Protein AF-A0A925TJH8-F1 (afdb_monomer_lite)

pLDDT: mean 72.25, std 17.77, range [29.47, 96.0]

Foldseek 3Di:
DDDPPPPQDPVNVVVVVVLVVLVVVLVVQLVVLVVDDLLVNLVSLLVNLVVPPLDPRVSNLVSLLPDFQLNDDLVSLVSVLVSDVVNDQVSLVSNLVSLLVNVVVVRHDLNSLQSNLVSNVVRVQRHDDDDPQASSLLSNVSSDAQVVLQVVLVVVPPVPRPNNLSSLVSLLVDPHQHDLVSLVVVLVVVVVVCVVVVHDDDSSNLSSLSSNCVPPVVVSVVVLLVQLPDPDDSNVSSLVSLCLSLLFPDLVPPLLVCCVVPNLVVAFLLSSLLNLLVVLVVCLQVLVLVCCCLPCFVPLVVSLVSCVLLVVVLSNVLSVVLQVLAPDVTADPDNVSRVVCCVPPNPVSSVVNSVSSVVSNPVPDPSNSSSSSSCSVPVVRGDGHDDD

Sequence (388 aa):
MKIDTIRCTPAMWLQVQLSIWHGERVEAEMGKVEALPVRERALQLLRLLEKCDGSLSDEAKNILTQLDGRWLSVGDLVVLEKQLTEKGDWLARLAADRFEEMAEEGALREDVRVGAFQIFAKILPSCYDSDLDTRAVGSALLILGGDRGQHLLEAQLDRRSPGFGALLMVLERSKHPTSPAVVERLLREDEEARRGEGRRPSGKTVSLLALLSKTRPEIAEPRLLELLALPDHPATSAAEVLFDLYNLPHPRGSLMDWGDENGLASLSEDEATTYLADRFGYYAAHRLADTMLEEMGGELPRMSKAVKKVKAPVGAQLLDKIIAVLPDGGLPKDKQARLKYLNNEGAELEDTVYRLMEAHEYAGEDFVLLAWRYEVENRNGFRKVPSK

Secondary structure (DSSP, 8-state):
---------HHHHHHHHHHHHHHHHHHHHHHHHHTS-HHHHHHHHHHHHHTS-SS--HHHHHHHHT--GGG--HHHHHHHHHHHHHH-HHHHHHHHHHHHHHHHTT-S-HHHHHHHHHHHHHHGGGS-SSSSTTHHHHHHHHTS-HHHHHHHHHHT--TT-TTHHHHHHHHHHSSSPPPHHHHHHHHHHHHHHHHHHTPPP-HHHHHHHHHHHTT-HHHHHHHHHHHHTSSSHHHHHHHHHHHHHTTPPPIIIIIHHHHHHH-GGGS-HHHHHHHHHHHHHHHHHHT-HHHHHHHHGGGHHHHHHHHHHTT-HHHHHHHHHHHHTSPTT-S-SSHHHHHHHHHHH-HHHHHHHHHHHHTTTT----HHHHHHHHHHHTTTSSPPPPP-

Radius of gyration: 29.29 Å; chains: 1; bounding box: 60×68×73 Å

Structure (mmCIF, N/CA/C/O backbone):
data_AF-A0A925TJH8-F1
#
_entry.id   AF-A0A925TJH8-F1
#
loop_
_atom_site.group_PDB
_atom_site.id
_atom_site.type_symbol
_atom_site.label_atom_id
_atom_site.label_alt_id
_atom_site.label_comp_id
_atom_site.label_asym_id
_atom_site.label_entity_id
_atom_site.label_seq_id
_atom_site.pdbx_PDB_ins_code
_atom_site.Cartn_x
_atom_site.Cartn_y
_atom_site.Cartn_z
_atom_site.occupancy
_atom_site.B_iso_or_equiv
_atom_site.auth_seq_id
_atom_site.auth_comp_id
_atom_site.auth_asym_id
_atom_site.auth_atom_id
_atom_site.pdbx_PDB_model_num
ATOM 1 N N . MET A 1 1 ? 16.146 -51.338 16.543 1.00 37.69 1 MET A N 1
ATOM 2 C CA . MET A 1 1 ? 15.882 -50.035 17.184 1.00 37.69 1 MET A CA 1
ATOM 3 C C . MET A 1 1 ? 15.263 -50.330 18.543 1.00 37.69 1 MET A C 1
ATOM 5 O O . MET A 1 1 ? 14.180 -50.898 18.578 1.00 37.69 1 MET A O 1
ATOM 9 N N . LYS A 1 2 ? 15.999 -50.127 19.643 1.00 29.47 2 LYS A N 1
ATOM 10 C CA . LYS A 1 2 ? 15.451 -50.303 20.995 1.00 29.47 2 LYS A CA 1
ATOM 11 C C . LYS A 1 2 ? 14.622 -49.057 21.283 1.00 29.47 2 LYS A C 1
ATOM 13 O O . LYS A 1 2 ? 15.176 -47.967 21.285 1.00 29.47 2 LYS A O 1
ATOM 18 N N . ILE A 1 3 ? 13.310 -49.218 21.416 1.00 30.80 3 ILE A N 1
ATOM 19 C CA . ILE A 1 3 ? 12.446 -48.146 21.904 1.00 30.80 3 ILE A CA 1
ATOM 20 C C . ILE A 1 3 ? 12.800 -47.993 23.378 1.00 30.80 3 ILE A C 1
ATOM 22 O O . ILE A 1 3 ? 12.572 -48.915 24.163 1.00 30.80 3 ILE A O 1
ATOM 26 N N . ASP A 1 4 ? 13.426 -46.873 23.725 1.00 32.12 4 ASP A N 1
ATOM 27 C CA . ASP A 1 4 ? 13.612 -46.479 25.111 1.00 32.12 4 ASP A CA 1
ATOM 28 C C . ASP A 1 4 ? 12.224 -46.353 25.739 1.00 32.12 4 ASP A C 1
ATOM 30 O O . ASP A 1 4 ? 11.459 -45.434 25.453 1.00 32.12 4 ASP A O 1
ATOM 34 N N . THR A 1 5 ? 11.866 -47.327 26.574 1.00 38.62 5 THR A N 1
ATOM 35 C CA . THR A 1 5 ? 10.741 -47.210 27.497 1.00 38.62 5 THR A CA 1
ATOM 36 C C . THR A 1 5 ? 10.988 -45.977 28.351 1.00 38.62 5 THR A C 1
ATOM 38 O O . THR A 1 5 ? 11.829 -46.012 29.254 1.00 38.62 5 THR A O 1
ATOM 41 N N . ILE A 1 6 ? 10.270 -44.892 28.053 1.00 41.75 6 ILE A N 1
ATOM 42 C CA . ILE A 1 6 ? 10.171 -43.718 28.915 1.00 41.75 6 ILE A CA 1
ATOM 43 C C . ILE A 1 6 ? 9.782 -44.246 30.296 1.00 41.75 6 ILE A C 1
ATOM 45 O O . ILE A 1 6 ? 8.682 -44.762 30.496 1.00 41.75 6 ILE A O 1
ATOM 49 N N . ARG A 1 7 ? 10.715 -44.188 31.251 1.00 38.69 7 ARG A N 1
ATOM 50 C CA . ARG A 1 7 ? 10.427 -44.498 32.651 1.00 38.69 7 ARG A CA 1
ATOM 51 C C . ARG A 1 7 ? 9.578 -43.355 33.195 1.00 38.69 7 ARG A C 1
ATOM 53 O O . ARG A 1 7 ? 10.112 -42.404 33.756 1.00 38.69 7 ARG A O 1
ATOM 60 N N . CYS A 1 8 ? 8.263 -43.437 33.005 1.00 39.22 8 CYS A N 1
ATOM 61 C CA . CYS A 1 8 ? 7.319 -42.583 33.713 1.00 39.22 8 CYS A CA 1
ATOM 62 C C . CYS A 1 8 ? 7.559 -42.767 35.212 1.00 39.22 8 CYS A C 1
ATOM 64 O O . CYS A 1 8 ? 7.453 -43.878 35.738 1.00 39.22 8 CYS A O 1
ATOM 66 N N . THR A 1 9 ? 7.926 -41.688 35.898 1.00 42.81 9 THR A N 1
ATOM 67 C CA . THR A 1 9 ? 8.037 -41.717 37.355 1.00 42.81 9 THR A CA 1
ATOM 68 C C . THR A 1 9 ? 6.646 -41.958 37.956 1.00 42.81 9 THR A C 1
ATOM 70 O O . THR A 1 9 ? 5.641 -41.608 37.333 1.00 42.81 9 THR A O 1
ATOM 73 N N . PRO A 1 10 ? 6.542 -42.523 39.170 1.00 40.53 10 PRO A N 1
ATOM 74 C CA . PRO A 1 10 ? 5.257 -42.664 39.858 1.00 40.53 10 PRO A CA 1
ATOM 75 C C . PRO A 1 10 ? 4.469 -41.346 39.954 1.00 40.53 10 PRO A C 1
ATOM 77 O O . PRO A 1 10 ? 3.247 -41.363 39.880 1.00 40.53 10 PRO A O 1
ATOM 80 N N . ALA A 1 11 ? 5.161 -40.203 40.032 1.00 36.88 11 ALA A N 1
ATOM 81 C CA . ALA A 1 11 ? 4.549 -38.876 39.994 1.00 36.88 11 ALA A CA 1
ATOM 82 C C . ALA A 1 11 ? 3.927 -38.544 38.624 1.00 36.88 11 ALA A C 1
ATOM 84 O O . ALA A 1 11 ? 2.809 -38.044 38.576 1.00 36.88 11 ALA A O 1
ATOM 85 N N . MET A 1 12 ? 4.597 -38.879 37.515 1.00 37.19 12 MET A N 1
ATOM 86 C CA . MET A 1 12 ? 4.037 -38.713 36.165 1.00 37.19 12 MET A CA 1
ATOM 87 C C . MET A 1 12 ? 2.849 -39.649 35.922 1.00 37.19 12 MET A C 1
ATOM 89 O O . MET A 1 12 ? 1.869 -39.241 35.312 1.00 37.19 12 MET A O 1
ATOM 93 N N . TRP A 1 13 ? 2.902 -40.885 36.430 1.00 40.25 13 TRP A N 1
ATOM 94 C CA . TRP A 1 13 ? 1.771 -41.819 36.367 1.00 40.25 13 TRP A CA 1
ATOM 95 C C . TRP A 1 13 ? 0.566 -41.319 37.165 1.00 40.25 13 TRP A C 1
ATOM 97 O O . TRP A 1 13 ? -0.558 -41.390 36.678 1.00 40.25 13 TRP A O 1
ATOM 107 N N . LEU A 1 14 ? 0.801 -40.770 38.359 1.00 37.25 14 LEU A N 1
ATOM 108 C CA . LEU A 1 14 ? -0.246 -40.163 39.175 1.00 37.25 14 LEU A CA 1
ATOM 109 C C . LEU A 1 14 ? -0.845 -38.935 38.481 1.00 37.25 14 LEU A C 1
ATOM 111 O O . LEU A 1 14 ? -2.057 -38.780 38.469 1.00 37.25 14 LEU A O 1
ATOM 115 N N . GLN A 1 15 ? -0.017 -38.097 37.856 1.00 41.94 15 GLN A N 1
ATOM 116 C CA . GLN A 1 15 ? -0.472 -36.912 37.133 1.00 41.94 15 GLN A CA 1
ATOM 117 C C . GLN A 1 15 ? -1.297 -37.278 35.890 1.00 41.94 15 GLN A C 1
ATOM 119 O O . GLN A 1 15 ? -2.354 -36.698 35.683 1.00 41.94 15 GLN A O 1
ATOM 124 N N . VAL A 1 16 ? -0.883 -38.292 35.121 1.00 42.28 16 VAL A N 1
ATOM 125 C CA . VAL A 1 16 ? -1.659 -38.813 33.980 1.00 42.28 16 VAL A CA 1
ATOM 126 C C . VAL A 1 16 ? -2.972 -39.452 34.441 1.00 42.28 16 VAL A C 1
ATOM 128 O O . VAL A 1 16 ? -4.008 -39.204 33.835 1.00 42.28 16 VAL A O 1
ATOM 131 N N . GLN A 1 17 ? -2.968 -40.235 35.526 1.00 39.94 17 GLN A N 1
ATOM 132 C CA . GLN A 1 17 ? -4.204 -40.810 36.066 1.00 39.94 17 GLN A CA 1
ATOM 133 C C . GLN A 1 17 ? -5.144 -39.756 36.644 1.00 39.94 17 GLN A C 1
ATOM 135 O O . GLN A 1 17 ? -6.350 -39.891 36.481 1.00 39.94 17 GLN A O 1
ATOM 140 N N . LEU A 1 18 ? -4.614 -38.704 37.271 1.00 43.06 18 LEU A N 1
ATOM 141 C CA . LEU A 1 18 ? -5.412 -37.563 37.707 1.00 43.06 18 LEU A CA 1
ATOM 142 C C . LEU A 1 18 ? -6.012 -36.844 36.497 1.00 43.06 18 LEU A C 1
ATOM 144 O O . LEU A 1 18 ? -7.214 -36.630 36.492 1.00 43.06 18 LEU A O 1
ATOM 148 N N . SER A 1 19 ? -5.242 -36.559 35.443 1.00 43.22 19 SER A N 1
ATOM 149 C CA . SER A 1 19 ? -5.778 -35.949 34.217 1.00 43.22 19 SER A CA 1
ATOM 150 C C . SER A 1 19 ? -6.873 -36.800 33.561 1.00 43.22 19 SER A C 1
ATOM 152 O O . SER A 1 19 ? -7.930 -36.271 33.246 1.00 43.22 19 SER A O 1
ATOM 154 N N . ILE A 1 20 ? -6.687 -38.121 33.438 1.00 48.94 20 ILE A N 1
ATOM 155 C CA . ILE A 1 20 ? -7.721 -39.029 32.901 1.00 48.94 20 ILE A CA 1
ATOM 156 C C . ILE A 1 20 ? -8.959 -39.050 33.810 1.00 48.94 20 ILE A C 1
ATOM 158 O O . ILE A 1 20 ? -10.082 -38.924 33.332 1.00 48.94 20 ILE A O 1
ATOM 162 N N . TRP A 1 21 ? -8.766 -39.152 35.127 1.00 49.09 21 TRP A N 1
ATOM 163 C CA . TRP A 1 21 ? -9.860 -39.169 36.098 1.00 49.09 21 TRP A CA 1
ATOM 164 C C . TRP A 1 21 ? -10.633 -37.843 36.142 1.00 49.09 21 TRP A C 1
ATOM 166 O O . TRP A 1 21 ? -11.855 -37.842 36.295 1.00 49.09 21 TRP A O 1
ATOM 176 N N . HIS A 1 22 ? -9.947 -36.710 35.989 1.00 53.69 22 HIS A N 1
ATOM 177 C CA . HIS A 1 22 ? -10.572 -35.397 35.863 1.00 53.69 22 HIS A CA 1
ATOM 178 C C . HIS A 1 22 ? -11.331 -35.271 34.532 1.00 53.69 22 HIS A C 1
ATOM 180 O O . HIS A 1 22 ? -12.477 -34.822 34.559 1.00 53.69 22 HIS A O 1
ATOM 186 N N . GLY A 1 23 ? -10.768 -35.746 33.416 1.00 50.53 23 GLY A N 1
ATOM 187 C CA . GLY A 1 23 ? -11.418 -35.773 32.102 1.00 50.53 23 GLY A CA 1
ATOM 188 C C . GLY A 1 23 ? -12.710 -36.598 32.075 1.00 50.53 23 GLY A C 1
ATOM 189 O O . GLY A 1 23 ? -13.768 -36.066 31.742 1.00 50.53 23 GLY A O 1
ATOM 190 N N . GLU A 1 24 ? -12.673 -37.855 32.535 1.00 60.91 24 GLU A N 1
ATOM 191 C CA . GLU A 1 24 ? -13.856 -38.736 32.612 1.00 60.91 24 GLU A CA 1
ATOM 192 C C . GLU A 1 24 ? -14.955 -38.149 33.512 1.00 60.91 24 GLU A C 1
ATOM 194 O O . GLU A 1 24 ? -16.156 -38.285 33.260 1.00 60.91 24 GLU A O 1
ATOM 199 N N . ARG A 1 25 ? -14.552 -37.457 34.582 1.00 64.75 25 ARG A N 1
ATOM 200 C CA . ARG A 1 25 ? -15.476 -36.822 35.518 1.00 64.75 25 ARG A CA 1
ATOM 201 C C . ARG A 1 25 ? -16.094 -35.546 34.946 1.00 64.75 25 ARG A C 1
ATOM 203 O O . ARG A 1 25 ? -17.263 -35.283 35.228 1.00 64.75 25 ARG A O 1
ATOM 210 N N . VAL A 1 26 ? -15.353 -34.775 34.149 1.00 61.06 26 VAL A N 1
ATOM 211 C CA . VAL A 1 26 ? -15.897 -33.627 33.409 1.00 61.06 26 VAL A CA 1
ATOM 212 C C . VAL A 1 26 ? -16.870 -34.114 32.339 1.00 61.06 26 VAL A C 1
ATOM 214 O O . VAL A 1 26 ? -17.985 -33.612 32.308 1.00 61.06 26 VAL A O 1
ATOM 217 N N . GLU A 1 27 ? -16.542 -35.140 31.550 1.00 63.56 27 GLU A N 1
ATOM 218 C CA . GLU A 1 27 ? -17.467 -35.714 30.557 1.00 63.56 27 GLU A CA 1
ATOM 219 C C . GLU A 1 27 ? -18.770 -36.234 31.188 1.00 63.56 27 GLU A C 1
ATOM 221 O O . GLU A 1 27 ? -19.868 -35.945 30.703 1.00 63.56 27 GLU A O 1
ATOM 226 N N . ALA A 1 28 ? -18.679 -36.932 32.324 1.00 68.62 28 ALA A N 1
ATOM 227 C CA . ALA A 1 28 ? -19.854 -37.409 33.052 1.00 68.62 28 ALA A CA 1
ATOM 228 C C . ALA A 1 28 ? -20.724 -36.268 33.616 1.00 68.62 28 ALA A C 1
ATOM 230 O O . ALA A 1 28 ? -21.943 -36.416 33.733 1.00 68.62 28 ALA A O 1
ATOM 231 N N . GLU A 1 29 ? -20.125 -35.134 33.985 1.00 67.06 29 GLU A N 1
ATOM 232 C CA . GLU A 1 29 ? -20.862 -33.935 34.393 1.00 67.06 29 GLU A CA 1
ATOM 233 C C . GLU A 1 29 ? -21.430 -33.176 33.184 1.00 67.06 29 GLU A C 1
ATOM 235 O O . GLU A 1 29 ? -22.557 -32.691 33.259 1.00 67.06 29 GLU A O 1
ATOM 240 N N . MET A 1 30 ? -20.721 -33.146 32.054 1.00 64.44 30 MET A N 1
ATOM 241 C CA . MET A 1 30 ? -21.172 -32.546 30.794 1.00 64.44 30 MET A CA 1
ATOM 242 C C . MET A 1 30 ? -22.434 -33.228 30.257 1.00 64.44 30 MET A C 1
ATOM 244 O O . MET A 1 30 ? -23.390 -32.543 29.895 1.00 64.44 30 MET A O 1
ATOM 248 N N . GLY A 1 31 ? -22.516 -34.561 30.328 1.00 66.50 31 GLY A N 1
ATOM 249 C CA . GLY A 1 31 ? -23.741 -35.294 29.983 1.00 66.50 31 GLY A CA 1
ATOM 250 C C . GLY A 1 31 ? -24.952 -34.922 30.857 1.00 66.50 31 GLY A C 1
ATOM 251 O O . GLY A 1 31 ? -26.096 -35.031 30.420 1.00 66.50 31 GLY A O 1
ATOM 252 N N . LYS A 1 32 ? -24.727 -34.424 32.082 1.00 73.25 32 LYS A N 1
ATOM 253 C CA . LYS A 1 32 ? -25.799 -33.912 32.956 1.00 73.25 32 LYS A CA 1
ATOM 254 C C . LYS A 1 32 ? -26.190 -32.479 32.609 1.00 73.25 32 LYS A C 1
ATOM 256 O O . LYS A 1 32 ? -27.341 -32.116 32.830 1.00 73.25 32 LYS A O 1
ATOM 261 N N . VAL A 1 33 ? -25.272 -31.678 32.060 1.00 70.38 33 VAL A N 1
ATOM 262 C CA . VAL A 1 33 ? -25.545 -30.301 31.616 1.00 70.38 33 VAL A CA 1
ATOM 263 C C . VAL A 1 33 ? -26.564 -30.294 30.482 1.00 70.38 33 VAL A C 1
ATOM 265 O O . VAL A 1 33 ? -27.501 -29.501 30.516 1.00 70.38 33 VAL A O 1
ATOM 268 N N . GLU A 1 34 ? -26.444 -31.194 29.505 1.00 67.25 34 GLU A N 1
ATOM 269 C CA . GLU A 1 34 ? -27.381 -31.254 28.373 1.00 67.25 34 GLU A CA 1
ATOM 270 C C . GLU A 1 34 ? -28.831 -31.521 28.807 1.00 67.25 34 GLU A C 1
ATOM 272 O O . GLU A 1 34 ? -29.773 -31.038 28.175 1.00 67.25 34 GLU A O 1
ATOM 277 N N . ALA A 1 35 ? -29.032 -32.222 29.924 1.00 73.44 35 ALA A N 1
ATOM 278 C CA . ALA A 1 35 ? -30.355 -32.498 30.476 1.00 73.44 35 ALA A CA 1
ATOM 279 C C . ALA A 1 35 ? -30.986 -31.295 31.211 1.00 73.44 35 ALA A C 1
ATOM 281 O O . ALA A 1 35 ? -32.179 -31.327 31.519 1.00 73.44 35 ALA A O 1
ATOM 282 N N . LEU A 1 36 ? -30.219 -30.234 31.492 1.00 76.56 36 LEU A N 1
ATOM 283 C CA . LEU A 1 36 ? -30.709 -29.058 32.212 1.00 76.56 36 LEU A CA 1
ATOM 284 C C . LEU A 1 36 ? -31.509 -28.109 31.304 1.00 76.56 36 LEU A C 1
ATOM 286 O O . LEU A 1 36 ? -31.243 -28.022 30.098 1.00 76.56 36 LEU A O 1
ATOM 290 N N . PRO A 1 37 ? -32.448 -27.325 31.868 1.00 76.25 37 PRO A N 1
ATOM 291 C CA . PRO A 1 37 ? -33.048 -26.189 31.179 1.00 76.25 37 PRO A CA 1
ATOM 292 C C . PRO A 1 37 ? -31.977 -25.217 30.673 1.00 76.25 37 PRO A C 1
ATOM 294 O O . PRO A 1 37 ? -30.995 -24.959 31.362 1.00 76.25 37 PRO A O 1
ATOM 297 N N . VAL A 1 38 ? -32.201 -24.614 29.501 1.00 67.00 38 VAL A N 1
ATOM 298 C CA . VAL A 1 38 ? -31.252 -23.717 28.805 1.00 67.00 38 VAL A CA 1
ATOM 299 C C . VAL A 1 38 ? -30.563 -22.703 29.731 1.00 67.00 38 VAL A C 1
ATOM 301 O O . VAL A 1 38 ? -29.351 -22.527 29.666 1.00 67.00 38 VAL A O 1
ATOM 304 N N . ARG A 1 39 ? -31.321 -22.074 30.637 1.00 65.44 39 ARG A N 1
ATOM 305 C CA . ARG A 1 39 ? -30.806 -21.060 31.570 1.00 65.44 39 ARG A CA 1
ATOM 306 C C . ARG A 1 39 ? -29.862 -21.628 32.639 1.00 65.44 39 ARG A C 1
ATOM 308 O O . ARG A 1 39 ? -29.001 -20.917 33.138 1.00 65.44 39 ARG A O 1
ATOM 315 N N . GLU A 1 40 ? -30.025 -22.893 33.002 1.00 74.31 40 GLU A N 1
ATOM 316 C CA . GLU A 1 40 ? -29.194 -23.574 34.000 1.00 74.31 40 GLU A CA 1
ATOM 317 C C . GLU A 1 40 ? -27.928 -24.176 33.378 1.00 74.31 40 GLU A C 1
ATOM 319 O O . GLU A 1 40 ? -26.939 -24.376 34.083 1.00 74.31 40 GLU A O 1
ATOM 324 N N . ARG A 1 41 ? -27.921 -24.390 32.053 1.00 76.81 41 ARG A N 1
ATOM 325 C CA . ARG A 1 41 ? -26.758 -24.909 31.319 1.00 76.81 41 ARG A CA 1
ATOM 326 C C . ARG A 1 41 ? -25.556 -23.979 31.415 1.00 76.81 41 ARG A C 1
ATOM 328 O O . ARG A 1 41 ? -24.489 -24.426 31.817 1.00 76.81 41 ARG A O 1
ATOM 335 N N . ALA A 1 42 ? -25.735 -22.692 31.112 1.00 71.00 42 ALA A N 1
ATOM 336 C CA . ALA A 1 42 ? -24.650 -21.707 31.150 1.00 71.00 42 ALA A CA 1
ATOM 337 C C . ALA A 1 42 ? -24.009 -21.606 32.544 1.00 71.00 42 ALA A C 1
ATOM 339 O O . ALA A 1 42 ? -22.792 -21.696 32.679 1.00 71.00 42 ALA A O 1
ATOM 340 N N . LEU A 1 43 ? -24.830 -21.518 33.596 1.00 73.56 43 LEU A N 1
ATOM 341 C CA . LEU A 1 43 ? -24.357 -21.481 34.983 1.00 73.56 43 LEU A CA 1
ATOM 342 C C . LEU A 1 43 ? -23.618 -22.759 35.385 1.00 73.56 43 LEU A C 1
ATOM 344 O O . LEU A 1 43 ? -22.611 -22.693 36.090 1.00 73.56 43 LEU A O 1
ATOM 348 N N . GLN A 1 44 ? -24.104 -23.925 34.957 1.00 78.12 44 GLN A N 1
ATOM 349 C CA . GLN A 1 44 ? -23.451 -25.189 35.272 1.00 78.12 44 GLN A CA 1
ATOM 350 C C . GLN A 1 44 ? -22.122 -25.347 34.518 1.00 78.12 44 GLN A C 1
ATOM 352 O O . GLN A 1 44 ? -21.154 -25.802 35.123 1.00 78.12 44 GLN A O 1
ATOM 357 N N . LEU A 1 45 ? -22.039 -24.909 33.257 1.00 78.06 45 LEU A N 1
ATOM 358 C CA . LEU A 1 45 ? -20.788 -24.870 32.487 1.00 78.06 45 LEU A CA 1
ATOM 359 C C . LEU A 1 45 ? -19.763 -23.935 33.135 1.00 78.06 45 LEU A C 1
ATOM 361 O O . LEU A 1 45 ? -18.620 -24.333 33.341 1.00 78.06 45 LEU A O 1
ATOM 365 N N . LEU A 1 46 ? -20.181 -22.742 33.563 1.00 73.25 46 LEU A N 1
ATOM 366 C CA . LEU A 1 46 ? -19.311 -21.814 34.290 1.00 73.25 46 LEU A CA 1
ATOM 367 C C . LEU A 1 46 ? -18.827 -22.414 35.618 1.00 73.25 46 LEU A C 1
ATOM 369 O O . LEU A 1 46 ? -17.648 -22.322 35.938 1.00 73.25 46 LEU A O 1
ATOM 373 N N . ARG A 1 47 ? -19.681 -23.114 36.374 1.00 77.38 47 ARG A N 1
ATOM 374 C CA . ARG A 1 47 ? -19.259 -23.835 37.594 1.00 77.38 47 ARG A CA 1
ATOM 375 C C . ARG A 1 47 ? -18.281 -24.976 37.321 1.00 77.38 47 ARG A C 1
ATOM 377 O O . ARG A 1 47 ? -17.477 -25.304 38.191 1.00 77.38 47 ARG A O 1
ATOM 384 N N . LEU A 1 48 ? -18.383 -25.631 36.166 1.00 76.88 48 LEU A N 1
ATOM 385 C CA . LEU A 1 48 ? -17.423 -26.656 35.757 1.00 76.88 48 LEU A CA 1
ATOM 386 C C . LEU A 1 48 ? -16.080 -26.020 35.399 1.00 76.88 48 LEU A C 1
ATOM 388 O O . LEU A 1 48 ? -15.054 -26.512 35.858 1.00 76.88 48 LEU A O 1
ATOM 392 N N . LEU A 1 49 ? -16.097 -24.883 34.701 1.00 75.38 49 LEU A N 1
ATOM 393 C CA . LEU A 1 49 ? -14.900 -24.101 34.391 1.00 75.38 49 LEU A CA 1
ATOM 394 C C . LEU A 1 49 ? -14.175 -23.639 35.669 1.00 75.38 49 LEU A C 1
ATOM 396 O O . LEU A 1 49 ? -12.950 -23.686 35.765 1.00 75.38 49 LEU A O 1
ATOM 400 N N . GLU A 1 50 ? -14.942 -23.292 36.705 1.00 71.50 50 GLU A N 1
ATOM 401 C CA . GLU A 1 50 ? -14.469 -22.964 38.056 1.00 71.50 50 GLU A CA 1
ATOM 402 C C . GLU A 1 50 ? -13.633 -24.091 38.690 1.00 71.50 50 GLU A C 1
ATOM 404 O O . GLU A 1 50 ? -12.671 -23.823 39.413 1.00 71.50 50 GLU A O 1
ATOM 409 N N . LYS A 1 51 ? -13.959 -25.349 38.376 1.00 72.25 51 LYS A N 1
ATOM 410 C CA . LYS A 1 51 ? -13.299 -26.555 38.898 1.00 72.25 51 LYS A CA 1
ATOM 411 C C . LYS A 1 51 ? -12.117 -27.030 38.049 1.00 72.25 51 LYS A C 1
ATOM 413 O O . LYS A 1 51 ? -11.530 -28.048 38.392 1.00 72.25 51 LYS A O 1
ATOM 418 N N . CYS A 1 52 ? -11.781 -26.344 36.957 1.00 71.88 52 CYS A N 1
ATOM 419 C CA . CYS A 1 52 ? -10.588 -26.655 36.170 1.00 71.88 52 CYS A CA 1
ATOM 420 C C . CYS A 1 52 ? -9.339 -26.097 36.868 1.00 71.88 52 CYS A C 1
ATOM 422 O O . CYS A 1 52 ? -9.287 -24.908 37.191 1.00 71.88 52 CYS A O 1
ATOM 424 N N . ASP A 1 53 ? -8.311 -26.919 37.067 1.00 62.81 53 ASP A N 1
ATOM 425 C CA . ASP A 1 53 ? -7.185 -26.639 37.976 1.00 62.81 53 ASP A CA 1
ATOM 426 C C . ASP A 1 53 ? -6.107 -25.686 37.408 1.00 62.81 53 ASP A C 1
ATOM 428 O O . ASP A 1 53 ? -4.953 -25.706 37.829 1.00 62.81 53 ASP A O 1
ATOM 432 N N . GLY A 1 54 ? -6.463 -24.806 36.468 1.00 53.75 54 GLY A N 1
ATOM 433 C CA . GLY A 1 54 ? -5.573 -23.728 36.018 1.00 53.75 54 GLY A CA 1
ATOM 434 C C . GLY A 1 54 ? -4.504 -24.128 34.992 1.00 53.75 54 GLY A C 1
ATOM 435 O O . GLY A 1 54 ? -3.672 -23.293 34.650 1.00 53.75 54 GLY A O 1
ATOM 436 N N . SER A 1 55 ? -4.504 -25.366 34.488 1.00 57.59 55 SER A N 1
ATOM 437 C CA . SER A 1 55 ? -3.686 -25.778 33.339 1.00 57.59 55 SER A CA 1
ATOM 438 C C . SER A 1 55 ? -4.462 -25.622 32.025 1.00 57.59 55 SER A C 1
ATOM 440 O O . SER A 1 55 ? -5.689 -25.672 32.032 1.00 57.59 55 SER A O 1
ATOM 442 N N . LEU A 1 56 ? -3.746 -25.454 30.900 1.00 52.16 56 LEU A N 1
ATOM 443 C CA . LEU A 1 56 ? -4.256 -25.555 29.517 1.00 52.16 56 LEU A CA 1
ATOM 444 C C . LEU A 1 56 ? -4.800 -26.969 29.262 1.00 52.16 56 LEU A C 1
ATOM 446 O O . LEU A 1 56 ? -4.183 -27.786 28.584 1.00 52.16 56 LEU A O 1
ATOM 450 N N . SER A 1 57 ? -5.920 -27.274 29.891 1.00 64.31 57 SER A N 1
ATOM 451 C CA . SER A 1 57 ? -6.507 -28.594 29.927 1.00 64.31 57 SER A CA 1
ATOM 452 C C . SER A 1 57 ? -7.600 -28.650 28.857 1.00 64.31 57 SER A C 1
ATOM 454 O O . SER A 1 57 ? -8.367 -27.695 28.677 1.00 64.31 57 SER A O 1
ATOM 456 N N . ASP A 1 58 ? -7.640 -29.732 28.080 1.00 65.06 58 ASP A N 1
ATOM 457 C CA . ASP A 1 58 ? -8.627 -29.909 27.008 1.00 65.06 58 ASP A CA 1
ATOM 458 C C . ASP A 1 58 ? -10.068 -29.885 27.557 1.00 65.06 58 ASP A C 1
ATOM 460 O O . ASP A 1 58 ? -11.011 -29.544 26.847 1.00 65.06 58 ASP A O 1
ATOM 464 N N . GLU A 1 59 ? -10.236 -30.121 28.860 1.00 70.50 59 GLU A N 1
ATOM 465 C CA . GLU A 1 59 ? -11.491 -29.980 29.590 1.00 70.50 59 GLU A CA 1
ATOM 466 C C . GLU A 1 59 ? -12.008 -28.534 29.604 1.00 70.50 59 GLU A C 1
ATOM 468 O O . GLU A 1 59 ? -13.185 -28.309 29.327 1.00 70.50 59 GLU A O 1
ATOM 473 N N . ALA A 1 60 ? -11.154 -27.538 29.874 1.00 70.38 60 ALA A N 1
ATOM 474 C CA . ALA A 1 60 ? -11.566 -26.131 29.875 1.00 70.38 60 ALA A CA 1
ATOM 475 C C . ALA A 1 60 ? -11.967 -25.659 28.468 1.00 70.38 60 ALA A C 1
ATOM 477 O O . ALA A 1 60 ? -12.947 -24.928 28.313 1.00 70.38 60 ALA A O 1
ATOM 478 N N . LYS A 1 61 ? -11.251 -26.132 27.437 1.00 70.69 61 LYS A N 1
ATOM 479 C CA . LYS A 1 61 ? -11.613 -25.897 26.033 1.00 70.69 61 LYS A CA 1
ATOM 480 C C . LYS A 1 61 ? -12.968 -26.511 25.707 1.00 70.69 61 LYS A C 1
ATOM 482 O O . LYS A 1 61 ? -13.842 -25.799 25.232 1.00 70.69 61 LYS A O 1
ATOM 487 N N . ASN A 1 62 ? -13.170 -27.784 26.039 1.00 73.31 62 ASN A N 1
ATOM 488 C CA . ASN A 1 62 ? -14.428 -28.483 25.786 1.00 73.31 62 ASN A CA 1
ATOM 489 C C . ASN A 1 62 ? -15.619 -27.806 26.481 1.00 73.31 62 ASN A C 1
ATOM 491 O O . ASN A 1 62 ? -16.684 -27.679 25.879 1.00 73.31 62 ASN A O 1
ATOM 495 N N . ILE A 1 63 ? -15.447 -27.318 27.715 1.00 75.25 63 ILE A N 1
ATOM 496 C CA . ILE A 1 63 ? -16.487 -26.561 28.431 1.00 75.25 63 ILE A CA 1
ATOM 497 C C . ILE A 1 63 ? -16.817 -25.252 27.696 1.00 75.25 63 ILE A C 1
ATOM 499 O O . ILE A 1 63 ? -17.994 -24.928 27.529 1.00 75.25 63 ILE A O 1
ATOM 503 N N . LEU A 1 64 ? -15.803 -24.513 27.231 1.00 73.56 64 LEU A N 1
ATOM 504 C CA . LEU A 1 64 ? -15.993 -23.267 26.481 1.00 73.56 64 LEU A CA 1
ATOM 505 C C . LEU A 1 64 ? -16.649 -23.503 25.111 1.00 73.56 64 LEU A C 1
ATOM 507 O O . LEU A 1 64 ? -17.562 -22.768 24.744 1.00 73.56 64 LEU A O 1
ATOM 511 N N . THR A 1 65 ? -16.267 -24.549 24.377 1.00 72.69 65 THR A N 1
ATOM 512 C CA . THR A 1 65 ? -16.890 -24.898 23.086 1.00 72.69 65 THR A CA 1
ATOM 513 C C . THR A 1 65 ? -18.379 -25.212 23.238 1.00 72.69 65 THR A C 1
ATOM 515 O O . THR A 1 65 ? -19.180 -24.901 22.362 1.00 72.69 65 THR A O 1
ATOM 518 N N . GLN A 1 66 ? -18.764 -25.788 24.376 1.00 73.50 66 GLN A N 1
ATOM 519 C CA . GLN A 1 66 ? -20.143 -26.171 24.678 1.00 73.50 66 GLN A CA 1
ATOM 520 C C . GLN A 1 66 ? -20.991 -25.015 25.222 1.00 73.50 66 GLN A C 1
ATOM 522 O O . GLN A 1 66 ? -22.213 -25.140 25.324 1.00 73.50 66 GLN A O 1
ATOM 527 N N . LEU A 1 67 ? -20.378 -23.874 25.556 1.00 73.81 67 LEU A N 1
ATOM 528 C CA . LEU A 1 67 ? -21.135 -22.651 25.791 1.00 73.81 67 LEU A CA 1
ATOM 529 C C . LEU A 1 67 ? -21.769 -22.202 24.471 1.00 73.81 67 LEU A C 1
ATOM 531 O O . LEU A 1 67 ? -21.112 -22.132 23.433 1.00 73.81 67 LEU A O 1
ATOM 535 N N . ASP A 1 68 ? -23.052 -21.861 24.531 1.00 69.38 68 ASP A N 1
ATOM 536 C CA . ASP A 1 68 ? -23.799 -21.233 23.443 1.00 69.38 68 ASP A CA 1
ATOM 537 C C . ASP A 1 68 ? -24.163 -19.808 23.870 1.00 69.38 68 ASP A C 1
ATOM 539 O O . ASP A 1 68 ? -24.716 -19.581 24.954 1.00 69.38 68 ASP A O 1
ATOM 543 N N . GLY A 1 69 ? -23.865 -18.839 23.002 1.00 60.88 69 GLY A N 1
ATOM 544 C CA . GLY A 1 69 ? -24.103 -17.420 23.254 1.00 60.88 69 GLY A CA 1
ATOM 545 C C . GLY A 1 69 ? -25.565 -17.074 23.557 1.00 60.88 69 GLY A C 1
ATOM 546 O O . GLY A 1 69 ? -25.837 -16.106 24.270 1.00 60.88 69 GLY A O 1
ATOM 547 N N . ARG A 1 70 ? -26.515 -17.899 23.100 1.00 66.19 70 ARG A N 1
ATOM 548 C CA . ARG A 1 70 ? -27.956 -17.727 23.349 1.00 66.19 70 ARG A CA 1
ATOM 549 C C . ARG A 1 70 ? -28.352 -18.031 24.791 1.00 66.19 70 ARG A C 1
ATOM 551 O O . ARG A 1 70 ? -29.438 -17.638 25.220 1.00 66.19 70 ARG A O 1
ATOM 558 N N . TRP A 1 71 ? -27.512 -18.755 25.529 1.00 72.94 71 TRP A N 1
ATOM 559 C CA . TRP A 1 71 ? -27.786 -19.173 26.907 1.00 72.94 71 TRP A CA 1
ATOM 560 C C . TRP A 1 71 ? -27.252 -18.170 27.932 1.00 72.94 71 TRP A C 1
ATOM 562 O O . TRP A 1 71 ? -27.677 -18.195 29.085 1.00 72.94 71 TRP A O 1
ATOM 572 N N . LEU A 1 72 ? -26.353 -17.279 27.508 1.00 67.62 72 LEU A N 1
ATOM 573 C CA . LEU A 1 72 ? -25.665 -16.332 28.374 1.00 67.62 72 LEU A CA 1
ATOM 574 C C . LEU A 1 72 ? -26.541 -15.125 28.743 1.00 67.62 72 LEU A C 1
ATOM 576 O O . LEU A 1 72 ? -27.285 -14.560 27.933 1.00 67.62 72 LEU A O 1
ATOM 580 N N . SER A 1 73 ? -26.419 -14.692 29.993 1.00 66.88 73 SER A N 1
ATOM 581 C CA . SER A 1 73 ? -26.929 -13.425 30.512 1.00 66.88 73 SER A CA 1
ATOM 582 C C . SER A 1 73 ? -25.789 -12.521 30.982 1.00 66.88 73 SER A C 1
ATOM 584 O O . SER A 1 73 ? -24.667 -12.969 31.203 1.00 66.88 73 SER A O 1
ATOM 586 N N . VAL A 1 74 ? -26.087 -11.239 31.201 1.00 56.56 74 VAL A N 1
ATOM 587 C CA . VAL A 1 74 ? -25.121 -10.283 31.773 1.00 56.56 74 VAL A CA 1
ATOM 588 C C . VAL A 1 74 ? -24.591 -10.745 33.139 1.00 56.56 74 VAL A C 1
ATOM 590 O O . VAL A 1 74 ? -23.426 -10.528 33.450 1.00 56.56 74 VAL A O 1
ATOM 593 N N . GLY A 1 75 ? -25.408 -11.435 33.941 1.00 62.72 75 GLY A N 1
ATOM 594 C CA . GLY A 1 75 ? -24.965 -11.994 35.223 1.00 62.72 75 GLY A CA 1
ATOM 595 C C . GLY A 1 75 ? -23.954 -13.136 35.073 1.00 62.72 75 GLY A C 1
ATOM 596 O O . GLY A 1 75 ? -23.029 -13.237 35.873 1.00 62.72 75 GLY A O 1
ATOM 597 N N . ASP A 1 76 ? -24.089 -13.948 34.024 1.00 68.06 76 ASP A N 1
ATOM 598 C CA . ASP A 1 76 ? -23.173 -15.062 33.732 1.00 68.06 76 ASP A CA 1
ATOM 599 C C . ASP A 1 76 ? -21.796 -14.548 33.297 1.00 68.06 76 ASP A C 1
ATOM 601 O O . ASP A 1 76 ? -20.764 -15.134 33.618 1.00 68.06 76 ASP A O 1
ATOM 605 N N . LEU A 1 77 ? -21.777 -13.393 32.635 1.00 62.12 77 LEU A N 1
ATOM 606 C CA . LEU A 1 77 ? -20.553 -12.706 32.251 1.00 62.12 77 LEU A CA 1
ATOM 607 C C . LEU A 1 77 ? -19.773 -12.216 33.475 1.00 62.12 77 LEU A C 1
ATOM 609 O O . LEU A 1 77 ? -18.569 -12.409 33.525 1.00 62.12 77 LEU A O 1
ATOM 613 N N . VAL A 1 7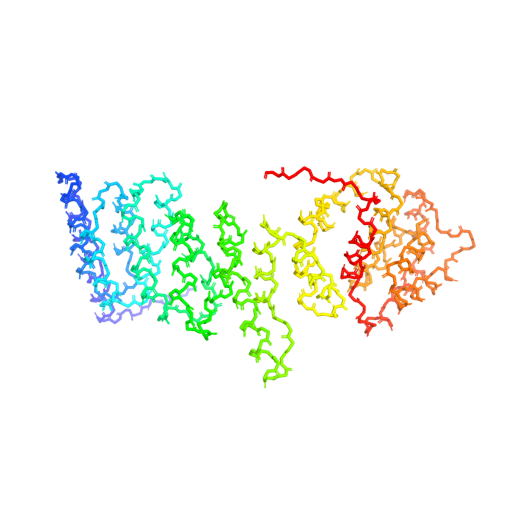8 ? -20.430 -11.693 34.513 1.00 64.50 78 VAL A N 1
ATOM 614 C CA . VAL A 1 78 ? -19.743 -11.306 35.765 1.00 64.50 78 VAL A CA 1
ATOM 615 C C . VAL A 1 78 ? -19.077 -12.510 36.443 1.00 64.50 78 VAL A C 1
ATOM 617 O O . VAL A 1 78 ? -17.981 -12.396 36.994 1.00 64.50 78 VAL A O 1
ATOM 620 N N . VAL A 1 79 ? -19.718 -13.683 36.392 1.00 69.12 79 VAL A N 1
ATOM 621 C CA . VAL A 1 79 ? -19.122 -14.930 36.897 1.00 69.12 79 VAL A CA 1
ATOM 622 C C . VAL A 1 79 ? -17.895 -15.297 36.069 1.00 69.12 79 VAL A C 1
ATOM 624 O O . VAL A 1 79 ? -16.846 -15.596 36.636 1.00 69.12 79 VAL A O 1
ATOM 627 N N . LEU A 1 80 ? -17.994 -15.209 34.742 1.00 69.19 80 LEU A N 1
ATOM 628 C CA . LEU A 1 80 ? -16.866 -15.464 33.858 1.00 69.19 80 LEU A CA 1
ATOM 629 C C . LEU A 1 80 ? -15.715 -14.472 34.091 1.00 69.19 80 LEU A C 1
ATOM 631 O O . LEU A 1 80 ? -14.578 -14.902 34.213 1.00 69.19 80 LEU A O 1
ATOM 635 N N . GLU A 1 81 ? -15.989 -13.173 34.239 1.00 62.41 81 GLU A N 1
ATOM 636 C CA . GLU A 1 81 ? -14.992 -12.137 34.556 1.00 62.41 81 GLU A CA 1
ATOM 637 C C . GLU A 1 81 ? -14.160 -12.507 35.779 1.00 62.41 81 GLU A C 1
ATOM 639 O O . GLU A 1 81 ? -12.926 -12.458 35.757 1.00 62.41 81 GLU A O 1
ATOM 644 N N . LYS A 1 82 ? -14.852 -12.915 36.846 1.00 68.12 82 LYS A N 1
ATOM 645 C CA . LYS A 1 82 ? -14.221 -13.350 38.084 1.00 68.12 82 LYS A CA 1
ATOM 646 C C . LYS A 1 82 ? -13.308 -14.551 37.831 1.00 68.12 82 LYS A C 1
ATOM 648 O O . LYS A 1 82 ? -12.163 -14.542 38.270 1.00 68.12 82 LYS A O 1
ATOM 653 N N . GLN A 1 83 ? -13.783 -15.544 37.083 1.00 67.06 83 GLN A N 1
ATOM 654 C CA . GLN A 1 83 ? -13.001 -16.741 36.770 1.00 67.06 83 GLN A CA 1
ATOM 655 C C . GLN A 1 83 ? -11.778 -16.443 35.902 1.00 67.06 83 GLN A C 1
ATOM 657 O O . GLN A 1 83 ? -10.705 -16.979 36.166 1.00 67.06 83 GLN A O 1
ATOM 662 N N . LEU A 1 84 ? -11.917 -15.575 34.898 1.00 66.81 84 LEU A N 1
ATOM 663 C CA . LEU A 1 84 ? -10.808 -15.160 34.042 1.00 66.81 84 LEU A CA 1
ATOM 664 C C . LEU A 1 84 ? -9.739 -14.402 34.839 1.00 66.81 84 LEU A C 1
ATOM 666 O O . LEU A 1 84 ? -8.549 -14.637 34.650 1.00 66.81 84 LEU A O 1
ATOM 670 N N . THR A 1 85 ? -10.165 -13.557 35.782 1.00 63.66 85 THR A N 1
ATOM 671 C CA . THR A 1 85 ? -9.259 -12.822 36.677 1.00 63.66 85 THR A CA 1
ATOM 672 C C . THR A 1 85 ? -8.515 -13.762 37.632 1.00 63.66 85 THR A C 1
ATOM 674 O O . THR A 1 85 ? -7.334 -13.563 37.901 1.00 63.66 85 THR A O 1
ATOM 677 N N . GLU A 1 86 ? -9.183 -14.801 38.143 1.00 68.31 86 GLU A N 1
ATOM 678 C CA . GLU A 1 86 ? -8.604 -15.749 39.107 1.00 68.31 86 GLU A CA 1
ATOM 679 C C . GLU A 1 86 ? -7.703 -16.818 38.458 1.00 68.31 86 GLU A C 1
ATOM 681 O O . GLU A 1 86 ? -6.762 -17.285 39.100 1.00 68.31 86 GLU A O 1
ATOM 686 N N . LYS A 1 87 ? -7.974 -17.225 37.207 1.00 66.25 87 LYS A N 1
ATOM 687 C CA . LYS A 1 87 ? -7.301 -18.364 36.541 1.00 66.25 87 LYS A CA 1
ATOM 688 C C . LYS A 1 87 ? -6.216 -17.978 35.524 1.00 66.25 87 LYS A C 1
ATOM 690 O O . LYS A 1 87 ? -5.500 -18.866 35.056 1.00 66.25 87 LYS A O 1
ATOM 695 N N . GLY A 1 88 ? -6.044 -16.687 35.236 1.00 62.91 88 GLY A N 1
ATOM 696 C CA . GLY A 1 88 ? -4.913 -16.146 34.472 1.00 62.91 88 GLY A CA 1
ATOM 697 C C . GLY A 1 88 ? -5.089 -16.117 32.946 1.00 62.91 88 GLY A C 1
ATOM 698 O O . GLY A 1 88 ? -6.117 -16.514 32.395 1.00 62.91 88 GLY A O 1
ATOM 699 N N . ASP A 1 89 ? -4.049 -15.636 32.254 1.00 60.75 89 ASP A N 1
ATOM 700 C CA . ASP A 1 89 ? -4.117 -15.168 30.857 1.00 60.75 89 ASP A CA 1
ATOM 701 C C . ASP A 1 89 ? -4.521 -16.238 29.825 1.00 60.75 89 ASP A C 1
ATOM 703 O O . ASP A 1 89 ? -5.113 -15.924 28.793 1.00 60.75 89 ASP A O 1
ATOM 707 N N . TRP A 1 90 ? -4.229 -17.519 30.072 1.00 66.75 90 TRP A N 1
ATOM 708 C CA . TRP A 1 90 ? -4.526 -18.595 29.117 1.00 66.75 90 TRP A CA 1
ATOM 709 C C . TRP A 1 90 ? -6.035 -18.856 28.971 1.00 66.75 90 TRP A C 1
ATOM 711 O O . TRP A 1 90 ? -6.504 -19.129 27.866 1.00 66.75 90 TRP A O 1
ATOM 721 N N . LEU A 1 91 ? -6.804 -18.742 30.061 1.00 67.00 91 LEU A N 1
ATOM 722 C CA . LEU A 1 91 ? -8.254 -18.933 30.035 1.00 67.00 91 LEU A CA 1
ATOM 723 C C . LEU A 1 91 ? -8.945 -17.730 29.384 1.00 67.00 91 LEU A C 1
ATOM 725 O O . LEU A 1 91 ? -9.917 -17.899 28.651 1.00 67.00 91 LEU A O 1
ATOM 729 N N . ALA A 1 92 ? -8.402 -16.527 29.600 1.00 62.81 92 ALA A N 1
ATOM 730 C CA . ALA A 1 92 ? -8.874 -15.307 28.952 1.00 62.81 92 ALA A CA 1
ATOM 731 C C . ALA A 1 92 ? -8.745 -15.392 27.425 1.00 62.81 92 ALA A C 1
ATOM 733 O O . ALA A 1 92 ? -9.674 -15.012 26.717 1.00 62.81 92 ALA A O 1
ATOM 734 N N . ARG A 1 93 ? -7.643 -15.968 26.924 1.00 61.81 93 ARG A N 1
ATOM 735 C CA . ARG A 1 93 ? -7.438 -16.220 25.487 1.00 61.81 93 ARG A CA 1
ATOM 736 C C . ARG A 1 93 ? -8.472 -17.191 24.914 1.00 61.81 93 ARG A C 1
ATOM 738 O O . ARG A 1 93 ? -9.139 -16.858 23.946 1.00 61.81 93 ARG A O 1
ATOM 745 N N . LEU A 1 94 ? -8.667 -18.347 25.552 1.00 66.06 94 LEU A N 1
ATOM 746 C CA . LEU A 1 94 ? -9.648 -19.338 25.089 1.00 66.06 94 LEU A CA 1
ATOM 747 C C . LEU A 1 94 ? -11.088 -18.811 25.122 1.00 66.06 94 LEU A C 1
ATOM 749 O O . LEU A 1 94 ? -11.888 -19.131 24.246 1.00 66.06 94 LEU A O 1
ATOM 753 N N . ALA A 1 95 ? -11.426 -18.005 26.131 1.00 66.94 95 ALA A N 1
ATOM 754 C CA . ALA A 1 95 ? -12.721 -17.347 26.178 1.00 66.94 95 ALA A CA 1
ATOM 755 C C . ALA A 1 95 ? -12.868 -16.346 25.022 1.00 66.94 95 ALA A C 1
ATOM 757 O O . ALA A 1 95 ? -13.909 -16.350 24.371 1.00 66.94 95 ALA A O 1
ATOM 758 N N . ALA A 1 96 ? -11.845 -15.531 24.735 1.00 61.56 96 ALA A N 1
ATOM 759 C CA . ALA A 1 96 ? -11.877 -14.541 23.653 1.00 61.56 96 ALA A CA 1
ATOM 760 C C . ALA A 1 96 ? -12.205 -15.174 22.299 1.00 61.56 96 ALA A C 1
ATOM 762 O O . ALA A 1 96 ? -13.157 -14.738 21.651 1.00 61.56 96 ALA A O 1
ATOM 763 N N . ASP A 1 97 ? -11.496 -16.249 21.947 1.00 61.28 97 ASP A N 1
ATOM 764 C CA . ASP A 1 97 ? -11.708 -16.981 20.695 1.00 61.28 97 ASP A CA 1
ATOM 765 C C . ASP A 1 97 ? -13.157 -17.486 20.576 1.00 61.28 97 ASP A C 1
ATOM 767 O O . ASP A 1 97 ? -13.790 -17.373 19.527 1.00 61.28 97 ASP A O 1
ATOM 771 N N . ARG A 1 98 ? -13.734 -17.987 21.676 1.00 67.44 98 ARG A N 1
ATOM 772 C CA . ARG A 1 98 ? -15.112 -18.488 21.667 1.00 67.44 98 ARG A CA 1
ATOM 773 C C . ARG A 1 98 ? -16.153 -17.372 21.550 1.00 67.44 98 ARG A C 1
ATOM 775 O O . ARG A 1 98 ? -17.160 -17.552 20.870 1.00 67.44 98 ARG A O 1
ATOM 782 N N . PHE A 1 99 ? -15.956 -16.232 22.213 1.00 64.81 99 PHE A N 1
ATOM 783 C CA . PHE A 1 99 ? -16.890 -15.104 22.090 1.00 64.81 99 PHE A CA 1
ATOM 784 C C . PHE A 1 99 ? -16.856 -14.466 20.703 1.00 64.81 99 PHE A C 1
ATOM 786 O O . PHE A 1 99 ? -17.900 -14.003 20.244 1.00 64.81 99 PHE A O 1
ATOM 793 N N . GLU A 1 100 ? -15.693 -14.451 20.050 1.00 56.47 100 GLU A N 1
ATOM 794 C CA . GLU A 1 100 ? -15.547 -14.067 18.645 1.00 56.47 100 GLU A CA 1
ATOM 795 C C . GLU A 1 100 ? -16.405 -14.962 17.751 1.00 56.47 100 GLU A C 1
ATOM 797 O O . GLU A 1 100 ? -17.304 -14.456 17.080 1.00 56.47 100 GLU A O 1
ATOM 802 N N . GLU A 1 101 ? -16.236 -16.281 17.848 1.00 60.06 101 GLU A N 1
ATOM 803 C CA . GLU A 1 101 ? -17.021 -17.255 17.080 1.00 60.06 101 GLU A CA 1
ATOM 804 C C . GLU A 1 101 ? -18.537 -17.075 17.305 1.00 60.06 101 GLU A C 1
ATOM 806 O O . GLU A 1 101 ? -19.313 -16.946 16.359 1.00 60.06 101 GLU A O 1
ATOM 811 N N . MET A 1 102 ? -18.980 -16.937 18.561 1.00 63.22 102 MET A N 1
ATOM 812 C CA . MET A 1 102 ? -20.397 -16.697 18.876 1.00 63.22 102 MET A CA 1
ATOM 813 C C . MET A 1 102 ? -20.929 -15.354 18.346 1.00 63.22 102 MET A C 1
ATOM 815 O O . MET A 1 102 ? -22.132 -15.213 18.090 1.00 63.22 102 MET A O 1
ATOM 819 N N . ALA A 1 103 ? -20.074 -14.332 18.259 1.00 54.69 103 ALA A N 1
ATOM 820 C CA . ALA A 1 103 ? -20.439 -13.031 17.718 1.00 54.69 103 ALA A CA 1
ATOM 821 C C . ALA A 1 103 ? -20.584 -13.085 16.194 1.00 54.69 103 ALA A C 1
ATOM 823 O O . ALA A 1 103 ? -21.559 -12.539 15.672 1.00 54.69 103 ALA A O 1
ATOM 824 N N . GLU A 1 104 ? -19.672 -13.777 15.507 1.00 51.72 104 GLU A N 1
ATOM 825 C CA . GLU A 1 104 ? -19.729 -14.028 14.063 1.00 51.72 104 GLU A CA 1
ATOM 826 C C . GLU A 1 104 ? -20.969 -14.843 13.674 1.00 51.72 104 GLU A C 1
ATOM 828 O O . GLU A 1 104 ? -21.654 -14.516 12.704 1.00 51.72 104 GLU A O 1
ATOM 833 N N . GLU A 1 105 ? -21.333 -15.837 14.486 1.00 57.22 105 GLU A N 1
ATOM 834 C CA . GLU A 1 105 ? -22.554 -16.635 14.321 1.00 57.22 105 GLU A CA 1
ATOM 835 C C . GLU A 1 105 ? -23.848 -15.854 14.630 1.00 57.22 105 GLU A C 1
ATOM 837 O O . GLU A 1 105 ? -24.956 -16.346 14.401 1.00 57.22 105 GLU A O 1
ATOM 842 N N . GLY A 1 106 ? -23.743 -14.643 15.190 1.00 53.19 106 GLY A N 1
ATOM 843 C CA . GLY A 1 106 ? -24.892 -13.847 15.626 1.00 53.19 106 GLY A CA 1
ATOM 844 C C . GLY A 1 106 ? -25.641 -14.438 16.829 1.00 53.19 106 GLY A C 1
ATOM 845 O O . GLY A 1 106 ? -26.775 -14.035 17.100 1.00 53.19 106 GLY A O 1
ATOM 846 N N . ALA A 1 107 ? -25.027 -15.368 17.565 1.00 57.97 107 ALA A N 1
ATOM 847 C CA . ALA A 1 107 ? -25.644 -16.101 18.671 1.00 57.97 107 ALA A CA 1
ATOM 848 C C . ALA A 1 107 ? -25.824 -15.251 19.944 1.00 57.97 107 ALA A C 1
ATOM 850 O O . ALA A 1 107 ? -26.680 -15.549 20.780 1.00 57.97 107 ALA A O 1
ATOM 851 N N . LEU A 1 108 ? -25.041 -14.180 20.104 1.00 58.03 108 LEU A N 1
ATOM 852 C CA . LEU A 1 108 ? -25.080 -13.323 21.291 1.00 58.03 108 LEU A CA 1
ATOM 853 C C . LEU A 1 108 ? -26.147 -12.227 21.180 1.00 58.03 108 LEU A C 1
ATOM 855 O O . LEU A 1 108 ? -26.235 -11.524 20.169 1.00 58.03 108 LEU A O 1
ATOM 859 N N . ARG A 1 109 ? -26.893 -11.992 22.265 1.00 58.38 109 ARG A N 1
ATOM 860 C CA . ARG A 1 109 ? -27.711 -10.774 22.425 1.00 58.38 109 ARG A CA 1
ATOM 861 C C . ARG A 1 109 ? -26.824 -9.541 22.623 1.00 58.38 109 ARG A C 1
ATOM 863 O O . ARG A 1 109 ? -25.698 -9.657 23.096 1.00 58.38 109 ARG A O 1
ATOM 870 N N . GLU A 1 110 ? -27.330 -8.360 22.275 1.00 49.44 110 GLU A N 1
ATOM 871 C CA . GLU A 1 110 ? -26.566 -7.102 22.308 1.00 49.44 110 GLU A CA 1
ATOM 872 C C . GLU A 1 110 ? -26.042 -6.729 23.711 1.00 49.44 110 GLU A C 1
ATOM 874 O O . GLU A 1 110 ? -24.918 -6.263 23.864 1.00 49.44 110 GLU A O 1
ATOM 879 N N . ASP A 1 111 ? -26.824 -6.975 24.757 1.00 48.66 111 ASP A N 1
ATOM 880 C CA . ASP A 1 111 ? -26.444 -6.740 26.153 1.00 48.66 111 ASP A CA 1
ATOM 881 C C . ASP A 1 111 ? -25.333 -7.693 26.632 1.00 48.66 111 ASP A C 1
ATOM 883 O O . ASP A 1 111 ? -24.408 -7.286 27.336 1.00 48.66 111 ASP A O 1
ATOM 887 N N . VAL A 1 112 ? -25.383 -8.952 26.192 1.00 55.38 112 VAL A N 1
ATOM 888 C CA . VAL A 1 112 ? -24.362 -9.980 26.458 1.00 55.38 112 VAL A CA 1
ATOM 889 C C . VAL A 1 112 ? -23.068 -9.665 25.701 1.00 55.38 112 VAL A C 1
ATOM 891 O O . VAL A 1 112 ? -21.978 -9.746 26.259 1.00 55.38 112 VAL A O 1
ATOM 894 N N . ARG A 1 113 ? -23.185 -9.222 24.448 1.00 52.91 113 ARG A N 1
ATOM 895 C CA . ARG A 1 113 ? -22.076 -8.721 23.625 1.00 52.91 113 ARG A CA 1
ATOM 896 C C . ARG A 1 113 ? -21.275 -7.633 24.347 1.00 52.91 113 ARG A C 1
ATOM 898 O O . ARG A 1 113 ? -20.057 -7.734 24.475 1.00 52.91 113 ARG A O 1
ATOM 905 N N . VAL A 1 114 ? -21.969 -6.632 24.887 1.00 48.19 114 VAL A N 1
ATOM 906 C CA . VAL A 1 114 ? -21.354 -5.524 25.637 1.00 48.19 114 VAL A CA 1
ATOM 907 C C . VAL A 1 114 ? -20.672 -6.002 26.918 1.00 48.19 114 VAL A C 1
ATOM 909 O O . VAL A 1 114 ? -19.558 -5.570 27.211 1.00 48.19 114 VAL A O 1
ATOM 912 N N . GLY A 1 115 ? -21.319 -6.879 27.687 1.00 50.03 115 GLY A N 1
ATOM 913 C CA . GLY A 1 115 ? -20.736 -7.398 28.924 1.00 50.03 115 GLY A CA 1
ATOM 914 C C . GLY A 1 115 ? -19.477 -8.233 28.668 1.00 50.03 115 GLY A C 1
ATOM 915 O O . GLY A 1 115 ? -18.476 -8.039 29.349 1.00 50.03 115 GLY A O 1
ATOM 916 N N . ALA A 1 116 ? -19.488 -9.098 27.646 1.00 56.72 116 ALA A N 1
ATOM 917 C CA . ALA A 1 116 ? -18.330 -9.907 27.270 1.00 56.72 116 ALA A CA 1
ATOM 918 C C . ALA A 1 116 ? -17.152 -9.005 26.888 1.00 56.72 116 ALA A C 1
ATOM 920 O O . ALA A 1 116 ? -16.033 -9.186 27.359 1.00 56.72 116 ALA A O 1
ATOM 921 N N . PHE A 1 117 ? -17.433 -7.950 26.126 1.00 53.88 117 PHE A N 1
ATOM 922 C CA . PHE A 1 117 ? -16.447 -6.944 25.769 1.00 53.88 117 PHE A CA 1
ATOM 923 C C . PHE A 1 117 ? -15.831 -6.222 26.987 1.00 53.88 117 PHE A C 1
ATOM 925 O O . PHE A 1 117 ? -14.613 -6.063 27.050 1.00 53.88 117 PHE A O 1
ATOM 932 N N . GLN A 1 118 ? -16.636 -5.786 27.966 1.00 50.22 118 GLN A N 1
ATOM 933 C CA . GLN A 1 118 ? -16.127 -5.090 29.163 1.00 50.22 118 GLN A CA 1
ATOM 934 C C . GLN A 1 118 ? -15.144 -5.948 29.961 1.00 50.22 118 GLN A C 1
ATOM 936 O O . GLN A 1 118 ? -14.197 -5.432 30.551 1.00 50.22 118 GLN A O 1
ATOM 941 N N . ILE A 1 119 ? -15.374 -7.255 29.954 1.00 54.44 119 ILE A N 1
ATOM 942 C CA . ILE A 1 119 ? -14.521 -8.247 30.594 1.00 54.44 119 ILE A CA 1
ATOM 943 C C . ILE A 1 119 ? -13.211 -8.368 29.825 1.00 54.44 119 ILE A C 1
ATOM 945 O O . ILE A 1 119 ? -12.146 -8.210 30.417 1.00 54.44 119 ILE A O 1
ATOM 949 N N . PHE A 1 120 ? -13.277 -8.529 28.500 1.00 54.44 120 PHE A N 1
ATOM 950 C CA . PHE A 1 120 ? -12.076 -8.567 27.668 1.00 54.44 120 PHE A CA 1
ATOM 951 C C . PHE A 1 120 ? -11.237 -7.305 27.814 1.00 54.44 120 PHE A C 1
ATOM 953 O O . PHE A 1 120 ? -10.036 -7.412 28.026 1.00 54.44 120 PHE A O 1
ATOM 960 N N . ALA A 1 121 ? -11.845 -6.117 27.790 1.00 50.34 121 ALA A N 1
ATOM 961 C CA . ALA A 1 121 ? -11.136 -4.844 27.930 1.00 50.34 121 ALA A CA 1
ATOM 962 C C . ALA A 1 121 ? -10.385 -4.698 29.265 1.00 50.34 121 ALA A C 1
ATOM 964 O O . ALA A 1 121 ? -9.354 -4.029 29.312 1.00 50.34 121 ALA A O 1
ATOM 965 N N . LYS A 1 122 ? -10.879 -5.318 30.345 1.00 50.25 122 LYS A N 1
ATOM 966 C CA . LYS A 1 122 ? -10.223 -5.301 31.663 1.00 50.25 122 LYS A CA 1
ATOM 967 C C . LYS A 1 122 ? -9.049 -6.267 31.766 1.00 50.25 122 LYS A C 1
ATOM 969 O O . LYS A 1 122 ? -8.128 -6.003 32.531 1.00 50.25 122 LYS A O 1
ATOM 974 N N . ILE A 1 123 ? -9.094 -7.369 31.023 1.00 48.72 123 ILE A N 1
ATOM 975 C CA . ILE A 1 123 ? -8.093 -8.444 31.085 1.00 48.72 123 ILE A CA 1
ATOM 976 C C . ILE A 1 123 ? -7.047 -8.280 29.963 1.00 48.72 123 ILE A C 1
ATOM 978 O O . ILE A 1 123 ? -5.908 -8.709 30.090 1.00 48.72 123 ILE A O 1
ATOM 982 N N . LEU A 1 124 ? -7.396 -7.548 28.899 1.00 49.84 124 LEU A N 1
ATOM 983 C CA . LEU A 1 124 ? -6.538 -7.160 27.775 1.00 49.84 124 LEU A CA 1
ATOM 984 C C . LEU A 1 124 ? -5.161 -6.600 28.194 1.00 49.84 124 LEU A C 1
ATOM 986 O O . LEU A 1 124 ? -4.179 -6.975 27.574 1.00 49.84 124 LEU A O 1
ATOM 990 N N . PRO A 1 125 ? -4.999 -5.769 29.237 1.00 45.62 125 PRO A N 1
ATOM 991 C CA . PRO A 1 125 ? -3.677 -5.249 29.595 1.00 45.62 125 PRO A CA 1
ATOM 992 C C . PRO A 1 125 ? -2.685 -6.287 30.153 1.00 45.62 125 PRO A C 1
ATOM 994 O O . PRO A 1 125 ? -1.488 -6.013 30.137 1.00 45.62 125 PRO A O 1
ATOM 997 N N . SER A 1 126 ? -3.136 -7.446 30.658 1.00 43.78 126 SER A N 1
ATOM 998 C CA . SER A 1 126 ? -2.240 -8.460 31.249 1.00 43.78 126 SER A CA 1
ATOM 999 C C . SER A 1 126 ? -1.757 -9.520 30.256 1.00 43.78 126 SER A C 1
ATOM 1001 O O . SER A 1 126 ? -0.767 -10.191 30.524 1.00 43.78 126 SER A O 1
ATOM 1003 N N . CYS A 1 127 ? -2.414 -9.661 29.099 1.00 41.25 127 CYS A N 1
ATOM 1004 C CA . CYS A 1 127 ? -2.230 -10.820 28.220 1.00 41.25 127 CYS A CA 1
ATOM 1005 C C . CYS A 1 127 ? -1.290 -10.618 27.014 1.00 41.25 127 CYS A C 1
ATOM 1007 O O . CYS A 1 127 ? -1.094 -11.587 26.269 1.00 41.25 127 CYS A O 1
ATOM 1009 N N . TYR A 1 128 ? -0.751 -9.415 26.773 1.00 46.31 128 TYR A N 1
ATOM 1010 C CA . TYR A 1 128 ? -0.137 -9.057 25.483 1.00 46.31 128 TYR A CA 1
ATOM 1011 C C . TYR A 1 128 ? 1.359 -8.769 25.586 1.00 46.31 128 TYR A C 1
ATOM 1013 O O . TYR A 1 128 ? 1.783 -7.648 25.852 1.00 46.31 128 TYR A O 1
ATOM 1021 N N . ASP A 1 129 ? 2.136 -9.811 25.289 1.00 42.00 129 ASP A N 1
ATOM 1022 C CA . ASP A 1 129 ? 3.458 -9.694 24.683 1.00 42.00 129 ASP A CA 1
ATOM 1023 C C . ASP A 1 129 ? 3.335 -10.237 23.237 1.00 42.00 129 ASP A C 1
ATOM 1025 O O . ASP A 1 129 ? 2.975 -11.393 23.002 1.00 42.00 129 ASP A O 1
ATOM 1029 N N . SER A 1 130 ? 3.542 -9.323 22.294 1.00 43.12 130 SER A N 1
ATOM 1030 C CA . SER A 1 130 ? 3.900 -9.444 20.870 1.00 43.12 130 SER A CA 1
ATOM 1031 C C . SER A 1 130 ? 2.951 -9.901 19.743 1.00 43.12 130 SER A C 1
ATOM 1033 O O . SER A 1 130 ? 3.050 -9.255 18.708 1.00 43.12 130 SER A O 1
ATOM 1035 N N . ASP A 1 131 ? 2.063 -10.909 19.814 1.00 38.41 131 ASP A N 1
ATOM 1036 C CA . ASP A 1 131 ? 1.530 -11.473 18.529 1.00 38.41 131 ASP A CA 1
ATOM 1037 C C . ASP A 1 131 ? 0.024 -11.804 18.415 1.00 38.41 131 ASP A C 1
ATOM 1039 O O . ASP A 1 131 ? -0.456 -12.112 17.324 1.00 38.41 131 ASP A O 1
ATOM 1043 N N . LEU A 1 132 ? -0.774 -11.696 19.482 1.00 37.56 132 LEU A N 1
ATOM 1044 C CA . LEU A 1 132 ? -2.234 -11.950 19.429 1.00 37.56 132 LEU A CA 1
ATOM 1045 C C . LEU A 1 132 ? -3.090 -10.681 19.167 1.00 37.56 132 LEU A C 1
ATOM 1047 O O . LEU A 1 132 ? -4.319 -10.723 19.208 1.00 37.56 132 LEU A O 1
ATOM 1051 N N . ASP A 1 133 ? -2.438 -9.552 18.877 1.00 45.44 133 ASP A N 1
ATOM 1052 C CA . ASP A 1 133 ? -2.835 -8.169 19.217 1.00 45.44 133 ASP A CA 1
ATOM 1053 C C . ASP A 1 133 ? -3.910 -7.484 18.346 1.00 45.44 133 ASP A C 1
ATOM 1055 O O . ASP A 1 133 ? -4.124 -6.280 18.439 1.00 45.44 133 ASP A O 1
ATOM 1059 N N . THR A 1 134 ? -4.610 -8.192 17.454 1.00 41.62 134 THR A N 1
ATOM 1060 C CA . THR A 1 134 ? -5.540 -7.515 16.511 1.00 41.62 134 THR A CA 1
ATOM 1061 C C . THR A 1 134 ? -6.868 -8.225 16.291 1.00 41.62 134 THR A C 1
ATOM 1063 O O . THR A 1 134 ? -7.872 -7.554 16.053 1.00 41.62 134 THR A O 1
ATOM 1066 N N . ARG A 1 135 ? -6.921 -9.559 16.405 1.00 38.34 135 ARG A N 1
ATOM 1067 C CA . ARG A 1 135 ? -8.175 -10.311 16.213 1.00 38.34 135 ARG A CA 1
ATOM 1068 C C . ARG A 1 135 ? -9.132 -10.120 17.382 1.00 38.34 135 ARG A C 1
ATOM 1070 O O . ARG A 1 135 ? -10.215 -9.601 17.166 1.00 38.34 135 ARG A O 1
ATOM 1077 N N . ALA A 1 136 ? -8.685 -10.340 18.618 1.00 43.31 136 ALA A N 1
ATOM 1078 C CA . ALA A 1 136 ? -9.532 -10.194 19.805 1.00 43.31 136 ALA A CA 1
ATOM 1079 C C . ALA A 1 136 ? -10.113 -8.773 19.986 1.00 43.31 136 ALA A C 1
ATOM 1081 O O . ALA A 1 136 ? -11.256 -8.624 20.412 1.00 43.31 136 ALA A O 1
ATOM 1082 N N . VAL A 1 137 ? -9.358 -7.725 19.619 1.00 46.19 137 VAL A N 1
ATOM 1083 C CA . VAL A 1 137 ? -9.828 -6.321 19.597 1.00 46.19 137 VAL A CA 1
ATOM 1084 C C . VAL A 1 137 ? -10.767 -6.060 18.405 1.00 46.19 137 VAL A C 1
ATOM 1086 O O . VAL A 1 137 ? -11.753 -5.334 18.540 1.00 46.19 137 VAL A O 1
ATOM 1089 N N . GLY A 1 138 ? -10.491 -6.693 17.258 1.00 41.47 138 GLY A N 1
ATOM 1090 C CA . GLY A 1 138 ? -11.353 -6.765 16.073 1.00 41.47 138 GLY A CA 1
ATOM 1091 C C . GLY A 1 138 ? -12.762 -7.255 16.395 1.00 41.47 138 GLY A C 1
ATOM 1092 O O . GLY A 1 138 ? -13.758 -6.574 16.142 1.00 41.47 138 GLY A O 1
ATOM 1093 N N . SER A 1 139 ? -12.818 -8.411 17.035 1.00 42.03 139 SER A N 1
ATOM 1094 C CA . SER A 1 139 ? -14.024 -9.140 17.434 1.00 42.03 139 SER A CA 1
ATOM 1095 C C . SER A 1 139 ? -14.821 -8.371 18.474 1.00 42.03 139 SER A C 1
ATOM 1097 O O . SER A 1 139 ? -16.030 -8.195 18.352 1.00 42.03 139 SER A O 1
ATOM 1099 N N . ALA A 1 140 ? -14.117 -7.789 19.439 1.00 45.12 140 ALA A N 1
ATOM 1100 C CA . ALA A 1 140 ? -14.645 -6.883 20.445 1.00 45.12 140 ALA A CA 1
ATOM 1101 C C . ALA A 1 140 ? -15.390 -5.651 19.882 1.00 45.12 140 ALA A C 1
ATOM 1103 O O . ALA A 1 140 ? -16.354 -5.187 20.491 1.00 45.12 140 ALA A O 1
ATOM 1104 N N . LEU A 1 141 ? -14.972 -5.113 18.733 1.00 44.38 141 LEU A N 1
ATOM 1105 C CA . LEU A 1 141 ? -15.592 -3.936 18.109 1.00 44.38 141 LEU A CA 1
ATOM 1106 C C . LEU A 1 141 ? -16.653 -4.297 17.058 1.00 44.38 141 LEU A C 1
ATOM 1108 O O . LEU A 1 141 ? -17.611 -3.545 16.912 1.00 44.38 141 LEU A O 1
ATOM 1112 N N . LEU A 1 142 ? -16.569 -5.464 16.403 1.00 42.72 142 LEU A N 1
ATOM 1113 C CA . LEU A 1 142 ? -17.683 -6.029 15.613 1.00 42.72 142 LEU A CA 1
ATOM 1114 C C . LEU A 1 142 ? -18.949 -6.244 16.469 1.00 42.72 142 LEU A C 1
ATOM 1116 O O . LEU A 1 142 ? -20.077 -6.202 15.978 1.00 42.72 142 LEU A O 1
ATOM 1120 N N . ILE A 1 143 ? -18.746 -6.438 17.772 1.00 44.78 143 ILE A N 1
ATOM 1121 C CA . ILE A 1 143 ? -19.751 -6.634 18.819 1.00 44.78 143 ILE A CA 1
ATOM 1122 C C . ILE A 1 143 ? -20.420 -5.312 19.261 1.00 44.78 143 ILE A C 1
ATOM 1124 O O . ILE A 1 143 ? -21.554 -5.342 19.750 1.00 44.78 143 ILE A O 1
ATOM 1128 N N . LEU A 1 144 ? -19.770 -4.154 19.081 1.00 44.94 144 LEU A N 1
ATOM 1129 C CA . LEU A 1 144 ? -20.211 -2.855 19.599 1.00 44.94 144 LEU A CA 1
ATOM 1130 C C . LEU A 1 144 ? -20.639 -1.903 18.472 1.00 44.94 144 LEU A C 1
ATOM 1132 O O . LEU A 1 144 ? -19.831 -1.466 17.661 1.00 44.94 144 LEU A O 1
ATOM 1136 N N . GLY A 1 145 ? -21.913 -1.502 18.471 1.00 45.09 145 GLY A N 1
ATOM 1137 C CA . GLY A 1 145 ? -22.401 -0.417 17.612 1.00 45.09 145 GLY A CA 1
ATOM 1138 C C . GLY A 1 145 ? -21.666 0.921 17.832 1.00 45.09 145 GLY A C 1
ATOM 1139 O O . GLY A 1 145 ? -21.037 1.148 18.868 1.00 45.09 145 GLY A O 1
ATOM 1140 N N . GLY A 1 146 ? -21.778 1.831 16.856 1.00 44.50 146 GLY A N 1
ATOM 1141 C CA . GLY A 1 146 ? -20.923 3.023 16.724 1.00 44.50 146 GLY A CA 1
ATOM 1142 C C . GLY A 1 146 ? -20.830 3.976 17.915 1.00 44.50 146 GLY A C 1
ATOM 1143 O O . GLY A 1 146 ? -19.735 4.447 18.216 1.00 44.50 146 GLY A O 1
ATOM 1144 N N . ASP A 1 147 ? -21.914 4.182 18.662 1.00 48.88 147 ASP A N 1
ATOM 1145 C CA . ASP A 1 147 ? -21.903 5.075 19.833 1.00 48.88 147 ASP A CA 1
ATOM 1146 C C . ASP A 1 147 ? -20.999 4.550 20.965 1.00 48.88 147 ASP A C 1
ATOM 1148 O O . ASP A 1 147 ? -20.442 5.314 21.755 1.00 48.88 147 ASP A O 1
ATOM 1152 N N . ARG A 1 148 ? -20.805 3.226 21.042 1.00 49.38 148 ARG A N 1
ATOM 1153 C CA . ARG A 1 148 ? -20.008 2.582 22.097 1.00 49.38 148 ARG A CA 1
ATOM 1154 C C . ARG A 1 148 ? -18.523 2.481 21.737 1.00 49.38 148 ARG A C 1
ATOM 1156 O O . ARG A 1 148 ? -17.692 2.539 22.640 1.00 49.38 148 ARG A O 1
ATOM 1163 N N . GLY A 1 149 ? -18.178 2.439 20.445 1.00 51.03 149 GLY A N 1
ATOM 1164 C CA . GLY A 1 149 ? -16.794 2.583 19.971 1.00 51.03 149 GLY A CA 1
ATOM 1165 C C . GLY A 1 149 ? -16.199 3.964 20.290 1.00 51.03 149 GLY A C 1
ATOM 1166 O O . GLY A 1 149 ? -15.035 4.066 20.676 1.00 51.03 149 GLY A O 1
ATOM 1167 N N . GLN A 1 150 ? -17.021 5.021 20.235 1.00 52.22 150 GLN A N 1
ATOM 1168 C CA . GLN A 1 150 ? -16.627 6.375 20.639 1.00 52.22 150 GLN A CA 1
ATOM 1169 C C . GLN A 1 150 ? -16.300 6.467 22.136 1.00 52.22 150 GLN A C 1
ATOM 1171 O O . GLN A 1 150 ? -15.242 6.980 22.499 1.00 52.22 150 GLN A O 1
ATOM 1176 N N . HIS A 1 151 ? -17.163 5.931 23.004 1.00 53.88 151 HIS A N 1
ATOM 1177 C CA . HIS A 1 151 ? -16.878 5.867 24.440 1.00 53.88 151 HIS A CA 1
ATOM 1178 C C . HIS A 1 151 ? -15.598 5.085 24.745 1.00 53.88 151 HIS A C 1
ATOM 1180 O O . HIS A 1 151 ? -14.908 5.390 25.715 1.00 53.88 151 HIS A O 1
ATOM 1186 N N . LEU A 1 152 ? -15.250 4.107 23.907 1.00 52.41 152 LEU A N 1
ATOM 1187 C CA . LEU A 1 152 ? -14.026 3.343 24.071 1.00 52.41 152 LEU A CA 1
ATOM 1188 C C . LEU A 1 152 ? -12.763 4.127 23.728 1.00 52.41 152 LEU A C 1
ATOM 1190 O O . LEU A 1 152 ? -11.791 4.068 24.477 1.00 52.41 152 LEU A O 1
ATOM 1194 N N . LEU A 1 153 ? -12.790 4.883 22.626 1.00 54.50 153 LEU A N 1
ATOM 1195 C CA . LEU A 1 153 ? -11.720 5.819 22.281 1.00 54.50 153 LEU A CA 1
ATOM 1196 C C . LEU A 1 153 ? -11.490 6.835 23.399 1.00 54.50 153 LEU A C 1
ATOM 1198 O O . LEU A 1 153 ? -10.352 7.204 23.66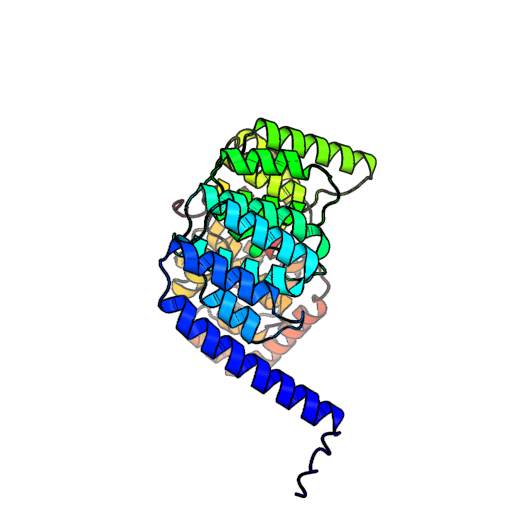5 1.00 54.50 153 LEU A O 1
ATOM 1202 N N . GLU A 1 154 ? -12.569 7.275 24.047 1.00 54.66 154 GLU A N 1
ATOM 1203 C CA . GLU A 1 154 ? -12.522 8.203 25.175 1.00 54.66 154 GLU A CA 1
ATOM 1204 C C . GLU A 1 154 ? -12.050 7.534 26.480 1.00 54.66 154 GLU A C 1
ATOM 1206 O O . GLU A 1 154 ? -11.363 8.172 27.273 1.00 54.66 154 GLU A O 1
ATOM 1211 N N . ALA A 1 155 ? -12.359 6.254 26.707 1.00 50.28 155 ALA A N 1
ATOM 1212 C CA . ALA A 1 155 ? -11.954 5.516 27.907 1.00 50.28 155 ALA A CA 1
ATOM 1213 C C . ALA A 1 155 ? -10.509 4.983 27.846 1.00 50.28 155 ALA A C 1
ATOM 1215 O O . ALA A 1 155 ? -9.835 4.924 28.870 1.00 50.28 155 ALA A O 1
ATOM 1216 N N . GLN A 1 156 ? -10.012 4.631 26.656 1.00 49.59 156 GLN A N 1
ATOM 1217 C CA . GLN A 1 156 ? -8.640 4.156 26.410 1.00 49.59 156 GLN A CA 1
ATOM 1218 C C . GLN A 1 156 ? -7.644 5.311 26.184 1.00 49.59 156 GLN A C 1
ATOM 1220 O O . GLN A 1 156 ? -6.557 5.117 25.642 1.00 49.59 156 GLN A O 1
ATOM 1225 N N . LEU A 1 157 ? -7.994 6.526 26.625 1.00 47.72 157 LEU A N 1
ATOM 1226 C CA . LEU A 1 157 ? -7.158 7.728 26.552 1.00 47.72 157 LEU A CA 1
ATOM 1227 C C . LEU A 1 157 ? -5.894 7.676 27.424 1.00 47.72 157 LEU A C 1
ATOM 1229 O O . LEU A 1 157 ? -5.159 8.665 27.444 1.00 47.72 157 LEU A O 1
ATOM 1233 N N . ASP A 1 158 ? -5.584 6.568 28.106 1.00 46.03 158 ASP A N 1
ATOM 1234 C CA . ASP A 1 158 ? -4.246 6.402 28.672 1.00 46.03 158 ASP A CA 1
ATOM 1235 C C . ASP A 1 158 ? -3.252 6.075 27.542 1.00 46.03 158 ASP A C 1
ATOM 1237 O O . ASP A 1 158 ? -3.063 4.938 27.103 1.00 46.03 158 ASP A O 1
ATOM 1241 N N . ARG A 1 159 ? -2.673 7.160 27.012 1.00 47.91 159 ARG A N 1
ATOM 1242 C CA . ARG A 1 159 ? -2.013 7.348 25.703 1.00 47.91 159 ARG A CA 1
ATOM 1243 C C . ARG A 1 159 ? -0.801 6.450 25.417 1.00 47.91 159 ARG A C 1
ATOM 1245 O O . ARG A 1 159 ? -0.146 6.631 24.391 1.00 47.91 159 ARG A O 1
ATOM 1252 N N . ARG A 1 160 ? -0.473 5.539 26.331 1.00 46.31 160 ARG A N 1
ATOM 1253 C CA . ARG A 1 160 ? 0.688 4.639 26.300 1.00 46.31 160 ARG A CA 1
ATOM 1254 C C . ARG A 1 160 ? 0.305 3.167 26.179 1.00 46.31 160 ARG A C 1
ATOM 1256 O O . ARG A 1 160 ? 1.204 2.335 26.150 1.00 46.31 160 ARG A O 1
ATOM 1263 N N . SER A 1 161 ? -0.990 2.851 26.122 1.00 45.38 161 SER A N 1
ATOM 1264 C CA . SER A 1 161 ? -1.440 1.475 25.933 1.00 45.38 161 SER A CA 1
ATOM 1265 C C . SER A 1 161 ? -0.954 0.943 24.573 1.00 45.38 161 SER A C 1
ATOM 1267 O O . SER A 1 161 ? -1.293 1.541 23.543 1.00 45.38 161 SER A O 1
ATOM 1269 N N . PRO A 1 162 ? -0.182 -0.161 24.543 1.00 42.75 162 PRO A N 1
ATOM 1270 C CA . PRO A 1 162 ? 0.291 -0.797 23.309 1.00 42.75 162 PRO A CA 1
ATOM 1271 C C . PRO A 1 162 ? -0.837 -1.103 22.306 1.00 42.75 162 PRO A C 1
ATOM 1273 O O . PRO A 1 162 ? -0.623 -1.031 21.099 1.00 42.75 162 PRO A O 1
ATOM 1276 N N . GLY A 1 163 ? -2.068 -1.315 22.789 1.00 47.03 163 GLY A N 1
ATOM 1277 C CA . GLY A 1 163 ? -3.236 -1.656 21.968 1.00 47.03 163 GLY A CA 1
ATOM 1278 C C . GLY A 1 163 ? -3.955 -0.486 21.276 1.00 47.03 163 GLY A C 1
ATOM 1279 O O . GLY A 1 163 ? -4.905 -0.716 20.527 1.00 47.03 163 GLY A O 1
ATOM 1280 N N . PHE A 1 164 ? -3.550 0.776 21.483 1.00 56.12 164 PHE A N 1
ATOM 1281 C CA . PHE A 1 164 ? -4.272 1.930 20.912 1.00 56.12 164 PHE A CA 1
ATOM 1282 C C . PHE A 1 164 ? -4.217 1.976 19.372 1.00 56.12 164 PHE A C 1
ATOM 1284 O O . PHE A 1 164 ? -5.189 2.363 18.729 1.00 56.12 164 PHE A O 1
ATOM 1291 N N . GLY A 1 165 ? -3.098 1.564 18.764 1.00 53.81 165 GLY A N 1
ATOM 1292 C CA . GLY A 1 165 ? -2.965 1.490 17.302 1.00 53.81 165 GLY A CA 1
ATOM 1293 C C . GLY A 1 165 ? -3.873 0.424 16.683 1.00 53.81 165 GLY A C 1
ATOM 1294 O O . GLY A 1 165 ? -4.581 0.704 15.717 1.00 53.81 165 GLY A O 1
ATOM 1295 N N . ALA A 1 166 ? -3.925 -0.763 17.297 1.00 52.03 166 ALA A N 1
ATOM 1296 C CA . ALA A 1 166 ? -4.812 -1.847 16.883 1.00 52.03 166 ALA A CA 1
ATOM 1297 C C . ALA A 1 166 ? -6.291 -1.436 16.974 1.00 52.03 166 ALA A C 1
ATOM 1299 O O . ALA A 1 166 ? -7.061 -1.684 16.048 1.00 52.03 166 ALA A O 1
ATOM 1300 N N . LEU A 1 167 ? -6.677 -0.718 18.035 1.00 56.16 167 LEU A N 1
ATOM 1301 C CA . LEU A 1 167 ? -8.031 -0.183 18.190 1.00 56.16 167 LEU A CA 1
ATOM 1302 C C . LEU A 1 167 ? -8.440 0.734 17.023 1.00 56.16 167 LEU A C 1
ATOM 1304 O O . LEU A 1 167 ? -9.549 0.622 16.499 1.00 56.16 167 LEU A O 1
ATOM 1308 N N . LEU A 1 168 ? -7.547 1.637 16.608 1.00 60.16 168 LEU A N 1
ATOM 1309 C CA . LEU A 1 168 ? -7.816 2.557 15.503 1.00 60.16 168 LEU A CA 1
ATOM 1310 C C . LEU A 1 168 ? -7.996 1.817 14.176 1.00 60.16 168 LEU A C 1
ATOM 1312 O O . LEU A 1 168 ? -8.944 2.121 13.457 1.00 60.16 168 LEU A O 1
ATOM 1316 N N . MET A 1 169 ? -7.150 0.822 13.887 1.00 55.09 169 MET A N 1
ATOM 1317 C CA . MET A 1 169 ? -7.275 -0.011 12.682 1.00 55.09 169 MET A CA 1
ATOM 1318 C C . MET A 1 169 ? -8.607 -0.769 12.637 1.00 55.09 169 MET A C 1
ATOM 1320 O O . MET A 1 169 ? -9.199 -0.956 11.575 1.00 55.09 169 MET A O 1
ATOM 1324 N N . VAL A 1 170 ? -9.108 -1.215 13.788 1.00 52.69 170 VAL A N 1
ATOM 1325 C CA . VAL A 1 170 ? -10.394 -1.913 13.849 1.00 52.69 170 VAL A CA 1
ATOM 1326 C C . VAL A 1 170 ? -11.561 -0.949 13.627 1.00 52.69 170 VAL A C 1
ATOM 1328 O O . VAL A 1 170 ? -12.477 -1.257 12.863 1.00 52.69 170 VAL A O 1
ATOM 1331 N N . LEU A 1 171 ? -11.526 0.242 14.228 1.00 60.06 171 LEU A N 1
ATOM 1332 C CA . LEU A 1 171 ? -12.534 1.275 13.973 1.00 60.06 171 LEU A CA 1
ATOM 1333 C C . LEU A 1 171 ? -12.516 1.728 12.506 1.00 60.06 171 LEU A C 1
ATOM 1335 O O . LEU A 1 171 ? -13.577 1.931 11.911 1.00 60.06 171 LEU A O 1
ATOM 1339 N N . GLU A 1 172 ? -11.329 1.810 11.901 1.00 59.31 172 GLU A N 1
ATOM 1340 C CA . GLU A 1 172 ? -11.133 2.081 10.476 1.00 59.31 172 GLU A CA 1
ATOM 1341 C C . GLU A 1 172 ? -11.768 0.996 9.599 1.00 59.31 172 GLU A C 1
ATOM 1343 O O . GLU A 1 172 ? -12.309 1.300 8.544 1.00 59.31 172 GLU A O 1
ATOM 1348 N N . ARG A 1 173 ? -11.806 -0.262 10.036 1.00 55.84 173 ARG A N 1
ATOM 1349 C CA . ARG A 1 173 ? -12.480 -1.342 9.293 1.00 55.84 173 ARG A CA 1
ATOM 1350 C C . ARG A 1 173 ? -13.972 -1.454 9.597 1.00 55.84 173 ARG A C 1
ATOM 1352 O O . ARG A 1 173 ? -14.715 -2.067 8.833 1.00 55.84 173 ARG A O 1
ATOM 1359 N N . SER A 1 174 ? -14.435 -0.843 10.683 1.00 54.66 174 SER A N 1
ATOM 1360 C CA . SER A 1 174 ? -15.846 -0.859 11.057 1.00 54.66 174 SER A CA 1
ATOM 1361 C C . SER A 1 174 ? -16.696 0.048 10.148 1.00 54.66 174 SER A C 1
ATOM 1363 O O . SER A 1 174 ? -16.244 1.089 9.655 1.00 54.66 174 SER A O 1
ATOM 1365 N N . LYS A 1 175 ? -17.972 -0.320 9.957 1.00 53.09 175 LYS A N 1
ATOM 1366 C CA . LYS A 1 175 ? -18.986 0.523 9.286 1.00 53.09 175 LYS A CA 1
ATOM 1367 C C . LYS A 1 175 ? -19.531 1.634 10.190 1.00 53.09 175 LYS A C 1
ATOM 1369 O O . LYS A 1 175 ? -20.468 2.335 9.814 1.00 53.09 175 LYS A O 1
ATOM 1374 N N . HIS A 1 176 ? -18.992 1.771 11.396 1.00 56.41 176 HIS A N 1
ATOM 1375 C CA . HIS A 1 176 ? -19.528 2.672 12.393 1.00 56.41 176 HIS A CA 1
ATOM 1376 C C . HIS A 1 176 ? -18.828 4.036 12.340 1.00 56.41 176 HIS A C 1
ATOM 1378 O O . HIS A 1 176 ? -17.603 4.105 12.449 1.00 56.41 176 HIS A O 1
ATOM 1384 N N . PRO A 1 177 ? -19.580 5.138 12.170 1.00 56.94 177 PRO A N 1
ATOM 1385 C CA . PRO A 1 177 ? -18.991 6.467 12.127 1.00 56.94 177 PRO A CA 1
ATOM 1386 C C . PRO A 1 177 ? -18.453 6.844 13.510 1.00 56.94 177 PRO A C 1
ATOM 1388 O O . PRO A 1 177 ? -19.182 6.828 14.498 1.00 56.94 177 PRO A O 1
ATOM 1391 N N . THR A 1 178 ? -17.172 7.204 13.577 1.00 66.31 178 THR A N 1
ATOM 1392 C CA . THR A 1 178 ? -16.585 7.836 14.766 1.00 66.31 178 THR A CA 1
ATOM 1393 C C . THR A 1 178 ? -16.798 9.345 14.676 1.00 66.31 178 THR A C 1
ATOM 1395 O O . THR A 1 178 ? -16.653 9.921 13.598 1.00 66.31 178 THR A O 1
ATOM 1398 N N . SER A 1 179 ? -17.124 10.003 15.793 1.00 74.31 179 SER A N 1
ATOM 1399 C CA . SER A 1 179 ? -17.299 11.460 15.825 1.00 74.31 179 SER A CA 1
ATOM 1400 C C . SER A 1 179 ? -16.049 12.195 15.300 1.00 74.31 179 SER A C 1
ATOM 1402 O O . SER A 1 179 ? -14.976 12.061 15.902 1.00 74.31 179 SER A O 1
ATOM 1404 N N . PRO A 1 180 ? -16.163 13.025 14.241 1.00 78.88 180 PRO A N 1
ATOM 1405 C CA . PRO A 1 180 ? -15.023 13.750 13.674 1.00 78.88 180 PRO A CA 1
ATOM 1406 C C . PRO A 1 180 ? -14.336 14.655 14.697 1.00 78.88 180 PRO A C 1
ATOM 1408 O O . PRO A 1 180 ? -13.114 14.764 14.714 1.00 78.88 180 PRO A O 1
ATOM 1411 N N . ALA A 1 181 ? -15.107 15.242 15.619 1.00 77.81 181 ALA A N 1
ATOM 1412 C CA . ALA A 1 181 ? -14.578 16.098 16.676 1.00 77.81 181 ALA A CA 1
ATOM 1413 C C . ALA A 1 181 ? -13.638 15.343 17.632 1.00 77.81 181 ALA A C 1
ATOM 1415 O O . ALA A 1 181 ? -12.640 15.902 18.091 1.00 77.81 181 ALA A O 1
ATOM 1416 N N . VAL A 1 182 ? -13.930 14.068 17.914 1.00 74.62 182 VAL A N 1
ATOM 1417 C CA . VAL A 1 182 ? -13.076 13.210 18.747 1.00 74.62 182 VAL A CA 1
ATOM 1418 C C . VAL A 1 182 ? -11.790 12.869 18.001 1.00 74.62 182 VAL A C 1
ATOM 1420 O O . VAL A 1 182 ? -10.706 13.030 18.559 1.00 74.62 182 VAL A O 1
ATOM 1423 N N . VAL A 1 183 ? -11.893 12.473 16.729 1.00 79.62 183 VAL A N 1
ATOM 1424 C CA . VAL A 1 183 ? -10.730 12.137 15.890 1.00 79.62 183 VAL A CA 1
ATOM 1425 C C . VAL A 1 183 ? -9.815 13.352 15.698 1.00 79.62 183 VAL A C 1
ATOM 1427 O O . VAL A 1 183 ? -8.603 13.249 15.873 1.00 79.62 183 VAL A O 1
ATOM 1430 N N . GLU A 1 184 ? -10.374 14.532 15.425 1.00 84.12 184 GLU A N 1
ATOM 1431 C CA . GLU A 1 184 ? -9.615 15.781 15.297 1.00 84.12 184 GLU A CA 1
ATOM 1432 C C . GLU A 1 184 ? -8.921 16.201 16.598 1.00 84.12 184 GLU A C 1
ATOM 1434 O O . GLU A 1 184 ? -7.810 16.734 16.556 1.00 84.12 184 GLU A O 1
ATOM 1439 N N . ARG A 1 185 ? -9.564 15.990 17.755 1.00 83.50 185 ARG A N 1
ATOM 1440 C CA . ARG A 1 185 ? -8.939 16.225 19.064 1.00 83.50 185 ARG A CA 1
ATOM 1441 C C . ARG A 1 185 ? -7.753 15.282 19.261 1.00 83.50 185 ARG A C 1
ATOM 1443 O O . ARG A 1 185 ? -6.664 15.747 19.576 1.00 83.50 185 ARG A O 1
ATOM 1450 N N . LEU A 1 186 ? -7.945 13.986 19.010 1.00 79.06 186 LEU A N 1
ATOM 1451 C CA . LEU A 1 186 ? -6.891 12.972 19.119 1.00 79.06 186 LEU A CA 1
ATOM 1452 C C . LEU A 1 186 ? -5.711 13.252 18.177 1.00 79.06 186 LEU A C 1
ATOM 1454 O O . LEU A 1 186 ? -4.562 13.084 18.576 1.00 79.06 186 LEU A O 1
ATOM 1458 N N . LEU A 1 187 ? -5.980 13.719 16.953 1.00 84.50 187 LEU A N 1
ATOM 1459 C CA . LEU A 1 187 ? -4.948 14.132 15.997 1.00 84.50 187 LEU A CA 1
ATOM 1460 C C . LEU A 1 187 ? -4.127 15.316 16.507 1.00 84.50 187 LEU A C 1
ATOM 1462 O O . LEU A 1 187 ? -2.905 15.293 16.387 1.00 84.50 187 LEU A O 1
ATOM 1466 N N . ARG A 1 188 ? -4.782 16.334 17.081 1.00 86.19 188 ARG A N 1
ATOM 1467 C CA . ARG A 1 188 ? -4.094 17.493 17.669 1.00 86.19 188 ARG A CA 1
ATOM 1468 C C . ARG A 1 188 ? -3.214 17.089 18.847 1.00 86.19 188 ARG A C 1
ATOM 1470 O O . ARG A 1 188 ? -2.058 17.490 18.909 1.00 86.19 188 ARG A O 1
ATOM 1477 N N . GLU A 1 189 ? -3.732 16.250 19.738 1.00 81.38 189 GLU A N 1
ATOM 1478 C CA . GLU A 1 189 ? -2.974 15.747 20.887 1.00 81.38 189 GLU A CA 1
ATOM 1479 C C . GLU A 1 189 ? -1.763 14.899 20.460 1.00 81.38 189 GLU A C 1
ATOM 1481 O O . GLU A 1 189 ? -0.684 15.027 21.038 1.00 81.38 189 GLU A O 1
ATOM 1486 N N . ASP A 1 190 ? -1.918 14.057 19.431 1.00 80.69 190 ASP A N 1
ATOM 1487 C CA . ASP A 1 190 ? -0.819 13.280 18.844 1.00 80.69 190 ASP A CA 1
ATOM 1488 C C . ASP A 1 190 ? 0.261 14.191 18.240 1.00 80.69 190 ASP A C 1
ATOM 1490 O O . ASP A 1 190 ? 1.454 13.986 18.460 1.00 80.69 190 ASP A O 1
ATOM 1494 N N . GLU A 1 191 ? -0.143 15.236 17.517 1.00 82.75 191 GLU A N 1
ATOM 1495 C CA . GLU A 1 191 ? 0.769 16.232 16.951 1.00 82.75 191 GLU A CA 1
ATOM 1496 C C . GLU A 1 191 ? 1.534 17.021 18.011 1.00 82.75 191 GLU A C 1
ATOM 1498 O O . GLU A 1 191 ? 2.740 17.226 17.868 1.00 82.75 191 GLU A O 1
ATOM 1503 N N . GLU A 1 192 ? 0.854 17.462 19.067 1.00 82.06 192 GLU A N 1
ATOM 1504 C CA . GLU A 1 192 ? 1.468 18.192 20.177 1.00 82.06 192 GLU A CA 1
ATOM 1505 C C . GLU A 1 192 ? 2.492 17.326 20.914 1.00 82.06 192 GLU A C 1
ATOM 1507 O O . GLU A 1 192 ? 3.623 17.770 21.133 1.00 82.06 192 GLU A O 1
ATOM 1512 N N . ALA A 1 193 ? 2.139 16.073 21.221 1.00 75.31 193 ALA A N 1
ATOM 1513 C CA . ALA A 1 193 ? 3.057 15.118 21.835 1.00 75.31 193 ALA A CA 1
ATOM 1514 C C . ALA A 1 193 ? 4.295 14.888 20.953 1.00 75.31 193 ALA A C 1
ATOM 1516 O O . ALA A 1 193 ? 5.429 14.965 21.429 1.00 75.31 193 ALA A O 1
ATOM 1517 N N . ARG A 1 194 ? 4.097 14.698 19.642 1.00 78.69 194 ARG A N 1
ATOM 1518 C CA . ARG A 1 194 ? 5.198 14.512 18.689 1.00 78.69 194 ARG A CA 1
ATOM 1519 C C . ARG A 1 194 ? 6.099 15.734 18.573 1.00 78.69 194 ARG A C 1
ATOM 1521 O O . ARG A 1 194 ? 7.316 15.570 18.546 1.00 78.69 194 ARG A O 1
ATOM 1528 N N . ARG A 1 195 ? 5.536 16.946 18.530 1.00 77.69 195 ARG A N 1
ATOM 1529 C CA . ARG A 1 195 ? 6.322 18.192 18.502 1.00 77.69 195 ARG A CA 1
ATOM 1530 C C . ARG A 1 195 ? 7.157 18.356 19.768 1.00 77.69 195 ARG A C 1
ATOM 1532 O O . ARG A 1 195 ? 8.318 18.737 19.660 1.00 77.69 195 ARG A O 1
ATOM 1539 N N . GLY A 1 196 ? 6.595 18.037 20.935 1.00 71.19 196 GLY A N 1
ATOM 1540 C CA . GLY A 1 196 ? 7.318 18.081 22.209 1.00 71.19 196 GLY A CA 1
ATOM 1541 C C . GLY A 1 196 ? 8.486 17.092 22.282 1.00 71.19 196 GLY A C 1
ATOM 1542 O O . GLY A 1 196 ? 9.501 17.387 22.905 1.00 71.19 196 GLY A O 1
ATOM 1543 N N . GLU A 1 197 ? 8.367 15.946 21.610 1.00 71.25 197 GLU A N 1
ATOM 1544 C CA . GLU A 1 197 ? 9.364 14.866 21.625 1.00 71.25 197 GLU A CA 1
ATOM 1545 C C . GLU A 1 197 ? 10.270 14.833 20.376 1.00 71.25 197 GLU A C 1
ATOM 1547 O O . GLU A 1 197 ? 11.143 13.973 20.275 1.00 71.25 197 GLU A O 1
ATOM 1552 N N . GLY A 1 198 ? 10.063 15.730 19.403 1.00 72.12 198 GLY A N 1
ATOM 1553 C CA . GLY A 1 198 ? 10.772 15.722 18.116 1.00 72.12 198 GLY A CA 1
ATOM 1554 C C . GLY A 1 198 ? 10.508 14.474 17.260 1.00 72.12 198 GLY A C 1
ATOM 1555 O O . GLY A 1 198 ? 11.334 14.109 16.422 1.00 72.12 198 GLY A O 1
ATOM 1556 N N . ARG A 1 199 ? 9.384 13.783 17.481 1.00 75.12 199 ARG A N 1
ATOM 1557 C CA . ARG A 1 199 ? 9.065 12.504 16.830 1.00 75.12 199 ARG A CA 1
ATOM 1558 C C . ARG A 1 199 ? 8.379 12.696 15.478 1.00 75.12 199 ARG A C 1
ATOM 1560 O O . ARG A 1 199 ? 7.560 13.596 15.287 1.00 75.12 199 ARG A O 1
ATOM 1567 N N . ARG A 1 200 ? 8.690 11.800 14.537 1.00 76.44 200 ARG A N 1
ATOM 1568 C CA . ARG A 1 200 ? 8.032 11.726 13.224 1.00 76.44 200 ARG A CA 1
ATOM 1569 C C . ARG A 1 200 ? 6.580 11.240 13.349 1.00 76.44 200 ARG A C 1
ATOM 1571 O O . ARG A 1 200 ? 6.243 10.616 14.359 1.00 76.44 200 ARG A O 1
ATOM 1578 N N . PRO A 1 201 ? 5.712 11.528 12.358 1.00 77.44 201 PRO A N 1
ATOM 1579 C CA . PRO A 1 201 ? 4.394 10.903 12.259 1.00 77.44 201 PRO A CA 1
ATOM 1580 C C . PRO A 1 201 ? 4.491 9.378 12.378 1.00 77.44 201 PRO A C 1
ATOM 1582 O O . PRO A 1 201 ? 5.436 8.774 11.876 1.00 77.44 201 PRO A O 1
ATOM 1585 N N . SER A 1 202 ? 3.529 8.767 13.066 1.00 72.50 202 SER A N 1
ATOM 1586 C CA . SER A 1 202 ? 3.512 7.322 13.326 1.00 72.50 202 SER A CA 1
ATOM 1587 C C . SER A 1 202 ? 2.335 6.650 12.619 1.00 72.50 202 SER A C 1
ATOM 1589 O O . SER A 1 202 ? 1.439 7.336 12.124 1.00 72.50 202 SER A O 1
ATOM 1591 N N . GLY A 1 203 ? 2.285 5.312 12.623 1.00 69.00 203 GLY A N 1
ATOM 1592 C CA . GLY A 1 203 ? 1.123 4.566 12.117 1.00 69.00 203 GLY A CA 1
ATOM 1593 C C . GLY A 1 203 ? -0.199 5.014 12.758 1.00 69.00 203 GLY A C 1
ATOM 1594 O O . GLY A 1 203 ? -1.206 5.137 12.070 1.00 69.00 203 GLY A O 1
ATOM 1595 N N . LYS A 1 204 ? -0.175 5.415 14.038 1.00 75.12 204 LYS A N 1
ATOM 1596 C CA . LYS A 1 204 ? -1.328 6.011 14.736 1.00 75.12 204 LYS A CA 1
ATOM 1597 C C . LYS A 1 204 ? -1.836 7.287 14.058 1.00 75.12 204 LYS A C 1
ATOM 1599 O O . LYS A 1 204 ? -3.046 7.485 13.964 1.00 75.12 204 LYS A O 1
ATOM 1604 N N . THR A 1 205 ? -0.935 8.156 13.595 1.00 82.81 205 THR A N 1
ATOM 1605 C CA . THR A 1 205 ? -1.311 9.385 12.882 1.00 82.81 205 THR A CA 1
ATOM 1606 C C . THR A 1 205 ? -2.052 9.042 11.588 1.00 82.81 205 THR A C 1
ATOM 1608 O O . THR A 1 205 ? -3.078 9.655 11.298 1.00 82.81 205 THR A O 1
ATOM 1611 N N . VAL A 1 206 ? -1.574 8.034 10.849 1.00 80.81 206 VAL A N 1
ATOM 1612 C CA . VAL A 1 206 ? -2.213 7.575 9.608 1.00 80.81 206 VAL A CA 1
ATOM 1613 C C . VAL A 1 206 ? -3.600 6.993 9.886 1.00 80.81 206 VAL A C 1
ATOM 1615 O O . VAL A 1 206 ? -4.557 7.433 9.259 1.00 80.81 206 VAL A O 1
ATOM 1618 N N . SER A 1 207 ? -3.755 6.102 10.872 1.00 76.81 207 SER A N 1
ATOM 1619 C CA . SER A 1 207 ? -5.064 5.505 11.197 1.00 76.81 207 SER A CA 1
ATOM 1620 C C . SER A 1 207 ? -6.097 6.539 11.659 1.00 76.81 207 SER A C 1
ATOM 1622 O O . SER A 1 207 ? -7.277 6.445 11.327 1.00 76.81 207 SER A O 1
ATOM 1624 N N . LEU A 1 208 ? -5.674 7.575 12.391 1.00 83.62 208 LEU A N 1
ATOM 1625 C CA . LEU A 1 208 ? -6.565 8.684 12.741 1.00 83.62 208 LEU A CA 1
ATOM 1626 C C . LEU A 1 208 ? -6.991 9.495 11.505 1.00 83.62 208 LEU A C 1
ATOM 1628 O O . LEU A 1 208 ? -8.147 9.904 11.413 1.00 83.62 208 LEU A O 1
ATOM 1632 N N . LEU A 1 209 ? -6.087 9.723 10.549 1.00 88.38 209 LEU A N 1
ATOM 1633 C CA . LEU A 1 209 ? -6.427 10.377 9.281 1.00 88.38 209 LEU A CA 1
ATOM 1634 C C . LEU A 1 209 ? -7.328 9.497 8.403 1.00 88.38 209 LEU A C 1
ATOM 1636 O O . LEU A 1 209 ? -8.229 10.032 7.765 1.00 88.38 209 LEU A O 1
ATOM 1640 N N . ALA A 1 210 ? -7.149 8.175 8.424 1.00 83.81 210 ALA A N 1
ATOM 1641 C CA . ALA A 1 210 ? -8.021 7.212 7.750 1.00 83.81 210 ALA A CA 1
ATOM 1642 C C . ALA A 1 210 ? -9.446 7.223 8.320 1.00 83.81 210 ALA A C 1
ATOM 1644 O O . ALA A 1 210 ? -10.430 7.249 7.586 1.00 83.81 210 ALA A O 1
ATOM 1645 N N . LEU A 1 211 ? -9.584 7.291 9.646 1.00 80.81 211 LEU A N 1
ATOM 1646 C CA . LEU A 1 211 ? -10.887 7.478 10.287 1.00 80.81 211 LEU A CA 1
ATOM 1647 C C . LEU A 1 211 ? -11.526 8.817 9.909 1.00 80.81 211 LEU A C 1
ATOM 1649 O O . LEU A 1 211 ? -12.731 8.886 9.653 1.00 80.81 211 LEU A O 1
ATOM 1653 N N . LEU A 1 212 ? -10.724 9.885 9.871 1.00 87.81 212 LEU A N 1
ATOM 1654 C CA . LEU A 1 212 ? -11.208 11.215 9.526 1.00 87.81 212 LEU A CA 1
ATOM 1655 C C . LEU A 1 212 ? -11.626 11.304 8.053 1.00 87.81 212 LEU A C 1
ATOM 1657 O O . LEU A 1 212 ? -12.635 11.942 7.767 1.00 87.81 212 LEU A O 1
ATOM 1661 N N . SER A 1 213 ? -10.926 10.639 7.129 1.00 89.19 213 SER A N 1
ATOM 1662 C CA . SER A 1 213 ? -11.209 10.713 5.687 1.00 89.19 213 SER A CA 1
ATOM 1663 C C . SER A 1 213 ? -12.611 10.215 5.323 1.00 89.19 213 SER A C 1
ATOM 1665 O O . SER A 1 213 ? -13.221 10.734 4.393 1.00 89.19 213 SER A O 1
ATOM 1667 N N . LYS A 1 214 ? -13.177 9.296 6.116 1.00 83.50 214 LYS A N 1
ATOM 1668 C CA . LYS A 1 214 ? -14.552 8.795 5.946 1.00 83.50 214 LYS A CA 1
ATOM 1669 C C . LYS A 1 214 ? -15.640 9.843 6.176 1.00 83.50 214 LYS A C 1
ATOM 1671 O O . LYS A 1 214 ? -16.761 9.674 5.707 1.00 83.50 214 LYS A O 1
ATOM 1676 N N . THR A 1 215 ? -15.350 10.877 6.963 1.00 82.75 215 THR A N 1
ATOM 1677 C CA . THR A 1 215 ? -16.347 11.870 7.405 1.00 82.75 215 THR A CA 1
ATOM 1678 C C . THR A 1 215 ? -15.988 13.292 6.995 1.00 82.75 215 THR A C 1
ATOM 1680 O O . THR A 1 215 ? -16.884 14.094 6.740 1.00 82.75 215 THR A O 1
ATOM 1683 N N . ARG A 1 216 ? -14.690 13.597 6.930 1.00 88.75 216 ARG A N 1
ATOM 1684 C CA . ARG A 1 216 ? -14.105 14.894 6.582 1.00 88.75 216 ARG A CA 1
ATOM 1685 C C . ARG A 1 216 ? -12.910 14.720 5.635 1.00 88.75 216 ARG A C 1
ATOM 1687 O O . ARG A 1 216 ? -11.766 15.010 6.017 1.00 88.75 216 ARG A O 1
ATOM 1694 N N . PRO A 1 217 ? -13.141 14.209 4.413 1.00 90.62 217 PRO A N 1
ATOM 1695 C CA . PRO A 1 217 ? -12.077 13.994 3.435 1.00 90.62 217 PRO A CA 1
ATOM 1696 C C . PRO A 1 217 ? -11.316 15.284 3.111 1.00 90.62 217 PRO A C 1
ATOM 1698 O O . PRO A 1 217 ? -10.101 15.246 2.954 1.00 90.62 217 PRO A O 1
ATOM 1701 N N . GLU A 1 218 ? -11.987 16.439 3.141 1.00 92.69 218 GLU A N 1
ATOM 1702 C CA . GLU A 1 218 ? -11.395 17.750 2.870 1.00 92.69 218 GLU A CA 1
ATOM 1703 C C . GLU A 1 218 ? -10.304 18.159 3.873 1.00 92.69 218 GLU A C 1
ATOM 1705 O O . GLU A 1 218 ? -9.464 19.004 3.565 1.00 92.69 218 GLU A O 1
ATOM 1710 N N . ILE A 1 219 ? -10.310 17.568 5.073 1.00 90.62 219 ILE A N 1
ATOM 1711 C CA . ILE A 1 219 ? -9.283 17.786 6.100 1.00 90.62 219 ILE A CA 1
ATOM 1712 C C . ILE A 1 219 ? -8.228 16.682 6.076 1.00 90.62 219 ILE A C 1
ATOM 1714 O O . ILE A 1 219 ? -7.044 16.953 6.290 1.00 90.62 219 ILE A O 1
ATOM 1718 N N . ALA A 1 220 ? -8.648 15.435 5.869 1.00 92.19 220 ALA A N 1
ATOM 1719 C CA . ALA A 1 220 ? -7.739 14.297 5.892 1.00 92.19 220 ALA A CA 1
ATOM 1720 C C . ALA A 1 220 ? -6.810 14.275 4.668 1.00 92.19 220 ALA A C 1
ATOM 1722 O O . ALA A 1 220 ? -5.613 14.042 4.824 1.00 92.19 220 ALA A O 1
ATOM 1723 N N . GLU A 1 221 ? -7.340 14.563 3.475 1.00 94.81 221 GLU A N 1
ATOM 1724 C CA . GLU A 1 221 ? -6.630 14.447 2.196 1.00 94.81 221 GLU A CA 1
ATOM 1725 C C . GLU A 1 221 ? -5.321 15.254 2.151 1.00 94.81 221 GLU A C 1
ATOM 1727 O O . GLU A 1 221 ? -4.279 14.643 1.901 1.00 94.81 221 GLU A O 1
ATOM 1732 N N . PRO A 1 222 ? -5.287 16.570 2.461 1.00 95.25 222 PRO A N 1
ATOM 1733 C CA . PRO A 1 222 ? -4.040 17.336 2.380 1.00 95.25 222 PRO A CA 1
ATOM 1734 C C . PRO A 1 222 ? -2.956 16.795 3.318 1.00 95.25 222 PRO A C 1
ATOM 1736 O O . PRO A 1 222 ? -1.784 16.742 2.961 1.00 95.25 222 PRO A O 1
ATOM 1739 N N . ARG A 1 223 ? -3.354 16.329 4.506 1.00 93.50 223 ARG A N 1
ATOM 1740 C CA . ARG A 1 223 ? -2.431 15.796 5.517 1.00 93.50 223 ARG A CA 1
ATOM 1741 C C . ARG A 1 223 ? -1.902 14.418 5.130 1.00 93.50 223 ARG A C 1
ATOM 1743 O O . ARG A 1 223 ? -0.738 14.124 5.368 1.00 93.50 223 ARG A O 1
ATOM 1750 N N . LEU A 1 224 ? -2.729 13.581 4.507 1.00 94.25 224 LEU A N 1
ATOM 1751 C CA . LEU A 1 224 ? -2.289 12.304 3.944 1.00 94.25 224 LEU A CA 1
ATOM 1752 C C . LEU A 1 224 ? -1.304 12.517 2.786 1.00 94.25 224 LEU A C 1
ATOM 1754 O O . LEU A 1 224 ? -0.308 11.803 2.706 1.00 94.25 224 LEU A O 1
ATOM 1758 N N . LEU A 1 225 ? -1.523 13.529 1.939 1.00 94.38 225 LEU A N 1
ATOM 1759 C CA . LEU A 1 225 ? -0.581 13.905 0.876 1.00 94.38 225 LEU A CA 1
ATOM 1760 C C . LEU A 1 225 ? 0.767 14.389 1.437 1.00 94.38 225 LEU A C 1
ATOM 1762 O O . LEU A 1 225 ? 1.816 14.037 0.897 1.00 94.38 225 LEU A O 1
ATOM 1766 N N . GLU A 1 226 ? 0.762 15.142 2.542 1.00 92.00 226 GLU A N 1
ATOM 1767 C CA . GLU A 1 226 ? 1.993 15.521 3.252 1.00 92.00 226 GLU A CA 1
ATOM 1768 C C . GLU A 1 226 ? 2.755 14.293 3.777 1.00 92.00 226 GLU A C 1
ATOM 1770 O O . GLU A 1 226 ? 3.978 14.227 3.649 1.00 92.00 226 GLU A O 1
ATOM 1775 N N . LEU A 1 227 ? 2.048 13.301 4.333 1.00 91.38 227 LEU A N 1
ATOM 1776 C CA . LEU A 1 227 ? 2.661 12.053 4.801 1.00 91.38 227 LEU A CA 1
ATOM 1777 C C . LEU A 1 227 ? 3.196 11.199 3.649 1.00 91.38 227 LEU A C 1
ATOM 1779 O O . LEU A 1 227 ? 4.280 10.634 3.769 1.00 91.38 227 LEU A O 1
ATOM 1783 N N . LEU A 1 228 ? 2.486 11.145 2.521 1.00 92.56 228 LEU A N 1
ATOM 1784 C CA . LEU A 1 228 ? 2.905 10.412 1.327 1.00 92.56 228 LEU A CA 1
ATOM 1785 C C . LEU A 1 228 ? 4.254 10.910 0.773 1.00 92.56 228 LEU A C 1
ATOM 1787 O O . LEU A 1 228 ? 5.016 10.137 0.188 1.00 92.56 228 LEU A O 1
ATOM 1791 N N . ALA A 1 229 ? 4.590 12.186 0.981 1.00 89.31 229 ALA A N 1
ATOM 1792 C CA . ALA A 1 229 ? 5.873 12.760 0.578 1.00 89.31 229 ALA A CA 1
ATOM 1793 C C . ALA A 1 229 ? 7.068 12.286 1.436 1.00 89.31 229 ALA A C 1
ATOM 1795 O O . ALA A 1 229 ? 8.222 12.487 1.045 1.00 89.31 229 ALA A O 1
ATOM 1796 N N . LEU A 1 230 ? 6.830 11.631 2.579 1.00 87.00 230 LEU A N 1
ATOM 1797 C CA . LEU A 1 230 ? 7.881 11.091 3.448 1.00 87.00 230 LEU A CA 1
ATOM 1798 C C . LEU A 1 230 ? 8.464 9.781 2.887 1.00 87.00 230 LEU A C 1
ATOM 1800 O O . LEU A 1 230 ? 7.748 9.031 2.236 1.00 87.00 230 LEU A O 1
ATOM 1804 N N . PRO A 1 231 ? 9.757 9.479 3.091 1.00 80.81 231 PRO A N 1
ATOM 1805 C CA . PRO A 1 231 ? 10.411 8.305 2.500 1.00 80.81 231 PRO A CA 1
ATOM 1806 C C . PRO A 1 231 ? 10.275 7.013 3.336 1.00 80.81 231 PRO A C 1
ATOM 1808 O O . PRO A 1 231 ? 11.094 6.114 3.181 1.00 80.81 231 PRO A O 1
ATOM 1811 N N . ASP A 1 232 ? 9.333 6.933 4.278 1.00 77.88 232 ASP A N 1
ATOM 1812 C CA . ASP A 1 232 ? 9.242 5.852 5.270 1.00 77.88 232 ASP A CA 1
ATOM 1813 C C . ASP A 1 232 ? 7.840 5.216 5.360 1.00 77.88 232 ASP A C 1
ATOM 1815 O O . ASP A 1 232 ? 6.909 5.609 4.663 1.00 77.88 232 ASP A O 1
ATOM 1819 N N . HIS A 1 233 ? 7.690 4.200 6.222 1.00 68.38 233 HIS A N 1
ATOM 1820 C CA . HIS A 1 233 ? 6.468 3.396 6.393 1.00 68.38 233 HIS A CA 1
ATOM 1821 C C . HIS A 1 233 ? 5.152 4.202 6.514 1.00 68.38 233 HIS A C 1
ATOM 1823 O O . HIS A 1 233 ? 4.143 3.768 5.954 1.00 68.38 233 HIS A O 1
ATOM 1829 N N . PRO A 1 234 ? 5.091 5.360 7.207 1.00 79.12 234 PRO A N 1
ATOM 1830 C CA . PRO A 1 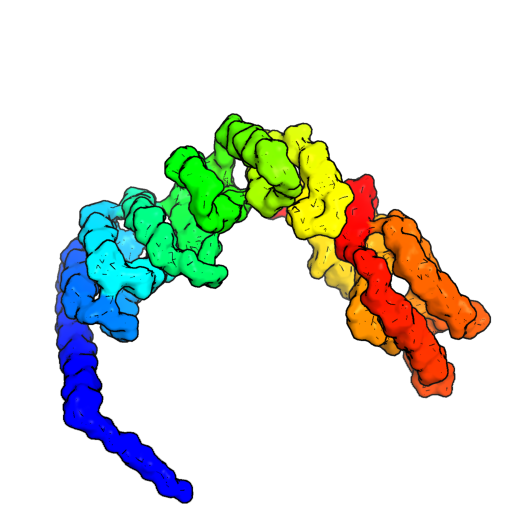234 ? 3.904 6.218 7.194 1.00 79.12 234 PRO A CA 1
ATOM 1831 C C . PRO A 1 234 ? 3.406 6.607 5.796 1.00 79.12 234 PRO A C 1
ATOM 1833 O O . PRO A 1 234 ? 2.203 6.788 5.621 1.00 79.12 234 PRO A O 1
ATOM 1836 N N . ALA A 1 235 ? 4.294 6.725 4.808 1.00 84.44 235 ALA A N 1
ATOM 1837 C CA . ALA A 1 235 ? 3.934 7.116 3.451 1.00 84.44 235 ALA A CA 1
ATOM 1838 C C . ALA A 1 235 ? 3.209 6.002 2.691 1.00 84.44 235 ALA A C 1
ATOM 1840 O O . ALA A 1 235 ? 2.218 6.276 2.018 1.00 84.44 235 ALA A O 1
ATOM 1841 N N . THR A 1 236 ? 3.645 4.750 2.856 1.00 82.00 236 THR A N 1
ATOM 1842 C CA . THR A 1 236 ? 2.968 3.560 2.318 1.00 82.00 236 THR A CA 1
ATOM 1843 C C . THR A 1 236 ? 1.542 3.476 2.859 1.00 82.00 236 THR A C 1
ATOM 1845 O O . THR A 1 236 ? 0.591 3.448 2.086 1.00 82.00 236 THR A O 1
ATOM 1848 N N . SER A 1 237 ? 1.366 3.559 4.181 1.00 82.56 237 SER A N 1
ATOM 1849 C CA . SER A 1 237 ? 0.028 3.526 4.786 1.00 82.56 237 SER A CA 1
ATOM 1850 C C . SER A 1 237 ? -0.829 4.738 4.389 1.00 82.56 237 SER A C 1
ATOM 1852 O O . SER A 1 237 ? -2.032 4.606 4.197 1.00 82.56 237 SER A O 1
ATOM 1854 N N . ALA A 1 238 ? -0.239 5.929 4.232 1.00 88.06 238 ALA A N 1
ATOM 1855 C CA . ALA A 1 238 ? -0.976 7.100 3.754 1.00 88.06 238 ALA A CA 1
ATOM 1856 C C . ALA A 1 238 ? -1.449 6.938 2.298 1.00 88.06 238 ALA A C 1
ATOM 1858 O O . ALA A 1 238 ? -2.551 7.376 1.969 1.00 88.06 238 ALA A O 1
ATOM 1859 N N . ALA A 1 239 ? -0.646 6.299 1.441 1.00 88.50 239 ALA A N 1
ATOM 1860 C CA . ALA A 1 239 ? -1.028 5.990 0.067 1.00 88.50 239 ALA A CA 1
ATOM 1861 C C . ALA A 1 239 ? -2.247 5.063 0.008 1.00 88.50 239 ALA A C 1
ATOM 1863 O O . ALA A 1 239 ? -3.159 5.334 -0.763 1.00 88.50 239 ALA A O 1
ATOM 1864 N N . GLU A 1 240 ? -2.291 4.019 0.844 1.00 85.56 240 GLU A N 1
ATOM 1865 C CA . GLU A 1 240 ? -3.418 3.075 0.902 1.00 85.56 240 GLU A CA 1
ATOM 1866 C C . GLU A 1 240 ? -4.734 3.801 1.207 1.00 85.56 240 GLU A C 1
ATOM 1868 O O . GLU A 1 240 ? -5.713 3.660 0.476 1.00 85.56 240 GLU A O 1
ATOM 1873 N N . VAL A 1 241 ? -4.726 4.685 2.210 1.00 86.75 241 VAL A N 1
ATOM 1874 C CA . VAL A 1 241 ? -5.898 5.506 2.555 1.00 86.75 241 VAL A CA 1
ATOM 1875 C C . VAL A 1 241 ? -6.297 6.433 1.400 1.00 86.75 241 VAL A C 1
ATOM 1877 O O . VAL A 1 241 ? -7.482 6.660 1.157 1.00 86.75 241 VAL A O 1
ATOM 1880 N N . LEU A 1 242 ? -5.321 6.993 0.680 1.00 91.38 242 LEU A N 1
ATOM 1881 C CA . LEU A 1 242 ? -5.573 7.850 -0.481 1.00 91.38 242 LEU A CA 1
ATOM 1882 C C . LEU A 1 242 ? -6.112 7.060 -1.680 1.00 91.38 242 LEU A C 1
ATOM 1884 O O . LEU A 1 242 ? -6.951 7.585 -2.412 1.00 91.38 242 LEU A O 1
ATOM 1888 N N . PHE A 1 243 ? -5.679 5.815 -1.882 1.00 88.44 243 PHE A N 1
ATOM 1889 C CA . PHE A 1 243 ? -6.237 4.948 -2.916 1.00 88.44 243 PHE A CA 1
ATOM 1890 C C . PHE A 1 243 ? -7.717 4.689 -2.671 1.00 88.44 243 PHE A C 1
ATOM 1892 O O . PHE A 1 243 ? -8.519 4.903 -3.584 1.00 88.44 243 PHE A O 1
ATOM 1899 N N . ASP A 1 244 ? -8.087 4.358 -1.435 1.00 85.19 244 ASP A N 1
ATOM 1900 C CA . ASP A 1 244 ? -9.487 4.198 -1.047 1.00 85.19 244 ASP A CA 1
ATOM 1901 C C . ASP A 1 244 ? -10.272 5.500 -1.252 1.00 85.19 244 ASP A C 1
ATOM 1903 O O . ASP A 1 244 ? -11.335 5.506 -1.875 1.00 85.19 244 ASP A O 1
ATOM 1907 N N . LEU A 1 245 ? -9.720 6.634 -0.805 1.00 89.00 245 LEU A N 1
ATOM 1908 C CA . LEU A 1 245 ? -10.374 7.937 -0.923 1.00 89.00 245 LEU A CA 1
ATOM 1909 C C . LEU A 1 245 ? -10.641 8.341 -2.384 1.00 89.00 245 LEU A C 1
ATOM 1911 O O . LEU A 1 245 ? -11.683 8.919 -2.698 1.00 89.00 245 LEU A O 1
ATOM 1915 N N . TYR A 1 246 ? -9.710 8.036 -3.289 1.00 90.56 246 TYR A N 1
ATOM 1916 C CA . TYR A 1 246 ? -9.820 8.367 -4.710 1.00 90.56 246 TYR A CA 1
ATOM 1917 C C . TYR A 1 246 ? -10.423 7.252 -5.569 1.00 90.56 246 TYR A C 1
ATOM 1919 O O . TYR A 1 246 ? -10.478 7.415 -6.799 1.00 90.56 246 TYR A O 1
ATOM 1927 N N . ASN A 1 247 ? -10.874 6.154 -4.951 1.00 87.44 247 ASN A N 1
ATOM 1928 C CA . ASN A 1 247 ? -11.362 4.948 -5.618 1.00 87.44 247 ASN A CA 1
ATOM 1929 C C . ASN A 1 247 ? -10.367 4.413 -6.666 1.00 87.44 247 ASN A C 1
ATOM 1931 O O . ASN A 1 247 ? -10.752 4.081 -7.790 1.00 87.44 247 ASN A O 1
ATOM 1935 N N . LEU A 1 248 ? -9.077 4.422 -6.339 1.00 84.94 248 LEU A N 1
ATOM 1936 C CA . LEU A 1 248 ? -8.007 3.934 -7.206 1.00 84.94 248 LEU A CA 1
ATOM 1937 C C . LEU A 1 248 ? -7.826 2.416 -7.045 1.00 84.94 248 LEU A C 1
ATOM 1939 O O . LEU A 1 248 ? -8.098 1.876 -5.971 1.00 84.94 248 LEU A O 1
ATOM 1943 N N . PRO A 1 249 ? -7.406 1.701 -8.102 1.00 74.81 249 PRO A N 1
ATOM 1944 C CA . PRO A 1 249 ? -7.064 0.293 -7.999 1.00 74.81 249 PRO A CA 1
ATOM 1945 C C . PRO A 1 249 ? -5.880 0.121 -7.058 1.00 74.81 249 PRO A C 1
ATOM 1947 O O . PRO A 1 249 ? -4.898 0.847 -7.148 1.00 74.81 249 PRO A O 1
ATOM 1950 N N . HIS A 1 250 ? -5.935 -0.877 -6.175 1.00 66.94 250 HIS A N 1
ATOM 1951 C CA . HIS A 1 250 ? -4.750 -1.185 -5.388 1.00 66.94 250 HIS A CA 1
ATOM 1952 C C . HIS A 1 250 ? -3.642 -1.678 -6.343 1.00 66.94 250 HIS A C 1
ATOM 1954 O O . HIS A 1 250 ? -3.876 -2.668 -7.057 1.00 66.94 250 HIS A O 1
ATOM 1960 N N . PRO A 1 251 ? -2.445 -1.056 -6.360 1.00 59.19 251 PRO A N 1
ATOM 1961 C CA . PRO A 1 251 ? -1.465 -1.281 -7.423 1.00 59.19 251 PRO A CA 1
ATOM 1962 C C . PRO A 1 251 ? -0.979 -2.728 -7.457 1.00 59.19 251 PRO A C 1
ATOM 1964 O O . PRO A 1 251 ? -0.938 -3.335 -8.514 1.00 59.19 251 PRO A O 1
ATOM 1967 N N . ARG A 1 252 ? -0.728 -3.337 -6.289 1.00 56.38 252 ARG A N 1
ATOM 1968 C CA . ARG A 1 252 ? -0.245 -4.729 -6.157 1.00 56.38 252 ARG A CA 1
ATOM 1969 C C . ARG A 1 252 ? -1.282 -5.836 -6.393 1.00 56.38 252 ARG A C 1
ATOM 1971 O O . ARG A 1 252 ? -0.959 -6.999 -6.196 1.00 56.38 252 ARG A O 1
ATOM 1978 N N . GLY A 1 253 ? -2.515 -5.485 -6.743 1.00 62.94 253 GLY A N 1
ATOM 1979 C CA . GLY A 1 253 ? -3.539 -6.468 -7.099 1.00 62.94 253 GLY A CA 1
ATOM 1980 C C . GLY A 1 253 ? -4.086 -6.151 -8.476 1.00 62.94 253 GLY A C 1
ATOM 1981 O O . GLY A 1 253 ? -3.422 -6.343 -9.488 1.00 62.94 253 GLY A O 1
ATOM 1982 N N . SER A 1 254 ? -5.271 -5.543 -8.492 1.00 65.56 254 SER A N 1
ATOM 1983 C CA . SER A 1 254 ? -6.086 -5.350 -9.696 1.00 65.56 254 SER A CA 1
ATOM 1984 C C . SER A 1 254 ? -5.394 -4.707 -10.905 1.00 65.56 254 SER A C 1
ATOM 1986 O O . SER A 1 254 ? -5.809 -4.983 -12.027 1.00 65.56 254 SER A O 1
ATOM 1988 N N . LEU A 1 255 ? -4.379 -3.854 -10.717 1.00 72.50 255 LEU A N 1
ATOM 1989 C CA . LEU A 1 255 ? -3.654 -3.242 -11.834 1.00 72.50 255 LEU A CA 1
ATOM 1990 C C . LEU A 1 255 ? -2.598 -4.187 -12.425 1.00 72.50 255 LEU A C 1
ATOM 1992 O O . LEU A 1 255 ? -2.537 -4.337 -13.646 1.00 72.50 255 LEU A O 1
ATOM 1996 N N . MET A 1 256 ? -1.784 -4.81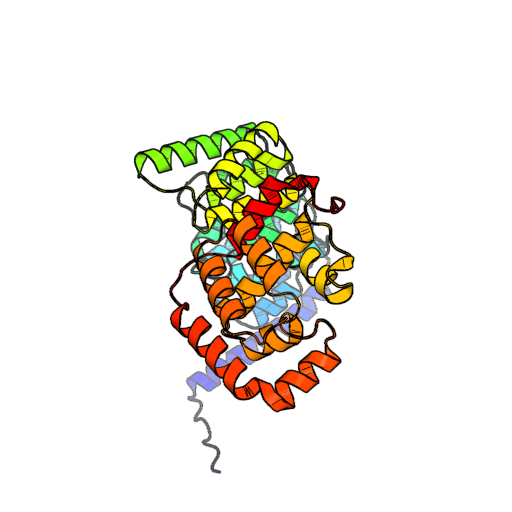7 -11.573 1.00 74.44 256 MET A N 1
ATOM 1997 C CA . MET A 1 256 ? -0.735 -5.748 -12.002 1.00 74.44 256 MET A CA 1
ATOM 1998 C C . MET A 1 256 ? -1.341 -7.025 -12.578 1.00 74.44 256 MET A C 1
ATOM 2000 O O . MET A 1 256 ? -0.999 -7.383 -13.701 1.00 74.44 256 MET A O 1
ATOM 2004 N N . ASP A 1 257 ? -2.327 -7.614 -11.894 1.00 78.31 257 ASP A N 1
ATOM 2005 C CA . ASP A 1 257 ? -3.059 -8.793 -12.379 1.00 78.31 257 ASP A CA 1
ATOM 2006 C C . ASP A 1 257 ? -3.668 -8.523 -13.761 1.00 78.31 257 ASP A C 1
ATOM 2008 O O . ASP A 1 257 ? -3.541 -9.316 -14.692 1.00 78.31 257 ASP A O 1
ATOM 2012 N N . TRP A 1 258 ? -4.266 -7.343 -13.945 1.00 80.12 258 TRP A N 1
ATOM 2013 C CA . TRP A 1 258 ? -4.847 -6.973 -15.229 1.00 80.12 258 TRP A CA 1
ATOM 2014 C C . TRP A 1 258 ? -3.797 -6.791 -16.325 1.00 80.12 258 TRP A C 1
ATOM 2016 O O . TRP A 1 258 ? -4.024 -7.217 -17.460 1.00 80.12 258 TRP A O 1
ATOM 2026 N N . GLY A 1 259 ? -2.676 -6.135 -16.010 1.00 81.44 259 GLY A N 1
ATOM 2027 C CA . GLY A 1 259 ? -1.556 -5.964 -16.934 1.00 81.44 259 GLY A CA 1
ATOM 2028 C C . GLY A 1 259 ? -0.962 -7.302 -17.377 1.00 81.44 259 GLY A C 1
ATOM 2029 O O . GLY A 1 259 ? -0.622 -7.451 -18.552 1.00 81.44 259 GLY A O 1
ATOM 2030 N N . ASP A 1 260 ? -0.923 -8.277 -16.473 1.00 82.69 260 ASP A N 1
ATOM 2031 C CA . ASP A 1 260 ? -0.422 -9.631 -16.713 1.00 82.69 260 ASP A CA 1
ATOM 2032 C C . ASP A 1 260 ? -1.379 -10.451 -17.577 1.00 82.69 260 ASP A C 1
ATOM 2034 O O . ASP A 1 260 ? -0.964 -11.085 -18.547 1.00 82.69 260 ASP A O 1
ATOM 2038 N N . GLU A 1 261 ? -2.672 -10.402 -17.256 1.00 84.69 261 GLU A N 1
ATOM 2039 C CA . GLU A 1 261 ? -3.714 -11.164 -17.944 1.00 84.69 261 GLU A CA 1
ATOM 2040 C C . GLU A 1 261 ? -4.039 -10.604 -19.336 1.00 84.69 261 GLU A C 1
ATOM 2042 O O . GLU A 1 261 ? -4.265 -11.363 -20.281 1.00 84.69 261 GLU A O 1
ATOM 2047 N N . ASN A 1 262 ? -4.074 -9.275 -19.478 1.00 84.44 262 ASN A N 1
ATOM 2048 C CA . ASN A 1 262 ? -4.601 -8.595 -20.668 1.00 84.44 262 ASN A CA 1
ATOM 2049 C C . ASN A 1 262 ? -3.524 -7.844 -21.470 1.00 84.44 262 ASN A C 1
ATOM 2051 O O . ASN A 1 262 ? -3.797 -7.333 -22.561 1.00 84.44 262 ASN A O 1
ATOM 2055 N N . GLY A 1 263 ? -2.297 -7.772 -20.952 1.00 85.44 263 GLY A N 1
ATOM 2056 C CA . GLY A 1 263 ? -1.157 -7.126 -21.593 1.00 85.44 263 GLY A CA 1
ATOM 2057 C C . GLY A 1 263 ? -1.173 -5.594 -21.535 1.00 85.44 263 GLY A C 1
ATOM 2058 O O . GLY A 1 263 ? -2.196 -4.943 -21.308 1.00 85.44 263 GLY A O 1
ATOM 2059 N N . LEU A 1 264 ? -0.015 -4.992 -21.833 1.00 87.44 264 LEU A N 1
ATOM 2060 C CA . LEU A 1 264 ? 0.223 -3.539 -21.763 1.00 87.44 264 LEU A CA 1
ATOM 2061 C C . LEU A 1 264 ? -0.717 -2.686 -22.627 1.00 87.44 264 LEU A C 1
ATOM 2063 O O . LEU A 1 264 ? -0.917 -1.514 -22.327 1.00 87.44 264 LEU A O 1
ATOM 2067 N N . ALA A 1 265 ? -1.253 -3.232 -23.722 1.00 88.00 265 ALA A N 1
ATOM 2068 C CA . ALA A 1 265 ? -2.152 -2.497 -24.616 1.00 88.00 265 ALA A CA 1
ATOM 2069 C C . ALA A 1 265 ? -3.540 -2.248 -23.999 1.00 88.00 265 ALA A C 1
ATOM 2071 O O . ALA A 1 265 ? -4.275 -1.390 -24.480 1.00 88.00 265 ALA A O 1
ATOM 2072 N N . SER A 1 266 ? -3.891 -2.994 -22.947 1.00 88.00 266 SER A N 1
ATOM 2073 C CA . SER A 1 266 ? -5.146 -2.840 -22.207 1.00 88.00 266 SER A CA 1
ATOM 2074 C C . SER A 1 266 ? -5.092 -1.754 -21.123 1.00 88.00 266 SER A C 1
ATOM 2076 O O . SER A 1 266 ? -6.112 -1.474 -20.494 1.00 88.00 266 SER A O 1
ATOM 2078 N N . LEU A 1 267 ? -3.912 -1.172 -20.884 1.00 89.88 267 LEU A N 1
ATOM 2079 C CA . LEU A 1 267 ? -3.660 -0.178 -19.844 1.00 89.88 267 LEU A CA 1
ATOM 2080 C C . LEU A 1 267 ? -3.676 1.243 -20.424 1.00 89.88 267 LEU A C 1
ATOM 2082 O O . LEU A 1 267 ? -3.239 1.468 -21.556 1.00 89.88 267 LEU A O 1
ATOM 2086 N N . SER A 1 268 ? -4.125 2.216 -19.628 1.00 91.19 268 SER A N 1
ATOM 2087 C CA . SER A 1 268 ? -3.906 3.638 -19.926 1.00 91.19 268 SER A CA 1
ATOM 2088 C C . SER A 1 268 ? -2.407 3.998 -19.899 1.00 91.19 268 SER A C 1
ATOM 2090 O O . SER A 1 268 ? -1.566 3.205 -19.472 1.00 91.19 268 SER A O 1
ATOM 2092 N N . GLU A 1 269 ? -2.035 5.204 -20.346 1.00 93.56 269 GLU A N 1
ATOM 2093 C CA . GLU A 1 269 ? -0.629 5.641 -20.295 1.00 93.56 269 GLU A CA 1
ATOM 2094 C C . GLU A 1 269 ? -0.077 5.677 -18.858 1.00 93.56 269 GLU A C 1
ATOM 2096 O O . GLU A 1 269 ? 1.069 5.277 -18.628 1.00 93.56 269 GLU A O 1
ATOM 2101 N N . ASP A 1 270 ? -0.878 6.146 -17.902 1.00 93.50 270 ASP A N 1
ATOM 2102 C CA . ASP A 1 270 ? -0.475 6.245 -16.498 1.00 93.50 270 ASP A CA 1
ATOM 2103 C C . ASP A 1 270 ? -0.447 4.871 -15.824 1.00 93.50 270 ASP A C 1
ATOM 2105 O O . ASP A 1 270 ? 0.521 4.542 -15.141 1.00 93.50 270 ASP A O 1
ATOM 2109 N N . GLU A 1 271 ? -1.424 4.016 -16.124 1.00 91.75 271 GLU A N 1
ATOM 2110 C CA . GLU A 1 271 ? -1.460 2.622 -15.672 1.00 91.75 271 GLU A CA 1
ATOM 2111 C C . GLU A 1 271 ? -0.254 1.826 -16.178 1.00 91.75 271 GLU A C 1
ATOM 2113 O O . GLU A 1 271 ? 0.418 1.141 -15.407 1.00 91.75 271 GLU A O 1
ATOM 2118 N N . ALA A 1 272 ? 0.079 1.964 -17.465 1.00 92.62 272 ALA A N 1
ATOM 2119 C CA . ALA A 1 272 ? 1.267 1.347 -18.040 1.00 92.62 272 ALA A CA 1
ATOM 2120 C C . ALA A 1 272 ? 2.558 1.907 -17.423 1.00 92.62 272 ALA A C 1
ATOM 2122 O O . ALA A 1 272 ? 3.544 1.181 -17.312 1.00 92.62 272 ALA A O 1
ATOM 2123 N N . THR A 1 273 ? 2.571 3.183 -17.022 1.00 94.00 273 THR A N 1
ATOM 2124 C CA . THR A 1 273 ? 3.721 3.805 -16.352 1.00 94.00 273 THR A CA 1
ATOM 2125 C C . THR A 1 273 ? 3.958 3.169 -14.981 1.00 94.00 273 THR A C 1
ATOM 2127 O O . THR A 1 273 ? 5.068 2.703 -14.723 1.00 94.00 273 THR A O 1
ATOM 2130 N N . THR A 1 274 ? 2.926 3.081 -14.138 1.00 91.25 274 THR A N 1
ATOM 2131 C CA . THR A 1 274 ? 3.008 2.427 -12.820 1.00 91.25 274 THR A CA 1
ATOM 2132 C C . THR A 1 274 ? 3.375 0.949 -12.960 1.00 91.25 274 THR A C 1
ATOM 2134 O O . THR A 1 274 ? 4.325 0.501 -12.323 1.00 91.25 274 THR A O 1
ATOM 2137 N N . TYR A 1 275 ? 2.708 0.218 -13.861 1.00 90.62 275 TYR A N 1
ATOM 2138 C CA . TYR A 1 275 ? 2.972 -1.202 -14.112 1.00 90.62 275 TYR A CA 1
ATOM 2139 C C . TYR A 1 275 ? 4.433 -1.462 -14.509 1.00 90.62 275 TYR A C 1
ATOM 2141 O O . TYR A 1 275 ? 5.103 -2.322 -13.942 1.00 90.62 275 TYR A O 1
ATOM 2149 N N . LEU A 1 276 ? 4.964 -0.703 -15.475 1.00 92.38 276 LEU A N 1
ATOM 2150 C CA . LEU A 1 276 ? 6.335 -0.894 -15.955 1.00 92.38 276 LEU A CA 1
ATOM 2151 C C . LEU A 1 276 ? 7.381 -0.527 -14.896 1.00 92.38 276 LEU A C 1
ATOM 2153 O O . LEU A 1 276 ? 8.407 -1.201 -14.807 1.00 92.38 276 LEU A O 1
ATOM 2157 N N . ALA A 1 277 ? 7.137 0.527 -14.114 1.00 91.88 277 ALA A N 1
ATOM 2158 C CA . ALA A 1 277 ? 8.032 0.925 -13.035 1.00 91.88 277 ALA A CA 1
ATOM 2159 C C . ALA A 1 277 ? 8.064 -0.114 -11.902 1.00 91.88 277 ALA A C 1
ATOM 2161 O O . ALA A 1 277 ? 9.150 -0.461 -11.439 1.00 91.88 277 ALA A O 1
ATOM 2162 N N . ASP A 1 278 ? 6.905 -0.652 -11.508 1.00 87.75 278 ASP A N 1
ATOM 2163 C CA . ASP A 1 278 ? 6.809 -1.692 -10.477 1.00 87.75 278 ASP A CA 1
ATOM 2164 C C . ASP A 1 278 ? 7.444 -3.011 -10.947 1.00 87.75 278 ASP A C 1
ATOM 2166 O O . ASP A 1 278 ? 8.277 -3.578 -10.240 1.00 87.75 278 ASP A O 1
ATOM 2170 N N . ARG A 1 279 ? 7.178 -3.438 -12.195 1.00 88.69 279 ARG A N 1
ATOM 2171 C CA . ARG A 1 279 ? 7.844 -4.605 -12.806 1.00 88.69 279 ARG A CA 1
ATOM 2172 C C . ARG A 1 279 ? 9.360 -4.470 -12.802 1.00 88.69 279 ARG A C 1
ATOM 2174 O O . ARG A 1 279 ? 10.054 -5.418 -12.443 1.00 88.69 279 ARG A O 1
ATOM 2181 N N . PHE A 1 280 ? 9.879 -3.303 -13.176 1.00 90.88 280 PHE A N 1
ATOM 2182 C CA . PHE A 1 280 ? 11.315 -3.065 -13.105 1.00 90.88 280 PHE A CA 1
ATOM 2183 C C . PHE A 1 280 ? 11.841 -3.164 -11.672 1.00 90.88 280 PHE A C 1
ATOM 2185 O O . PHE A 1 280 ? 12.832 -3.853 -11.439 1.00 90.88 280 PHE A O 1
ATOM 2192 N N . GLY A 1 281 ? 11.159 -2.519 -10.720 1.00 87.69 281 GLY A N 1
ATOM 2193 C CA . GLY A 1 281 ? 11.499 -2.591 -9.301 1.00 87.69 281 GLY A CA 1
ATOM 2194 C C . GLY A 1 281 ? 11.553 -4.033 -8.793 1.00 87.69 281 GLY A C 1
ATOM 2195 O O . GLY A 1 281 ? 12.508 -4.406 -8.116 1.00 87.69 281 GLY A O 1
ATOM 2196 N N . TYR A 1 282 ? 10.588 -4.870 -9.189 1.00 86.50 282 TYR A N 1
ATOM 2197 C CA . TYR A 1 282 ? 10.563 -6.296 -8.864 1.00 86.50 282 TYR A CA 1
ATOM 2198 C C . TYR A 1 282 ? 11.786 -7.040 -9.414 1.00 86.50 282 TYR A C 1
ATOM 2200 O O . TYR A 1 282 ? 12.476 -7.717 -8.648 1.00 86.50 282 TYR A O 1
ATOM 2208 N N . TYR A 1 283 ? 12.096 -6.894 -10.706 1.00 88.75 283 TYR A N 1
ATOM 2209 C CA . TYR A 1 283 ? 13.253 -7.566 -11.303 1.00 88.75 283 TYR A CA 1
ATOM 2210 C C . TYR A 1 283 ? 14.572 -7.092 -10.698 1.00 88.75 283 TYR A C 1
ATOM 2212 O O . TYR A 1 283 ? 15.430 -7.919 -10.395 1.00 88.75 283 TYR A O 1
ATOM 2220 N N . ALA A 1 284 ? 14.725 -5.781 -10.494 1.00 85.50 284 ALA A N 1
ATOM 2221 C CA . ALA A 1 284 ? 15.910 -5.181 -9.892 1.00 85.50 284 ALA A CA 1
ATOM 2222 C C . ALA A 1 284 ? 16.136 -5.684 -8.460 1.00 85.50 284 ALA A C 1
ATOM 2224 O O . ALA A 1 284 ? 17.244 -6.108 -8.138 1.00 85.50 284 ALA A O 1
ATOM 2225 N N . ALA A 1 285 ? 15.086 -5.714 -7.634 1.00 82.25 285 ALA A N 1
ATOM 2226 C CA . ALA A 1 285 ? 15.171 -6.169 -6.247 1.00 82.25 285 ALA A CA 1
ATOM 2227 C C . ALA A 1 285 ? 15.538 -7.658 -6.116 1.00 82.25 285 ALA A C 1
ATOM 2229 O O . ALA A 1 285 ? 16.219 -8.039 -5.168 1.00 82.25 285 ALA A O 1
ATOM 2230 N N . HIS A 1 286 ? 15.112 -8.495 -7.067 1.00 84.38 286 HIS A N 1
ATOM 2231 C CA . HIS A 1 286 ? 15.335 -9.947 -7.031 1.00 84.38 286 HIS A CA 1
ATOM 2232 C C . HIS A 1 286 ? 16.443 -10.426 -7.981 1.00 84.38 286 HIS A C 1
ATOM 2234 O O . HIS A 1 286 ? 16.688 -11.625 -8.077 1.00 84.38 286 HIS A O 1
ATOM 2240 N N . ARG A 1 287 ? 17.117 -9.502 -8.678 1.00 84.62 287 ARG A N 1
ATOM 2241 C CA . ARG A 1 287 ? 18.183 -9.779 -9.659 1.00 84.62 287 ARG A CA 1
ATOM 2242 C C . ARG A 1 287 ? 17.776 -10.762 -10.766 1.00 84.62 287 ARG A C 1
ATOM 2244 O O . ARG A 1 287 ? 18.577 -11.572 -11.225 1.00 84.62 287 ARG A O 1
ATOM 2251 N N . LEU A 1 288 ? 16.530 -10.669 -11.213 1.00 88.25 288 LEU A N 1
ATOM 2252 C CA . LEU A 1 288 ? 15.941 -11.568 -12.208 1.00 88.25 288 LEU A CA 1
ATOM 2253 C C . LEU A 1 288 ? 16.232 -11.073 -13.634 1.00 88.25 288 LEU A C 1
ATOM 2255 O O . LEU A 1 288 ? 15.329 -10.653 -14.360 1.00 88.25 288 LEU A O 1
ATOM 2259 N N . ALA A 1 289 ? 17.515 -11.040 -14.001 1.00 89.12 289 ALA A N 1
ATOM 2260 C CA . ALA A 1 289 ? 17.978 -10.524 -15.290 1.00 89.12 289 ALA A CA 1
ATOM 2261 C C . ALA A 1 289 ? 17.421 -11.324 -16.477 1.00 89.12 289 ALA A C 1
ATOM 2263 O O . ALA A 1 289 ? 16.919 -10.734 -17.433 1.00 89.12 289 ALA A O 1
ATOM 2264 N N . ASP A 1 290 ? 17.466 -12.651 -16.380 1.00 89.69 290 ASP A N 1
ATOM 2265 C CA . ASP A 1 290 ? 16.910 -13.596 -17.350 1.00 89.69 290 ASP A CA 1
ATOM 2266 C C . ASP A 1 290 ? 15.411 -13.345 -17.572 1.00 89.69 290 ASP A C 1
ATOM 2268 O O . ASP A 1 290 ? 14.977 -13.006 -18.673 1.00 89.69 290 ASP A O 1
ATOM 2272 N N . THR A 1 291 ? 14.633 -13.363 -16.493 1.00 91.25 291 THR A N 1
ATOM 2273 C CA . THR A 1 291 ? 13.177 -13.197 -16.508 1.00 91.25 291 THR A CA 1
ATOM 2274 C C . THR A 1 291 ? 12.793 -11.831 -17.075 1.00 91.25 291 THR A C 1
ATOM 2276 O O . THR A 1 291 ? 11.905 -11.719 -17.922 1.00 91.25 291 THR A O 1
ATOM 2279 N N . MET A 1 292 ? 13.497 -10.768 -16.672 1.00 92.88 292 MET A N 1
ATOM 2280 C CA . MET A 1 292 ? 13.267 -9.426 -17.203 1.00 92.88 292 MET A CA 1
ATOM 2281 C C . MET A 1 292 ? 13.502 -9.366 -18.717 1.00 92.88 292 MET A C 1
ATOM 2283 O O . MET A 1 292 ? 12.700 -8.760 -19.436 1.00 92.88 292 MET A O 1
ATOM 2287 N N . LEU A 1 293 ? 14.586 -9.966 -19.217 1.00 93.06 293 LEU A N 1
ATOM 2288 C CA . LEU A 1 293 ? 14.889 -9.978 -20.647 1.00 93.06 293 LEU A CA 1
ATOM 2289 C C . LEU A 1 293 ? 13.851 -10.799 -21.417 1.00 93.06 293 LEU A C 1
ATOM 2291 O O . LEU A 1 293 ? 13.339 -10.314 -22.429 1.00 93.06 293 LEU A O 1
ATOM 2295 N N . GLU A 1 294 ? 13.465 -11.973 -20.921 1.00 92.06 294 GLU A N 1
ATOM 2296 C CA . GLU A 1 294 ? 12.459 -12.835 -21.547 1.00 92.06 294 GLU A CA 1
ATOM 2297 C C . GLU A 1 294 ? 11.078 -12.177 -21.633 1.00 92.06 294 GLU A C 1
ATOM 2299 O O . GLU A 1 294 ? 10.434 -12.184 -22.689 1.00 92.06 294 GLU A O 1
ATOM 2304 N N . GLU A 1 295 ? 10.611 -11.582 -20.537 1.00 89.50 295 GLU A N 1
ATOM 2305 C CA . GLU A 1 295 ? 9.251 -11.054 -20.446 1.00 89.50 295 GLU A CA 1
ATOM 2306 C C . GLU A 1 295 ? 9.161 -9.627 -20.981 1.00 89.50 295 GLU A C 1
ATOM 2308 O O . GLU A 1 295 ? 8.299 -9.311 -21.809 1.00 89.50 295 GLU A O 1
ATOM 2313 N N . MET A 1 296 ? 10.128 -8.781 -20.621 1.00 89.94 296 MET A N 1
ATOM 2314 C CA . MET A 1 296 ? 10.072 -7.329 -20.814 1.00 89.94 296 MET A CA 1
ATOM 2315 C C . MET A 1 296 ? 11.204 -6.757 -21.678 1.00 89.94 296 MET A C 1
ATOM 2317 O O . MET A 1 296 ? 11.186 -5.564 -21.967 1.00 89.94 296 MET A O 1
ATOM 2321 N N . GLY A 1 297 ? 12.129 -7.583 -22.182 1.00 89.19 297 GLY A N 1
ATOM 2322 C CA . GLY A 1 297 ? 13.217 -7.178 -23.085 1.00 89.19 297 GLY A CA 1
ATOM 2323 C C . GLY A 1 297 ? 12.817 -6.256 -24.253 1.00 89.19 297 GLY A C 1
ATOM 2324 O O . GLY A 1 297 ? 13.490 -5.260 -24.505 1.00 89.19 297 GLY A O 1
ATOM 2325 N N . GLY A 1 298 ? 11.695 -6.525 -24.934 1.00 88.75 298 GLY A N 1
ATOM 2326 C CA . GLY A 1 298 ? 11.184 -5.679 -26.028 1.00 88.75 298 GLY A CA 1
ATOM 2327 C C . GLY A 1 298 ? 10.551 -4.352 -25.577 1.00 88.75 298 GLY A C 1
ATOM 2328 O O . GLY A 1 298 ? 10.275 -3.478 -26.400 1.00 88.75 298 GLY A O 1
ATOM 2329 N N . GLU A 1 299 ? 10.329 -4.189 -24.272 1.00 92.00 299 GLU A N 1
ATOM 2330 C CA . GLU A 1 299 ? 9.675 -3.040 -23.637 1.00 92.00 299 GLU A CA 1
ATOM 2331 C C . GLU A 1 299 ? 10.647 -2.209 -22.777 1.00 92.00 299 GLU A C 1
ATOM 2333 O O . GLU A 1 299 ? 10.248 -1.174 -22.242 1.00 92.00 299 GLU A O 1
ATOM 2338 N N . LEU A 1 300 ? 11.930 -2.590 -22.682 1.00 92.38 300 LEU A N 1
ATOM 2339 C CA . LEU A 1 300 ? 12.938 -1.897 -21.863 1.00 92.38 300 LEU A CA 1
ATOM 2340 C C . LEU A 1 300 ? 13.017 -0.376 -22.117 1.00 92.38 300 LEU A C 1
ATOM 2342 O O . LEU A 1 300 ? 13.061 0.378 -21.143 1.00 92.38 300 LEU A O 1
ATOM 2346 N N . PRO A 1 301 ? 12.935 0.143 -23.363 1.00 91.31 301 PRO A N 1
ATOM 2347 C CA . PRO A 1 301 ? 12.891 1.592 -23.586 1.00 91.31 301 PRO A CA 1
ATOM 2348 C C . PRO A 1 301 ? 11.649 2.271 -22.987 1.00 91.31 301 PRO A C 1
ATOM 2350 O O . PRO A 1 301 ? 11.736 3.379 -22.449 1.00 91.31 301 PRO A O 1
ATOM 2353 N N . ARG A 1 302 ? 10.482 1.613 -23.050 1.00 93.38 302 ARG A N 1
ATOM 2354 C CA . ARG A 1 302 ? 9.248 2.114 -22.419 1.00 93.38 302 ARG A CA 1
ATOM 2355 C C . ARG A 1 302 ? 9.346 2.037 -20.900 1.00 93.38 302 ARG A C 1
ATOM 2357 O O . ARG A 1 302 ? 8.920 2.976 -20.232 1.00 93.38 302 ARG A O 1
ATOM 2364 N N . MET A 1 303 ? 9.973 0.988 -20.377 1.00 94.00 303 MET A N 1
ATOM 2365 C CA . MET A 1 303 ? 10.272 0.829 -18.958 1.00 94.00 303 MET A CA 1
ATOM 2366 C C . MET A 1 303 ? 11.201 1.941 -18.442 1.00 94.00 303 MET A C 1
ATOM 2368 O O . MET A 1 303 ? 10.879 2.566 -17.438 1.00 94.00 303 MET A O 1
ATOM 2372 N N . SER A 1 304 ? 12.269 2.300 -19.170 1.00 93.94 304 SER A N 1
ATOM 2373 C CA . SER A 1 304 ? 13.143 3.438 -18.811 1.00 93.94 304 SER A CA 1
ATOM 2374 C C . SER A 1 304 ? 12.360 4.753 -18.743 1.00 93.94 304 SER A C 1
ATOM 2376 O O . SER A 1 304 ? 12.475 5.508 -17.774 1.00 93.94 304 SER A O 1
ATOM 2378 N N . LYS A 1 305 ? 11.487 5.016 -19.728 1.00 95.12 305 LYS A N 1
ATOM 2379 C CA . LYS A 1 305 ? 10.611 6.199 -19.707 1.00 95.12 305 LYS A CA 1
ATOM 2380 C C . LYS A 1 305 ? 9.668 6.188 -18.497 1.00 95.12 305 LYS A C 1
ATOM 2382 O O . LYS A 1 305 ? 9.474 7.237 -17.885 1.00 95.12 305 LYS A O 1
ATOM 2387 N N . ALA A 1 306 ? 9.099 5.034 -18.155 1.00 95.44 306 ALA A N 1
ATOM 2388 C CA . ALA A 1 306 ? 8.202 4.885 -17.014 1.00 95.44 306 ALA A CA 1
ATOM 2389 C C . ALA A 1 306 ? 8.919 5.133 -15.675 1.00 95.44 306 ALA A C 1
ATOM 2391 O O . ALA A 1 306 ? 8.464 5.944 -14.872 1.00 95.44 306 ALA A O 1
ATOM 2392 N N . VAL A 1 307 ? 10.096 4.536 -15.486 1.00 94.69 307 VAL A N 1
ATOM 2393 C CA . VAL A 1 307 ? 10.937 4.716 -14.293 1.00 94.69 307 VAL A CA 1
ATOM 2394 C C . VAL A 1 307 ? 11.355 6.185 -14.110 1.00 94.69 307 VAL A C 1
ATOM 2396 O O . VAL A 1 307 ? 11.311 6.727 -13.005 1.00 94.69 307 VAL A O 1
ATOM 2399 N N . LYS A 1 308 ? 11.655 6.893 -15.208 1.00 95.25 308 LYS A N 1
ATOM 2400 C CA . LYS A 1 308 ? 11.906 8.347 -15.185 1.00 95.25 308 LYS A CA 1
ATOM 2401 C C . LYS A 1 308 ? 10.667 9.147 -14.771 1.00 95.25 308 LYS A C 1
ATOM 2403 O O . LYS A 1 308 ? 10.795 10.099 -14.004 1.00 95.25 308 LYS A O 1
ATOM 2408 N N . LYS A 1 309 ? 9.475 8.771 -15.250 1.00 96.00 309 LYS A N 1
ATOM 2409 C CA . LYS A 1 309 ? 8.209 9.443 -14.902 1.00 96.00 309 LYS A CA 1
ATOM 2410 C C . LYS A 1 309 ? 7.854 9.312 -13.421 1.00 96.00 309 LYS A C 1
ATOM 2412 O O . LYS A 1 309 ? 7.449 10.307 -12.827 1.00 96.00 309 LYS A O 1
ATOM 2417 N N . VAL A 1 310 ? 8.064 8.140 -12.815 1.00 93.75 310 VAL A N 1
ATOM 2418 C CA . VAL A 1 310 ? 7.844 7.937 -11.367 1.00 93.75 310 VAL A CA 1
ATOM 2419 C C . VAL A 1 310 ? 8.955 8.542 -10.498 1.00 93.75 310 VAL A C 1
ATOM 2421 O O . VAL A 1 310 ? 8.928 8.406 -9.280 1.00 93.75 310 VAL A O 1
ATOM 2424 N N . LYS A 1 311 ? 9.919 9.249 -11.109 1.00 93.44 311 LYS A N 1
ATOM 2425 C CA . LYS A 1 311 ? 11.033 9.931 -10.435 1.00 93.44 311 LYS A CA 1
ATOM 2426 C C . LYS A 1 311 ? 11.951 8.959 -9.671 1.00 93.44 311 LYS A C 1
ATOM 2428 O O . LYS A 1 311 ? 12.386 9.281 -8.570 1.00 93.44 311 LYS A O 1
ATOM 2433 N N . ALA A 1 312 ? 12.280 7.818 -10.285 1.00 91.44 312 ALA A N 1
ATOM 2434 C CA . ALA A 1 312 ? 13.311 6.872 -9.836 1.00 91.44 312 ALA A CA 1
ATOM 2435 C C . ALA A 1 312 ? 14.622 7.074 -10.638 1.00 91.44 312 ALA A C 1
ATOM 2437 O O . ALA A 1 312 ? 14.883 6.351 -11.607 1.00 91.44 312 ALA A O 1
ATOM 2438 N N . PRO A 1 313 ? 15.423 8.124 -10.351 1.00 91.06 313 PRO A N 1
ATOM 2439 C CA . PRO A 1 313 ? 16.622 8.449 -11.122 1.00 91.06 313 PRO A CA 1
ATOM 2440 C C . PRO A 1 313 ? 17.692 7.352 -11.120 1.00 91.06 313 PRO A C 1
ATOM 2442 O O . PRO A 1 313 ? 18.371 7.193 -12.136 1.00 91.06 313 PRO A O 1
ATOM 2445 N N . VAL A 1 314 ? 17.869 6.606 -10.026 1.00 89.88 314 VAL A N 1
ATOM 2446 C CA . VAL A 1 314 ? 18.900 5.561 -9.966 1.00 89.88 314 VAL A CA 1
ATOM 2447 C C . VAL A 1 314 ? 18.474 4.350 -10.792 1.00 89.88 314 VAL A C 1
ATOM 2449 O O . VAL A 1 314 ? 19.247 3.870 -11.624 1.00 89.88 314 VAL A O 1
ATOM 2452 N N . GLY A 1 315 ? 17.214 3.930 -10.671 1.00 90.75 315 GLY A N 1
ATOM 2453 C CA . GLY A 1 315 ? 16.612 2.928 -11.544 1.00 90.75 315 GLY A CA 1
ATOM 2454 C C . GLY A 1 315 ? 16.675 3.295 -13.021 1.00 90.75 315 GLY A C 1
ATOM 2455 O O . GLY A 1 315 ? 16.995 2.463 -13.869 1.00 90.75 315 GLY A O 1
ATOM 2456 N N . ALA A 1 316 ? 16.415 4.562 -13.340 1.00 92.25 316 ALA A N 1
ATOM 2457 C CA . ALA A 1 316 ? 16.483 5.061 -14.706 1.00 92.25 316 ALA A CA 1
ATOM 2458 C C . ALA A 1 316 ? 17.899 4.930 -15.288 1.00 92.25 316 ALA A C 1
ATOM 2460 O O . ALA A 1 316 ? 18.056 4.511 -16.433 1.00 92.25 316 ALA A O 1
ATOM 2461 N N . GLN A 1 317 ? 18.928 5.244 -14.495 1.00 91.50 317 GLN A N 1
ATOM 2462 C CA . GLN A 1 317 ? 20.324 5.072 -14.901 1.00 91.50 317 GLN A CA 1
ATOM 2463 C C . GLN A 1 317 ? 20.701 3.597 -15.085 1.00 91.50 317 GLN A C 1
ATOM 2465 O O . GLN A 1 317 ? 21.452 3.284 -16.009 1.00 91.50 317 GLN A O 1
ATOM 2470 N N . LEU A 1 318 ? 20.181 2.694 -14.242 1.00 91.75 318 LEU A N 1
ATOM 2471 C CA . LEU A 1 318 ? 20.359 1.248 -14.417 1.00 91.75 318 LEU A CA 1
ATOM 2472 C C . LEU A 1 318 ? 19.811 0.795 -15.770 1.00 91.75 318 LEU A C 1
ATOM 2474 O O . LEU A 1 318 ? 20.525 0.175 -16.556 1.00 91.75 318 LEU A O 1
ATOM 2478 N N . LEU A 1 319 ? 18.554 1.144 -16.055 1.00 92.62 319 LEU A N 1
ATOM 2479 C CA . LEU A 1 319 ? 17.901 0.779 -17.308 1.00 92.62 319 LEU A CA 1
ATOM 2480 C C . LEU A 1 319 ? 18.617 1.364 -18.516 1.00 92.62 319 LEU A C 1
ATOM 2482 O O . LEU A 1 319 ? 18.773 0.664 -19.508 1.00 92.62 319 LEU A O 1
ATOM 2486 N N . ASP A 1 320 ? 19.093 2.605 -18.438 1.00 93.25 320 ASP A N 1
ATOM 2487 C CA . ASP A 1 320 ? 19.847 3.212 -19.534 1.00 93.25 320 ASP A CA 1
ATOM 2488 C C . ASP A 1 320 ? 21.152 2.437 -19.822 1.00 93.25 320 ASP A C 1
ATOM 2490 O O . ASP A 1 320 ? 21.495 2.237 -20.987 1.00 93.25 320 ASP A O 1
ATOM 2494 N N . LYS A 1 321 ? 21.842 1.918 -18.792 1.00 93.38 321 LYS A N 1
ATOM 2495 C CA . LYS A 1 321 ? 23.016 1.037 -18.969 1.00 93.38 321 LYS A CA 1
ATOM 2496 C C . LYS A 1 321 ? 22.648 -0.326 -19.551 1.00 93.38 321 LYS A C 1
ATOM 2498 O O . LYS A 1 321 ? 23.372 -0.826 -20.404 1.00 93.38 321 LYS A O 1
ATOM 2503 N N . ILE A 1 322 ? 21.535 -0.915 -19.111 1.00 93.25 322 ILE A N 1
ATOM 2504 C CA . ILE A 1 322 ? 21.032 -2.192 -19.640 1.00 93.25 322 ILE A CA 1
ATOM 2505 C C . ILE A 1 322 ? 20.654 -2.040 -21.117 1.00 93.25 322 ILE A C 1
ATOM 2507 O O . ILE A 1 322 ? 21.038 -2.860 -21.942 1.00 93.25 322 ILE A O 1
ATOM 2511 N N . ILE A 1 323 ? 19.948 -0.967 -21.476 1.00 93.88 323 ILE A N 1
ATOM 2512 C CA . ILE A 1 323 ? 19.558 -0.681 -22.862 1.00 93.88 323 ILE A CA 1
ATOM 2513 C C . ILE A 1 323 ? 20.795 -0.495 -23.748 1.00 93.88 323 ILE A C 1
ATOM 2515 O O . ILE A 1 323 ? 20.784 -0.927 -24.897 1.00 93.88 323 ILE A O 1
ATOM 2519 N N . ALA A 1 324 ? 21.866 0.104 -23.222 1.00 93.88 324 ALA A N 1
ATOM 2520 C CA . ALA A 1 324 ? 23.099 0.339 -23.969 1.00 93.88 324 ALA A CA 1
ATOM 2521 C C . ALA A 1 324 ? 23.878 -0.939 -24.333 1.00 93.88 324 ALA A C 1
ATOM 2523 O O . ALA A 1 324 ? 24.714 -0.880 -25.230 1.00 93.88 324 ALA A O 1
ATOM 2524 N N . VAL A 1 325 ? 23.629 -2.069 -23.658 1.00 93.06 325 VAL A N 1
ATOM 2525 C CA . VAL A 1 325 ? 24.279 -3.359 -23.967 1.00 93.06 325 VAL A CA 1
ATOM 2526 C C . VAL A 1 325 ? 23.418 -4.274 -24.845 1.00 93.06 325 VAL A C 1
ATOM 2528 O O . VAL A 1 325 ? 23.849 -5.372 -25.189 1.00 93.06 325 VAL A O 1
ATOM 2531 N N . LEU A 1 326 ? 22.205 -3.845 -25.211 1.00 90.56 326 LEU A N 1
ATOM 2532 C CA . LEU A 1 326 ? 21.335 -4.592 -26.122 1.00 90.56 326 LEU A CA 1
ATOM 2533 C C . LEU A 1 326 ? 21.882 -4.572 -27.561 1.00 90.56 326 LEU A C 1
ATOM 2535 O O . LEU A 1 326 ? 22.566 -3.619 -27.942 1.00 90.56 326 LEU A O 1
ATOM 2539 N N . PRO A 1 327 ? 21.539 -5.577 -28.391 1.00 88.12 327 PRO A N 1
ATOM 2540 C CA . PRO A 1 327 ? 21.861 -5.556 -29.816 1.00 88.12 327 PRO A CA 1
ATOM 2541 C C . PRO A 1 327 ? 21.228 -4.351 -30.530 1.00 88.12 327 PRO A C 1
ATOM 2543 O O . PRO A 1 327 ? 20.197 -3.823 -30.100 1.00 88.12 327 PRO A O 1
ATOM 2546 N N . ASP A 1 328 ? 21.815 -3.949 -31.660 1.00 82.94 328 ASP A N 1
ATOM 2547 C CA . ASP A 1 328 ? 21.293 -2.869 -32.501 1.00 82.94 328 ASP A CA 1
ATOM 2548 C C . ASP A 1 328 ? 19.832 -3.139 -32.904 1.00 82.94 328 ASP A C 1
ATOM 2550 O O . ASP A 1 328 ? 19.504 -4.159 -33.508 1.00 82.94 328 ASP A O 1
ATOM 2554 N N . GLY A 1 329 ?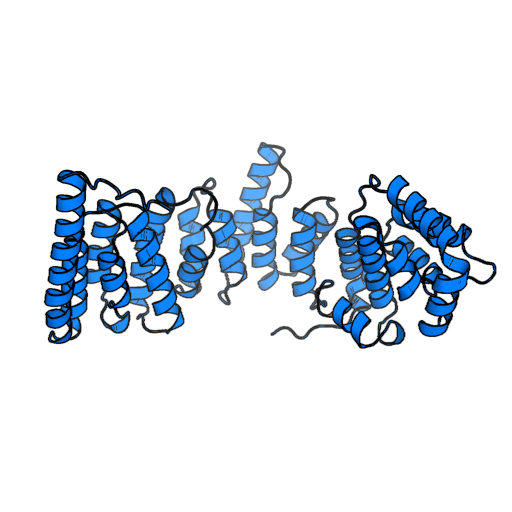 18.936 -2.208 -32.563 1.00 79.44 329 GLY A N 1
ATOM 2555 C CA . GLY A 1 329 ? 17.487 -2.362 -32.761 1.00 79.44 329 GLY A CA 1
ATOM 2556 C C . GLY A 1 329 ? 16.729 -2.965 -31.569 1.00 79.44 329 GLY A C 1
ATOM 2557 O O . GLY A 1 329 ? 15.497 -2.974 -31.587 1.00 79.44 329 GLY A O 1
ATOM 2558 N N . GLY A 1 330 ? 17.434 -3.376 -30.512 1.00 87.31 330 GLY A N 1
ATOM 2559 C CA . GLY A 1 330 ? 16.869 -3.939 -29.288 1.00 87.31 330 GLY A CA 1
ATOM 2560 C C . GLY A 1 330 ? 16.454 -5.406 -29.423 1.00 87.31 330 GLY A C 1
ATOM 2561 O O . GLY A 1 330 ? 16.659 -6.052 -30.448 1.00 87.31 330 GLY A O 1
ATOM 2562 N N . LEU A 1 331 ? 15.854 -5.947 -28.360 1.00 90.62 331 LEU A N 1
ATOM 2563 C CA . LEU A 1 331 ? 15.323 -7.309 -28.379 1.00 90.62 331 LEU A CA 1
ATOM 2564 C C . LEU A 1 331 ? 13.983 -7.382 -29.132 1.00 90.62 331 LEU A C 1
ATOM 2566 O O . LEU A 1 331 ? 13.210 -6.416 -29.113 1.00 90.62 331 LEU A O 1
ATOM 2570 N N . PRO A 1 332 ? 13.653 -8.534 -29.752 1.00 90.88 332 PRO A N 1
ATOM 2571 C CA . PRO A 1 332 ? 12.361 -8.723 -30.399 1.00 90.88 332 PRO A CA 1
ATOM 2572 C C . PRO A 1 332 ? 11.193 -8.449 -29.442 1.00 90.88 332 PRO A C 1
ATOM 2574 O O . PRO A 1 332 ? 11.210 -8.863 -28.285 1.00 90.88 332 PRO A O 1
ATOM 2577 N N . LYS A 1 333 ? 10.143 -7.781 -29.935 1.00 86.94 333 LYS A N 1
ATOM 2578 C CA . LYS A 1 333 ? 8.923 -7.532 -29.142 1.00 86.94 333 LYS A CA 1
ATOM 2579 C C . LYS A 1 333 ? 8.093 -8.793 -28.919 1.00 86.94 333 LYS A C 1
ATOM 2581 O O . LYS A 1 333 ? 7.465 -8.945 -27.877 1.00 86.94 333 LYS A O 1
ATOM 2586 N N . ASP A 1 334 ? 8.084 -9.691 -29.901 1.00 89.88 334 ASP A N 1
ATOM 2587 C CA . ASP A 1 334 ? 7.389 -10.969 -29.792 1.00 89.88 334 ASP A CA 1
ATOM 2588 C C . ASP A 1 334 ? 8.096 -11.888 -28.783 1.00 89.88 334 ASP A C 1
ATOM 2590 O O . ASP A 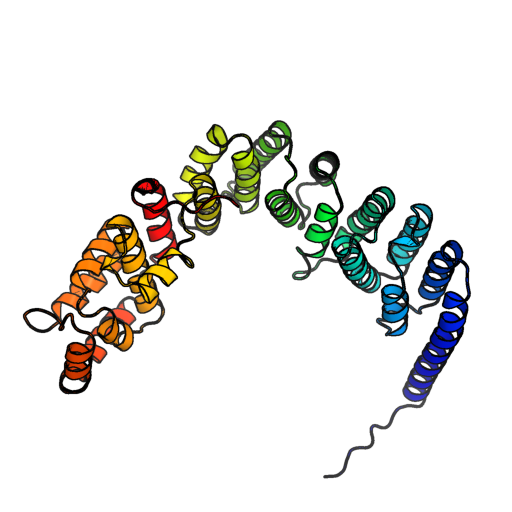1 334 ? 9.316 -12.068 -28.836 1.00 89.88 334 ASP A O 1
ATOM 2594 N N . LYS A 1 335 ? 7.326 -12.483 -27.862 1.00 88.12 335 LYS A N 1
ATOM 2595 C CA . LYS A 1 335 ? 7.874 -13.327 -26.789 1.00 88.12 335 LYS A CA 1
ATOM 2596 C C . LYS A 1 335 ? 8.587 -14.561 -27.347 1.00 88.12 335 LYS A C 1
ATOM 2598 O O . LYS A 1 335 ? 9.674 -14.873 -26.878 1.00 88.12 335 LYS A O 1
ATOM 2603 N N . GLN A 1 336 ? 8.041 -15.232 -28.363 1.00 91.69 336 GLN A N 1
ATOM 2604 C CA . GLN A 1 336 ? 8.651 -16.453 -28.903 1.00 91.69 336 GLN A CA 1
ATOM 2605 C C . GLN A 1 336 ? 9.945 -16.160 -29.668 1.00 91.69 336 GLN A C 1
ATOM 2607 O O . GLN A 1 336 ? 10.946 -16.852 -29.478 1.00 91.69 336 GLN A O 1
ATOM 2612 N N . ALA A 1 337 ? 9.956 -15.115 -30.498 1.00 91.00 337 ALA A N 1
ATOM 2613 C CA . ALA A 1 337 ? 11.148 -14.685 -31.224 1.00 91.00 337 ALA A CA 1
ATOM 2614 C C . ALA A 1 337 ? 12.274 -14.259 -30.271 1.00 91.00 337 ALA A C 1
ATOM 2616 O O . ALA A 1 337 ? 13.438 -14.591 -30.492 1.00 91.00 337 ALA A O 1
ATOM 2617 N N . ARG A 1 338 ? 11.921 -13.568 -29.185 1.00 93.06 338 ARG A N 1
ATOM 2618 C CA . ARG A 1 338 ? 12.857 -13.145 -28.142 1.00 93.06 338 ARG A CA 1
ATOM 2619 C C . ARG A 1 338 ? 13.409 -14.313 -27.336 1.00 93.06 338 ARG A C 1
ATOM 2621 O O . ARG A 1 338 ? 14.618 -14.387 -27.181 1.00 93.06 338 ARG A O 1
ATOM 2628 N N . LEU A 1 339 ? 12.569 -15.259 -26.910 1.00 92.31 339 LEU A N 1
ATOM 2629 C CA . LEU A 1 339 ? 13.034 -16.490 -26.259 1.00 92.31 339 LEU A CA 1
ATOM 2630 C C . LEU A 1 339 ? 13.985 -17.271 -27.168 1.00 92.31 339 LEU A C 1
ATOM 2632 O O . LEU A 1 339 ? 15.010 -17.773 -26.719 1.00 92.31 339 LEU A O 1
ATOM 2636 N N . LYS A 1 340 ? 13.682 -17.351 -28.468 1.00 92.69 340 LYS A N 1
ATOM 2637 C CA . LYS A 1 340 ? 14.584 -17.979 -29.436 1.00 92.69 340 LYS A CA 1
ATOM 2638 C C . LYS A 1 340 ? 15.917 -17.232 -29.536 1.00 92.69 340 LYS A C 1
ATOM 2640 O O . LYS A 1 340 ? 16.946 -17.887 -29.635 1.00 92.69 340 LYS A O 1
ATOM 2645 N N . TYR A 1 341 ? 15.910 -15.900 -29.529 1.00 91.75 341 TYR A N 1
ATOM 2646 C CA . TYR A 1 341 ? 17.141 -15.109 -29.512 1.00 91.75 341 TYR A CA 1
ATOM 2647 C C . TYR A 1 341 ? 17.960 -15.393 -28.246 1.00 91.75 341 TYR A C 1
ATOM 2649 O O . TYR A 1 341 ? 19.118 -15.785 -28.351 1.00 91.75 341 TYR A O 1
ATOM 2657 N N . LEU A 1 342 ? 17.340 -15.288 -27.067 1.00 91.88 342 LEU A N 1
ATOM 2658 C CA . LEU A 1 342 ? 18.022 -15.455 -25.782 1.00 91.88 342 LEU A CA 1
ATOM 2659 C C . LEU A 1 342 ? 18.645 -16.852 -25.634 1.00 91.88 342 LEU A C 1
ATOM 2661 O O . LEU A 1 342 ? 19.823 -16.972 -25.315 1.00 91.88 342 LEU A O 1
ATOM 2665 N N . ASN A 1 343 ? 17.922 -17.905 -26.026 1.00 90.81 343 ASN A N 1
ATOM 2666 C CA . ASN A 1 343 ? 18.436 -19.278 -25.972 1.00 90.81 343 ASN A CA 1
ATOM 2667 C C . ASN A 1 343 ? 19.619 -19.558 -26.918 1.00 90.81 343 ASN A C 1
ATOM 2669 O O . ASN A 1 343 ? 20.381 -20.489 -26.671 1.00 90.81 343 ASN A O 1
ATOM 2673 N N . ASN A 1 344 ? 19.754 -18.815 -28.022 1.00 87.38 344 ASN A N 1
ATOM 2674 C CA . ASN A 1 344 ? 20.813 -19.056 -29.010 1.00 87.38 344 ASN A CA 1
ATOM 2675 C C . ASN A 1 344 ? 22.010 -18.109 -28.842 1.00 87.38 344 ASN A C 1
ATOM 2677 O O . ASN A 1 344 ? 23.138 -18.501 -29.126 1.00 87.38 344 ASN A O 1
ATOM 2681 N N . GLU A 1 345 ? 21.760 -16.867 -28.422 1.00 81.81 345 GLU A N 1
ATOM 2682 C CA . GLU A 1 345 ? 22.722 -15.755 -28.479 1.00 81.81 345 GLU A CA 1
ATOM 2683 C C . GLU A 1 345 ? 22.713 -14.889 -27.198 1.00 81.81 345 GLU A C 1
ATOM 2685 O O . GLU A 1 345 ? 23.462 -13.921 -27.098 1.00 81.81 345 GLU A O 1
ATOM 2690 N N . GLY A 1 346 ? 21.875 -15.209 -26.204 1.00 84.25 346 GLY A N 1
ATOM 2691 C CA . GLY A 1 346 ? 21.607 -14.354 -25.040 1.00 84.25 346 GLY A CA 1
ATOM 2692 C C . GLY A 1 346 ? 22.473 -14.583 -23.805 1.00 84.25 346 GLY A C 1
ATOM 2693 O O . GLY A 1 346 ? 22.472 -13.720 -22.936 1.00 84.25 346 GLY A O 1
ATOM 2694 N N . ALA A 1 347 ? 23.239 -15.675 -23.715 1.00 87.12 347 ALA A N 1
ATOM 2695 C CA . ALA A 1 347 ? 23.938 -16.042 -22.474 1.00 87.12 347 ALA A CA 1
ATOM 2696 C C . ALA A 1 347 ? 24.926 -14.965 -21.972 1.00 87.12 347 ALA A C 1
ATOM 2698 O O . ALA A 1 347 ? 24.966 -14.654 -20.783 1.00 87.12 347 ALA A O 1
ATOM 2699 N N . GLU A 1 348 ? 25.705 -14.349 -22.870 1.00 89.56 348 GLU A N 1
ATOM 2700 C CA . GLU A 1 348 ? 26.624 -13.256 -22.501 1.00 89.56 348 GLU A CA 1
ATOM 2701 C C . GLU A 1 348 ? 25.880 -11.959 -22.143 1.00 89.56 348 GLU A C 1
ATOM 2703 O O . GLU A 1 348 ? 26.333 -11.182 -21.295 1.00 89.56 348 GLU A O 1
ATOM 2708 N N . LEU A 1 349 ? 24.725 -11.724 -22.774 1.00 90.56 349 LEU A N 1
ATOM 2709 C CA . LEU A 1 349 ? 23.867 -10.578 -22.489 1.00 90.56 349 LEU A CA 1
ATOM 2710 C C . LEU A 1 349 ? 23.224 -10.712 -21.103 1.00 90.56 349 LEU A C 1
ATOM 2712 O O . LEU A 1 349 ? 23.280 -9.768 -20.319 1.00 90.56 349 LEU A O 1
ATOM 2716 N N . GLU A 1 350 ? 22.660 -11.878 -20.790 1.00 91.06 350 GLU A N 1
ATOM 2717 C CA . GLU A 1 350 ? 22.060 -12.197 -19.491 1.00 91.06 350 GLU A CA 1
ATOM 2718 C C . GLU A 1 350 ? 23.064 -12.011 -18.350 1.00 91.06 350 GLU A C 1
ATOM 2720 O O . GLU A 1 350 ? 22.769 -11.295 -17.393 1.00 91.06 350 GLU A O 1
ATOM 2725 N N . ASP A 1 351 ? 24.280 -12.552 -18.486 1.00 92.62 351 ASP A N 1
ATOM 2726 C CA . ASP A 1 351 ? 25.351 -12.377 -17.497 1.00 92.62 351 ASP A CA 1
ATOM 2727 C C . ASP A 1 351 ? 25.755 -10.900 -17.328 1.00 92.62 351 ASP A C 1
ATOM 2729 O O . ASP A 1 351 ? 25.946 -10.409 -16.212 1.00 92.62 351 ASP A O 1
ATOM 2733 N N . THR A 1 352 ? 25.840 -10.150 -18.430 1.00 93.56 352 THR A N 1
ATOM 2734 C CA . THR A 1 352 ? 26.163 -8.716 -18.386 1.00 93.56 352 THR A CA 1
ATOM 2735 C C . THR A 1 352 ? 25.075 -7.917 -17.666 1.00 93.56 352 THR A C 1
ATOM 2737 O O . THR A 1 352 ? 25.383 -7.074 -16.820 1.00 93.56 352 THR A O 1
ATOM 2740 N N . VAL A 1 353 ? 23.801 -8.184 -17.967 1.00 92.38 353 VAL A N 1
ATOM 2741 C CA . VAL A 1 353 ? 22.657 -7.523 -17.323 1.00 92.38 353 VAL A CA 1
ATOM 2742 C C . VAL A 1 353 ? 22.579 -7.896 -15.845 1.00 92.38 353 VAL A C 1
ATOM 2744 O O . VAL A 1 353 ? 22.402 -7.007 -15.012 1.00 92.38 353 VAL A O 1
ATOM 2747 N N . TYR A 1 354 ? 22.805 -9.165 -15.500 1.00 92.25 354 TYR A N 1
ATOM 2748 C CA . TYR A 1 354 ? 22.875 -9.616 -14.112 1.00 92.25 354 TYR A CA 1
ATOM 2749 C C . TYR A 1 354 ? 23.950 -8.854 -13.328 1.00 92.25 354 TYR A C 1
ATOM 2751 O O . TYR A 1 354 ? 23.659 -8.297 -12.269 1.00 92.25 354 TYR A O 1
ATOM 2759 N N . ARG A 1 355 ? 25.166 -8.724 -13.877 1.00 91.19 355 ARG A N 1
ATOM 2760 C CA . ARG A 1 355 ? 26.254 -7.959 -13.243 1.00 91.19 355 ARG A CA 1
ATOM 2761 C C . ARG A 1 355 ? 25.923 -6.474 -13.072 1.00 91.19 355 ARG A C 1
ATOM 2763 O O . ARG A 1 355 ? 26.300 -5.879 -12.064 1.00 91.19 355 ARG A O 1
ATOM 2770 N N . LEU A 1 356 ? 25.210 -5.865 -14.024 1.00 91.00 356 LEU A N 1
ATOM 2771 C CA . LEU A 1 356 ? 24.735 -4.481 -13.894 1.00 91.00 356 LEU A CA 1
ATOM 2772 C C . LEU A 1 356 ? 23.712 -4.331 -12.760 1.00 91.00 356 LEU A C 1
ATOM 2774 O O . LEU A 1 356 ? 23.784 -3.356 -12.011 1.00 91.00 356 LEU A O 1
ATOM 2778 N N . MET A 1 357 ? 22.784 -5.283 -12.627 1.00 89.00 357 MET A N 1
ATOM 2779 C CA . MET A 1 357 ? 21.777 -5.294 -11.561 1.00 89.00 357 MET A CA 1
ATOM 2780 C C . MET A 1 357 ? 22.419 -5.547 -10.190 1.00 89.00 357 MET A C 1
ATOM 2782 O O . MET A 1 357 ? 22.128 -4.821 -9.243 1.00 89.00 357 MET A O 1
ATOM 2786 N N . GLU A 1 358 ? 23.357 -6.492 -10.094 1.00 86.62 358 GLU A N 1
ATOM 2787 C CA . GLU A 1 358 ? 24.122 -6.772 -8.872 1.00 86.62 358 GLU A CA 1
ATOM 2788 C C . GLU A 1 358 ? 24.939 -5.555 -8.414 1.00 86.62 358 GLU A C 1
ATOM 2790 O O . GLU A 1 358 ? 24.897 -5.174 -7.246 1.00 86.62 358 GLU A O 1
ATOM 2795 N N . ALA A 1 359 ? 25.605 -4.855 -9.337 1.00 79.12 359 ALA A N 1
ATOM 2796 C CA . ALA A 1 359 ? 26.330 -3.622 -9.025 1.00 79.12 359 ALA A CA 1
ATOM 2797 C C . ALA A 1 359 ? 25.418 -2.454 -8.581 1.00 79.12 359 ALA A C 1
ATOM 2799 O O . ALA A 1 359 ? 25.911 -1.417 -8.125 1.00 79.12 359 ALA A O 1
ATOM 2800 N N . HIS A 1 360 ? 24.098 -2.585 -8.728 1.00 72.94 360 HIS A N 1
ATOM 2801 C CA . HIS A 1 360 ? 23.099 -1.585 -8.344 1.00 72.94 360 HIS A CA 1
ATOM 2802 C C . HIS A 1 360 ? 22.200 -1.995 -7.174 1.00 72.94 360 HIS A C 1
ATOM 2804 O O . HIS A 1 360 ? 21.351 -1.204 -6.766 1.00 72.94 360 HIS A O 1
ATOM 2810 N N . GLU A 1 361 ? 22.458 -3.150 -6.559 1.00 63.00 361 GLU A N 1
ATOM 2811 C CA . GLU A 1 361 ? 21.718 -3.696 -5.415 1.00 63.00 361 GLU A CA 1
ATOM 2812 C C . GLU A 1 361 ? 21.553 -2.714 -4.232 1.00 63.00 361 GLU A C 1
ATOM 2814 O O . GLU A 1 361 ? 20.576 -2.780 -3.491 1.00 63.00 361 GLU A O 1
ATOM 2819 N N . TYR A 1 362 ? 22.460 -1.746 -4.075 1.00 50.47 362 TYR A N 1
ATOM 2820 C CA . TYR A 1 362 ? 22.498 -0.828 -2.927 1.00 50.47 362 TYR A CA 1
ATOM 2821 C C . TYR A 1 362 ? 21.898 0.565 -3.192 1.00 50.47 362 TYR A C 1
ATOM 2823 O O . TYR A 1 362 ? 22.104 1.487 -2.405 1.00 50.47 362 TYR A O 1
ATOM 2831 N N . ALA A 1 363 ? 21.172 0.749 -4.298 1.00 57.31 363 ALA A N 1
ATOM 2832 C CA . ALA A 1 363 ? 20.666 2.057 -4.725 1.00 57.31 363 ALA A CA 1
ATOM 2833 C C . ALA A 1 363 ? 19.515 2.639 -3.874 1.00 57.31 363 ALA A C 1
ATOM 2835 O O . ALA A 1 363 ? 19.316 3.852 -3.891 1.00 57.31 363 ALA A O 1
ATOM 2836 N N . GLY A 1 364 ? 18.776 1.814 -3.122 1.00 67.94 364 GLY A N 1
ATOM 2837 C CA . GLY A 1 364 ? 17.857 2.278 -2.070 1.00 67.94 364 GLY A CA 1
ATOM 2838 C C . GLY A 1 364 ? 16.579 3.006 -2.519 1.00 67.94 364 GLY A C 1
ATOM 2839 O O . GLY A 1 364 ? 15.935 3.637 -1.683 1.00 67.94 364 GLY A O 1
ATOM 2840 N N . GLU A 1 365 ? 16.193 2.949 -3.798 1.00 85.56 365 GLU A N 1
ATOM 2841 C CA . GLU A 1 365 ? 14.911 3.502 -4.258 1.00 85.56 365 GLU A CA 1
ATOM 2842 C C . GLU A 1 365 ? 13.754 2.544 -3.949 1.00 85.56 365 GLU A C 1
ATOM 2844 O O . GLU A 1 365 ? 13.746 1.393 -4.386 1.00 85.56 365 GLU A O 1
ATOM 2849 N N . ASP A 1 366 ? 12.747 3.037 -3.229 1.00 86.44 366 ASP A N 1
ATOM 2850 C CA . ASP A 1 366 ? 11.490 2.321 -3.026 1.00 86.44 366 ASP A CA 1
ATOM 2851 C C . ASP A 1 366 ? 10.575 2.538 -4.241 1.00 86.44 366 ASP A C 1
ATOM 2853 O O . ASP A 1 366 ? 9.792 3.490 -4.306 1.00 86.44 366 ASP A O 1
ATOM 2857 N N . PHE A 1 367 ? 10.710 1.661 -5.241 1.00 85.94 367 PHE A N 1
ATOM 2858 C CA . PHE A 1 367 ? 9.903 1.706 -6.465 1.00 85.94 367 PHE A CA 1
ATOM 2859 C C . PHE A 1 367 ? 8.405 1.613 -6.194 1.00 85.94 367 PHE A C 1
ATOM 2861 O O . PHE A 1 367 ? 7.628 2.224 -6.924 1.00 85.94 367 PHE A O 1
ATOM 2868 N N . VAL A 1 368 ? 8.006 0.899 -5.139 1.00 83.50 368 VAL A N 1
ATOM 2869 C CA . VAL A 1 368 ? 6.599 0.745 -4.763 1.00 83.50 368 VAL A CA 1
ATOM 2870 C C . VAL A 1 368 ? 6.065 2.098 -4.321 1.00 83.50 368 VAL A C 1
ATOM 2872 O O . VAL A 1 368 ? 5.093 2.596 -4.884 1.00 83.50 368 VAL A O 1
ATOM 2875 N N . LEU A 1 369 ? 6.753 2.751 -3.382 1.00 86.12 369 LEU A N 1
ATOM 2876 C CA . LEU A 1 369 ? 6.348 4.064 -2.892 1.00 86.12 369 LEU A CA 1
ATOM 2877 C C . LEU A 1 369 ? 6.376 5.135 -3.996 1.00 86.12 369 LEU A C 1
ATOM 2879 O O . LEU A 1 369 ? 5.490 5.989 -4.057 1.00 86.12 369 LEU A O 1
ATOM 2883 N N . LEU A 1 370 ? 7.370 5.097 -4.888 1.00 90.81 370 LEU A N 1
ATOM 2884 C CA . LEU A 1 370 ? 7.462 6.022 -6.023 1.00 90.81 370 LEU A CA 1
ATOM 2885 C C . LEU A 1 370 ? 6.317 5.828 -7.025 1.00 90.81 370 LEU A C 1
ATOM 2887 O O . LEU A 1 370 ? 5.711 6.809 -7.463 1.00 90.81 370 LEU A O 1
ATOM 2891 N N . ALA A 1 371 ? 5.980 4.579 -7.346 1.00 89.31 371 ALA A N 1
ATOM 2892 C CA . ALA A 1 371 ? 4.849 4.249 -8.203 1.00 89.31 371 ALA A CA 1
ATOM 2893 C C . ALA A 1 371 ? 3.518 4.688 -7.564 1.00 89.31 371 ALA A C 1
ATOM 2895 O O . ALA A 1 371 ? 2.678 5.291 -8.231 1.00 89.31 371 ALA A O 1
ATOM 2896 N N . TRP A 1 372 ? 3.357 4.487 -6.254 1.00 89.69 372 TRP A N 1
ATOM 2897 C CA . TRP A 1 372 ? 2.151 4.881 -5.520 1.00 89.69 372 TRP A CA 1
ATOM 2898 C C . TRP A 1 372 ? 1.967 6.399 -5.461 1.00 89.69 372 TRP A C 1
ATOM 2900 O O . TRP A 1 372 ? 0.864 6.907 -5.665 1.00 89.69 372 TRP A O 1
ATOM 2910 N N . ARG A 1 373 ? 3.059 7.146 -5.263 1.00 92.50 373 ARG A N 1
ATOM 2911 C CA . ARG A 1 373 ? 3.059 8.612 -5.382 1.00 92.50 373 ARG A CA 1
ATOM 2912 C C . ARG A 1 373 ? 2.619 9.064 -6.763 1.00 92.50 373 ARG A C 1
ATOM 2914 O O . ARG A 1 373 ? 1.766 9.942 -6.865 1.00 92.50 373 ARG A O 1
ATOM 2921 N N . TYR A 1 374 ? 3.183 8.463 -7.809 1.00 93.25 374 TYR A N 1
ATOM 2922 C CA . TYR A 1 374 ? 2.812 8.784 -9.182 1.00 93.25 374 TYR A CA 1
ATOM 2923 C C . TYR A 1 374 ? 1.320 8.540 -9.429 1.00 93.25 374 TYR A C 1
ATOM 2925 O O . TYR A 1 374 ? 0.656 9.381 -10.032 1.00 93.25 374 TYR A O 1
ATOM 2933 N N . GLU A 1 375 ? 0.778 7.430 -8.933 1.00 91.88 375 GLU A N 1
ATOM 2934 C CA . GLU A 1 375 ? -0.635 7.092 -9.088 1.00 91.88 375 GLU A CA 1
ATOM 2935 C C . GLU A 1 375 ? -1.564 8.080 -8.373 1.00 91.88 375 GLU A C 1
ATOM 2937 O O . GLU A 1 375 ? -2.537 8.555 -8.960 1.00 91.88 375 GLU A O 1
ATOM 2942 N N . VAL A 1 376 ? -1.225 8.490 -7.149 1.00 92.38 376 VAL A N 1
ATOM 2943 C CA . VAL A 1 376 ? -1.964 9.532 -6.421 1.00 92.38 376 VAL A CA 1
ATOM 2944 C C . VAL A 1 376 ? -1.886 10.896 -7.129 1.00 92.38 376 VAL A C 1
ATOM 2946 O O . VAL A 1 376 ? -2.907 11.581 -7.286 1.00 92.38 376 VAL A O 1
ATOM 2949 N N . GLU A 1 377 ? -0.693 11.295 -7.588 1.00 93.19 377 GLU A N 1
ATOM 2950 C CA . GLU A 1 377 ? -0.467 12.547 -8.328 1.00 93.19 377 GLU A CA 1
ATOM 2951 C C . GLU A 1 377 ? -1.273 12.572 -9.641 1.00 93.19 377 GLU A C 1
ATOM 2953 O O . GLU A 1 377 ? -1.862 13.598 -9.988 1.00 93.19 377 GLU A O 1
ATOM 2958 N N . ASN A 1 378 ? -1.365 11.430 -10.331 1.00 93.69 378 ASN A N 1
ATOM 2959 C CA . ASN A 1 378 ? -1.990 11.289 -11.649 1.00 93.69 378 ASN A CA 1
ATOM 2960 C C . ASN A 1 378 ? -3.328 10.533 -11.601 1.00 93.69 378 ASN A C 1
ATOM 2962 O O . ASN A 1 378 ? -3.766 9.973 -12.603 1.00 93.69 378 ASN A O 1
ATOM 2966 N N . ARG A 1 379 ? -4.028 10.567 -10.461 1.00 91.69 379 ARG A N 1
ATOM 2967 C CA . ARG A 1 379 ? -5.243 9.779 -10.158 1.00 91.69 379 ARG A CA 1
ATOM 2968 C C . ARG A 1 379 ? -6.376 9.810 -11.190 1.00 91.69 379 ARG A C 1
ATOM 2970 O O . ARG A 1 379 ? -7.274 8.975 -11.126 1.00 91.69 379 ARG A O 1
ATOM 2977 N N . ASN A 1 380 ? -6.397 10.789 -12.091 1.00 91.75 380 ASN A N 1
ATOM 2978 C CA . ASN A 1 380 ? -7.403 10.900 -13.151 1.00 91.75 380 ASN A CA 1
ATOM 2979 C C . ASN A 1 380 ? -7.087 10.026 -14.377 1.00 91.75 380 ASN A C 1
ATOM 2981 O O . ASN A 1 380 ? -7.984 9.771 -15.174 1.00 91.75 380 ASN A O 1
ATOM 2985 N N . GLY A 1 381 ? -5.839 9.577 -14.531 1.00 88.19 381 GLY A N 1
ATOM 2986 C CA . GLY A 1 381 ? -5.406 8.671 -15.598 1.00 88.19 381 GLY A CA 1
ATOM 2987 C C . GLY A 1 381 ? -5.628 7.189 -15.292 1.00 88.19 381 GLY A C 1
ATOM 2988 O O . GLY A 1 381 ? -5.385 6.345 -16.154 1.00 88.19 381 GLY A O 1
ATOM 2989 N N . PHE A 1 382 ? -6.105 6.869 -14.089 1.00 89.69 382 PHE A N 1
ATOM 2990 C CA . PHE A 1 382 ? -6.337 5.505 -13.620 1.00 89.69 382 PHE A CA 1
ATOM 2991 C C . PHE A 1 382 ? -7.825 5.175 -13.633 1.00 89.69 382 PHE A C 1
ATOM 2993 O O . PHE A 1 382 ? -8.671 6.015 -13.295 1.00 89.69 382 PHE A O 1
ATOM 3000 N N . ARG A 1 383 ? -8.145 3.924 -13.984 1.00 87.19 383 ARG A N 1
ATOM 3001 C CA . ARG A 1 383 ? -9.489 3.365 -13.808 1.00 87.19 383 ARG A CA 1
ATOM 3002 C C . ARG A 1 383 ? -9.960 3.539 -12.364 1.00 87.19 383 ARG A C 1
ATOM 3004 O O . ARG A 1 383 ? -9.155 3.584 -11.441 1.00 87.19 383 ARG A O 1
ATOM 3011 N N . LYS A 1 384 ? -11.272 3.617 -12.161 1.00 85.00 384 LYS A N 1
ATOM 3012 C CA . LYS A 1 384 ? -11.858 3.688 -10.819 1.00 85.00 384 LYS A CA 1
ATOM 3013 C C . LYS A 1 384 ? -12.423 2.340 -10.415 1.00 85.00 384 LYS A C 1
ATOM 3015 O O . LYS A 1 384 ? -13.107 1.700 -11.213 1.00 85.00 384 LYS A O 1
ATOM 3020 N N . VAL A 1 385 ? -12.148 1.920 -9.186 1.00 73.44 385 VAL A N 1
ATOM 3021 C CA . VAL A 1 385 ? -12.751 0.721 -8.600 1.00 73.44 385 VAL A CA 1
ATOM 3022 C C . VAL A 1 385 ? -14.025 1.147 -7.872 1.00 73.44 385 VAL A C 1
ATOM 3024 O O . VAL A 1 385 ? -13.962 2.062 -7.055 1.00 73.44 385 VAL A O 1
ATOM 3027 N N . PRO A 1 386 ? -15.195 0.548 -8.158 1.00 59.28 386 PRO A N 1
ATOM 3028 C CA . PRO A 1 386 ? -16.414 0.874 -7.429 1.00 59.28 386 PRO A CA 1
ATOM 3029 C C . PRO A 1 386 ? -16.218 0.625 -5.930 1.00 59.28 386 PRO A C 1
ATOM 3031 O O . PRO A 1 386 ? -15.789 -0.466 -5.546 1.00 59.28 386 PRO A O 1
ATOM 3034 N N . SER A 1 387 ? -16.551 1.606 -5.089 1.00 54.84 387 SER A N 1
ATOM 3035 C CA . SER A 1 387 ? -16.590 1.408 -3.641 1.00 54.84 387 SER A CA 1
ATOM 3036 C C . SER A 1 387 ? -17.661 0.363 -3.296 1.00 54.84 387 SER A C 1
ATOM 3038 O O . SER A 1 387 ? -18.792 0.438 -3.783 1.00 54.84 387 SER A O 1
ATOM 3040 N N . LYS A 1 388 ? -17.279 -0.665 -2.526 1.00 45.00 388 LYS A N 1
ATOM 3041 C CA . LYS A 1 388 ? -18.180 -1.741 -2.074 1.00 45.00 388 LYS A CA 1
ATOM 3042 C C . LYS A 1 388 ? -19.030 -1.332 -0.878 1.00 45.00 388 LYS A C 1
ATOM 3044 O O . LYS A 1 388 ? -18.496 -0.638 0.015 1.00 45.00 388 LYS A O 1
#